Protein AF-0000000080314465 (afdb_homodimer)

Structure (mmCIF, N/CA/C/O backbone):
data_AF-0000000080314465-model_v1
#
loop_
_entity.id
_entity.type
_entity.pdbx_description
1 polymer 'Uncharacterized protein'
#
loop_
_atom_site.group_PDB
_atom_site.id
_atom_site.type_symbol
_atom_site.label_atom_id
_atom_site.label_alt_id
_atom_site.label_comp_id
_atom_site.label_asym_id
_atom_site.label_entity_id
_atom_site.label_seq_id
_atom_site.pdbx_PDB_ins_code
_atom_site.Cartn_x
_atom_site.Cartn_y
_atom_site.Cartn_z
_atom_site.occupancy
_atom_site.B_iso_or_equiv
_atom_site.auth_seq_id
_atom_site.auth_comp_id
_atom_site.auth_asym_id
_atom_site.auth_atom_id
_atom_site.pdbx_PDB_model_num
ATOM 1 N N . MET A 1 1 ? -5.477 -8.023 -40.562 1 43.78 1 MET A N 1
ATOM 2 C CA . MET A 1 1 ? -4.406 -7.695 -39.625 1 43.78 1 MET A CA 1
ATOM 3 C C . MET A 1 1 ? -4.941 -7.598 -38.219 1 43.78 1 MET A C 1
ATOM 5 O O . MET A 1 1 ? -4.219 -7.875 -37.25 1 43.78 1 MET A O 1
ATOM 9 N N . THR A 1 2 ? -6.168 -7.25 -38 1 54.72 2 THR A N 1
ATOM 10 C CA . THR A 1 2 ? -6.82 -7.105 -36.688 1 54.72 2 THR A CA 1
ATOM 11 C C . THR A 1 2 ? -7.238 -8.461 -36.156 1 54.72 2 THR A C 1
ATOM 13 O O . THR A 1 2 ? -7.172 -8.695 -34.938 1 54.72 2 THR A O 1
ATOM 16 N N . THR A 1 3 ? -7.504 -9.344 -36.969 1 57.25 3 THR A N 1
ATOM 17 C CA . THR A 1 3 ? -8 -10.656 -36.594 1 57.25 3 THR A CA 1
ATOM 18 C C . THR A 1 3 ? -6.895 -11.477 -35.938 1 57.25 3 THR A C 1
ATOM 20 O O . THR A 1 3 ? -7.148 -12.219 -34.969 1 57.25 3 THR A O 1
ATOM 23 N N . SER A 1 4 ? -5.652 -11.062 -36.281 1 55.12 4 SER A N 1
ATOM 24 C CA . SER A 1 4 ? -4.547 -11.906 -35.844 1 55.12 4 SER A CA 1
ATOM 25 C C . SER A 1 4 ? -4.156 -11.578 -34.406 1 55.12 4 SER A C 1
ATOM 27 O O . SER A 1 4 ? -3.705 -12.453 -33.656 1 55.12 4 SER A O 1
ATOM 29 N N . ARG A 1 5 ? -4.367 -10.422 -34.031 1 49.47 5 ARG A N 1
ATOM 30 C CA . ARG A 1 5 ? -3.979 -10.016 -32.688 1 49.47 5 ARG A CA 1
ATOM 31 C C . ARG A 1 5 ? -4.973 -10.539 -31.656 1 49.47 5 ARG A C 1
ATOM 33 O O . ARG A 1 5 ? -4.574 -10.984 -30.578 1 49.47 5 ARG A O 1
ATOM 40 N N . VAL A 1 6 ? -6.176 -10.562 -32.031 1 49.28 6 VAL A N 1
ATOM 41 C CA . VAL A 1 6 ? -7.219 -11.102 -31.156 1 49.28 6 VAL A CA 1
ATOM 42 C C . VAL A 1 6 ? -7.039 -12.617 -31.016 1 49.28 6 VAL A C 1
ATOM 44 O O . VAL A 1 6 ? -7.184 -13.164 -29.922 1 49.28 6 VAL A O 1
ATOM 47 N N . GLU A 1 7 ? -6.68 -13.203 -32.125 1 50.31 7 GLU A N 1
ATOM 48 C CA . GLU A 1 7 ? -6.512 -14.656 -32.125 1 50.31 7 GLU A CA 1
ATOM 49 C C . GLU A 1 7 ? -5.297 -15.07 -31.312 1 50.31 7 GLU A C 1
ATOM 51 O O . GLU A 1 7 ? -5.352 -16.062 -30.562 1 50.31 7 GLU A O 1
ATOM 56 N N . MET A 1 8 ? -4.32 -14.227 -31.281 1 48.59 8 MET A N 1
ATOM 57 C CA . MET A 1 8 ? -3.127 -14.539 -30.5 1 48.59 8 MET A CA 1
ATOM 58 C C . MET A 1 8 ? -3.375 -14.32 -29.016 1 48.59 8 MET A C 1
ATOM 60 O O . MET A 1 8 ? -2.947 -15.125 -28.188 1 48.59 8 MET A O 1
ATOM 64 N N . GLN A 1 9 ? -4.141 -13.32 -28.719 1 45 9 GLN A N 1
ATOM 65 C CA . GLN A 1 9 ? -4.531 -13.117 -27.328 1 45 9 GLN A CA 1
ATOM 66 C C . GLN A 1 9 ? -5.492 -14.211 -26.875 1 45 9 GLN A C 1
ATOM 68 O O . GLN A 1 9 ? -5.387 -14.703 -25.75 1 45 9 GLN A O 1
ATOM 73 N N . GLN A 1 10 ? -6.355 -14.523 -27.781 1 47.06 10 GLN A N 1
ATOM 74 C CA . GLN A 1 10 ? -7.246 -15.633 -27.469 1 47.06 10 GLN A CA 1
ATOM 75 C C . GLN A 1 10 ? -6.473 -16.938 -27.344 1 47.06 10 GLN A C 1
ATOM 77 O O . GLN A 1 10 ? -6.734 -17.734 -26.438 1 47.06 10 GLN A O 1
ATOM 82 N N . HIS A 1 11 ? -5.586 -17.172 -28.25 1 46.81 11 HIS A N 1
ATOM 83 C CA . HIS A 1 11 ? -4.785 -18.391 -28.172 1 46.81 11 HIS A CA 1
ATOM 84 C C . HIS A 1 11 ? -3.902 -18.391 -26.922 1 46.81 11 HIS A C 1
ATOM 86 O O . HIS A 1 11 ? -3.709 -19.422 -26.297 1 46.81 11 HIS A O 1
ATOM 92 N N . ASP A 1 12 ? -3.396 -17.219 -26.547 1 45.44 12 ASP A N 1
ATOM 93 C CA . ASP A 1 12 ? -2.604 -17.141 -25.328 1 45.44 12 ASP A CA 1
ATOM 94 C C . ASP A 1 12 ? -3.48 -17.312 -24.078 1 45.44 12 ASP A C 1
ATOM 96 O O . ASP A 1 12 ? -3.072 -17.969 -23.125 1 45.44 12 ASP A O 1
ATOM 100 N N . VAL A 1 13 ? -4.652 -16.766 -24.109 1 46.22 13 VAL A N 1
ATOM 101 C CA . VAL A 1 13 ? -5.637 -17.031 -23.078 1 46.22 13 VAL A CA 1
ATOM 102 C C . VAL A 1 13 ? -6.062 -18.5 -23.141 1 46.22 13 VAL A C 1
ATOM 104 O O . VAL A 1 13 ? -6.215 -19.156 -22.109 1 46.22 13 VAL A O 1
ATOM 107 N N . GLU A 1 14 ? -6.398 -19 -24.312 1 47.03 14 GLU A N 1
ATOM 108 C CA . GLU A 1 14 ? -6.77 -20.391 -24.484 1 47.03 14 GLU A CA 1
ATOM 109 C C . GLU A 1 14 ? -5.645 -21.328 -24.031 1 47.03 14 GLU A C 1
ATOM 111 O O . GLU A 1 14 ? -5.895 -22.328 -23.375 1 47.03 14 GLU A O 1
ATOM 116 N N . ARG A 1 15 ? -4.441 -21.031 -24.469 1 47.62 15 ARG A N 1
ATOM 117 C CA . ARG A 1 15 ? -3.324 -21.828 -23.984 1 47.62 15 ARG A CA 1
ATOM 118 C C . ARG A 1 15 ? -3.135 -21.656 -22.484 1 47.62 15 ARG A C 1
ATOM 120 O O . ARG A 1 15 ? -2.736 -22.609 -21.797 1 47.62 15 ARG A O 1
ATOM 127 N N . ALA A 1 16 ? -3.371 -20.5 -21.938 1 48 16 ALA A N 1
ATOM 128 C CA . ALA A 1 16 ? -3.395 -20.297 -20.484 1 48 16 ALA A CA 1
ATOM 129 C C . ALA A 1 16 ? -4.508 -21.109 -19.828 1 48 16 ALA A C 1
ATOM 131 O O . ALA A 1 16 ? -4.367 -21.562 -18.703 1 48 16 ALA A O 1
ATOM 132 N N . ARG A 1 17 ? -5.66 -21.188 -20.547 1 48.84 17 ARG A N 1
ATOM 133 C CA . ARG A 1 17 ? -6.773 -22.031 -20.125 1 48.84 17 ARG A CA 1
ATOM 134 C C . ARG A 1 17 ? -6.348 -23.484 -20.031 1 48.84 17 ARG A C 1
ATOM 136 O O . ARG A 1 17 ? -6.902 -24.25 -19.234 1 48.84 17 ARG A O 1
ATOM 143 N N . GLU A 1 18 ? -5.551 -23.828 -21.031 1 51.91 18 GLU A N 1
ATOM 144 C CA . GLU A 1 18 ? -5.035 -25.203 -20.906 1 51.91 18 GLU A CA 1
ATOM 145 C C . GLU A 1 18 ? -4.062 -25.312 -19.734 1 51.91 18 GLU A C 1
ATOM 147 O O . GLU A 1 18 ? -3.789 -26.406 -19.25 1 51.91 18 GLU A O 1
ATOM 152 N N . LEU A 1 19 ? -3.607 -24.172 -19.25 1 60.47 19 LEU A N 1
ATOM 153 C CA . LEU A 1 19 ? -2.648 -24.266 -18.156 1 60.47 19 LEU A CA 1
ATOM 154 C C . LEU A 1 19 ? -3.361 -24.5 -16.828 1 60.47 19 LEU A C 1
ATOM 156 O O . LEU A 1 19 ? -4.449 -23.969 -16.594 1 60.47 19 LEU A O 1
ATOM 160 N N . ASN A 1 20 ? -2.975 -25.422 -16.109 1 86.5 20 ASN A N 1
ATOM 161 C CA . ASN A 1 20 ? -3.242 -25.609 -14.688 1 86.5 20 ASN A CA 1
ATOM 162 C C . ASN A 1 20 ? -3.322 -24.266 -13.961 1 86.5 20 ASN A C 1
ATOM 164 O O . ASN A 1 20 ? -2.449 -23.406 -14.133 1 86.5 20 ASN A O 1
ATOM 168 N N . PRO A 1 21 ? -4.496 -23.922 -13.547 1 89.94 21 PRO A N 1
ATOM 169 C CA . PRO A 1 21 ? -4.691 -22.641 -12.883 1 89.94 21 PRO A CA 1
ATOM 170 C C . PRO A 1 21 ? -3.529 -22.266 -11.961 1 89.94 21 PRO A C 1
ATOM 172 O O . PRO A 1 21 ? -3.186 -21.078 -11.844 1 89.94 21 PRO A O 1
ATOM 175 N N . HIS A 1 22 ? -2.977 -23.188 -11.414 1 92 22 HIS A N 1
ATOM 176 C CA . HIS A 1 22 ? -1.838 -22.938 -10.531 1 92 22 HIS A CA 1
ATOM 177 C C . HIS A 1 22 ? -0.646 -22.406 -11.32 1 92 22 HIS A C 1
ATOM 179 O O . HIS A 1 22 ? -0.006 -21.438 -10.891 1 92 22 HIS A O 1
ATOM 185 N N . ARG A 1 23 ? -0.428 -22.969 -12.367 1 89.69 23 ARG A N 1
ATOM 186 C CA . ARG A 1 23 ? 0.688 -22.531 -13.203 1 89.69 23 ARG A CA 1
ATOM 187 C C . ARG A 1 23 ? 0.439 -21.141 -13.766 1 89.69 23 ARG A C 1
ATOM 189 O O . ARG A 1 23 ? 1.354 -20.312 -13.82 1 89.69 23 ARG A O 1
ATOM 196 N N . ALA A 1 24 ? -0.76 -20.953 -14.211 1 90.19 24 ALA A N 1
ATOM 197 C CA . ALA A 1 24 ? -1.127 -19.625 -14.719 1 90.19 24 ALA A CA 1
ATOM 198 C C . ALA A 1 24 ? -0.929 -18.562 -13.648 1 90.19 24 ALA A C 1
ATOM 200 O O . ALA A 1 24 ? -0.372 -17.5 -13.922 1 90.19 24 ALA A O 1
ATOM 201 N N . LEU A 1 25 ? -1.372 -18.875 -12.438 1 93.19 25 LEU A N 1
ATOM 202 C CA . LEU A 1 25 ? -1.22 -17.953 -11.32 1 93.19 25 LEU A CA 1
ATOM 203 C C . LEU A 1 25 ? 0.253 -17.672 -11.047 1 93.19 25 LEU A C 1
ATOM 205 O O . LEU A 1 25 ? 0.673 -16.516 -11 1 93.19 25 LEU A O 1
ATOM 209 N N . LEU A 1 26 ? 1.035 -18.672 -10.961 1 93.75 26 LEU A N 1
ATOM 210 C CA . LEU A 1 26 ? 2.449 -18.516 -10.641 1 93.75 26 LEU A CA 1
ATOM 211 C C . LEU A 1 26 ? 3.17 -17.75 -11.742 1 93.75 26 LEU A C 1
ATOM 213 O O . LEU A 1 26 ? 4.039 -16.922 -11.469 1 93.75 26 LEU A O 1
ATOM 217 N N . THR A 1 27 ? 2.822 -18.031 -12.977 1 90.19 27 THR A N 1
ATOM 218 C CA . THR A 1 27 ? 3.43 -17.328 -14.102 1 90.19 27 THR A CA 1
ATOM 219 C C . THR A 1 27 ? 3.18 -15.828 -13.984 1 90.19 27 THR A C 1
ATOM 221 O O . THR A 1 27 ? 4.109 -15.023 -14.109 1 90.19 27 THR A O 1
ATOM 224 N N . SER A 1 28 ? 1.952 -15.523 -13.703 1 88.06 28 SER A N 1
ATOM 225 C CA . SER A 1 28 ? 1.588 -14.117 -13.555 1 88.06 28 SER A CA 1
ATOM 226 C C . SER A 1 28 ? 2.309 -13.477 -12.367 1 88.06 28 SER A C 1
ATOM 228 O O . SER A 1 28 ? 2.824 -12.367 -12.477 1 88.06 28 SER A O 1
ATOM 230 N N . LEU A 1 29 ? 2.354 -14.148 -11.297 1 93.44 29 LEU A N 1
ATOM 231 C CA . LEU A 1 29 ? 2.965 -13.625 -10.086 1 93.44 29 LEU A CA 1
ATOM 232 C C . LEU A 1 29 ? 4.469 -13.445 -10.266 1 93.44 29 LEU A C 1
ATOM 234 O O . LEU A 1 29 ? 5.043 -12.453 -9.805 1 93.44 29 LEU A O 1
ATOM 238 N N . PHE A 1 30 ? 5.07 -14.336 -10.945 1 92.12 30 PHE A N 1
ATOM 239 C CA . PHE A 1 30 ? 6.512 -14.227 -11.148 1 92.12 30 PHE A CA 1
ATOM 240 C C . PHE A 1 30 ? 6.836 -13.07 -12.086 1 92.12 30 PHE A C 1
ATOM 242 O O . PHE A 1 30 ? 7.832 -12.367 -11.898 1 92.12 30 PHE A O 1
ATOM 249 N N . HIS A 1 31 ? 6.055 -12.938 -13.062 1 88.31 31 HIS A N 1
ATOM 250 C CA . HIS A 1 31 ? 6.227 -11.773 -13.922 1 88.31 31 HIS A CA 1
ATOM 251 C C . HIS A 1 31 ? 6.168 -10.477 -13.117 1 88.31 31 HIS A C 1
ATOM 253 O O . HIS A 1 31 ? 7.023 -9.609 -13.273 1 88.31 31 HIS A O 1
ATOM 259 N N . GLU A 1 32 ? 5.199 -10.422 -12.297 1 89.88 32 GLU A N 1
ATOM 260 C CA . GLU A 1 32 ? 5.047 -9.25 -11.453 1 89.88 32 GLU A CA 1
ATOM 261 C C . GLU A 1 32 ? 6.211 -9.109 -10.477 1 89.88 32 GLU A C 1
ATOM 263 O O . GLU A 1 32 ? 6.652 -8 -10.172 1 89.88 32 GLU A O 1
ATOM 268 N N . LEU A 1 33 ? 6.684 -10.18 -10 1 93.12 33 LEU A N 1
ATOM 269 C CA . LEU A 1 33 ? 7.805 -10.156 -9.062 1 93.12 33 LEU A CA 1
ATOM 270 C C . LEU A 1 33 ? 9.039 -9.547 -9.719 1 93.12 33 LEU A C 1
ATOM 272 O O . LEU A 1 33 ? 9.719 -8.719 -9.109 1 93.12 33 LEU A O 1
ATOM 276 N N . PHE A 1 34 ? 9.312 -9.93 -10.969 1 89.19 34 PHE A N 1
ATOM 277 C CA . PHE A 1 34 ? 10.438 -9.359 -11.695 1 89.19 34 PHE A CA 1
ATOM 278 C C . PHE A 1 34 ? 10.305 -7.84 -11.789 1 89.19 34 PHE A C 1
ATOM 280 O O . PHE A 1 34 ? 11.258 -7.113 -11.516 1 89.19 34 PHE A O 1
ATOM 287 N N . GLN A 1 35 ? 9.125 -7.438 -12.039 1 84.56 35 GLN A N 1
ATOM 288 C CA . GLN A 1 35 ? 8.875 -6.008 -12.203 1 84.56 35 GLN A CA 1
ATOM 289 C C . GLN A 1 35 ? 8.984 -5.277 -10.867 1 84.56 35 GLN A C 1
ATOM 291 O O . GLN A 1 35 ? 9.547 -4.184 -10.797 1 84.56 35 GLN A O 1
ATOM 296 N N . THR A 1 36 ? 8.438 -5.879 -9.867 1 89.62 36 THR A N 1
ATOM 297 C CA . THR A 1 36 ? 8.414 -5.258 -8.547 1 89.62 36 THR A CA 1
ATOM 298 C C . THR A 1 36 ? 9.82 -5.121 -7.984 1 89.62 36 THR A C 1
ATOM 300 O O . THR A 1 36 ? 10.172 -4.086 -7.406 1 89.62 36 THR A O 1
ATOM 303 N N . GLU A 1 37 ? 10.617 -6.102 -8.18 1 92.5 37 GLU A N 1
ATOM 304 C CA . GLU A 1 37 ? 11.977 -6.027 -7.668 1 92.5 37 GLU A CA 1
ATOM 305 C C . GLU A 1 37 ? 12.82 -5.035 -8.469 1 92.5 37 GLU A C 1
ATOM 307 O O . GLU A 1 37 ? 13.672 -4.34 -7.91 1 92.5 37 GLU A O 1
ATOM 312 N N . ARG A 1 38 ? 12.594 -4.957 -9.703 1 86.94 38 ARG A N 1
ATOM 313 C CA . ARG A 1 38 ? 13.258 -3.924 -10.5 1 86.94 38 ARG A CA 1
ATOM 314 C C . ARG A 1 38 ? 12.859 -2.531 -10.023 1 86.94 38 ARG A C 1
ATOM 316 O O . ARG A 1 38 ? 13.711 -1.655 -9.867 1 86.94 38 ARG A O 1
ATOM 323 N N . SER A 1 39 ? 11.602 -2.381 -9.812 1 86.38 39 SER A N 1
ATOM 324 C CA . SER A 1 39 ? 11.094 -1.104 -9.32 1 86.38 39 SER A CA 1
ATOM 325 C C . SER A 1 39 ? 11.695 -0.757 -7.957 1 86.38 39 SER A C 1
ATOM 327 O O . SER A 1 39 ? 12.016 0.402 -7.695 1 86.38 39 SER A O 1
ATOM 329 N N . ALA A 1 40 ? 11.805 -1.758 -7.105 1 92.19 40 ALA A N 1
ATOM 330 C CA . ALA A 1 40 ? 12.352 -1.548 -5.766 1 92.19 40 ALA A CA 1
ATOM 331 C C . ALA A 1 40 ? 13.828 -1.179 -5.828 1 92.19 40 ALA A C 1
ATOM 333 O O . ALA A 1 40 ? 14.367 -0.573 -4.898 1 92.19 40 ALA A O 1
ATOM 334 N N . GLU A 1 41 ? 14.461 -1.555 -6.844 1 90.69 41 GLU A N 1
ATOM 335 C CA . GLU A 1 41 ? 15.859 -1.188 -7.051 1 90.69 41 GLU A CA 1
ATOM 336 C C . GLU A 1 41 ? 15.984 0.256 -7.531 1 90.69 41 GLU A C 1
ATOM 338 O O . GLU A 1 41 ? 16.953 0.944 -7.199 1 90.69 41 GLU A O 1
ATOM 343 N N . ILE A 1 42 ? 15.016 0.71 -8.242 1 84.69 42 ILE A N 1
ATOM 344 C CA . ILE A 1 42 ? 15.188 1.947 -8.992 1 84.69 42 ILE A CA 1
ATOM 345 C C . ILE A 1 42 ? 14.523 3.104 -8.242 1 84.69 42 ILE A C 1
ATOM 347 O O . ILE A 1 42 ? 15.133 4.16 -8.062 1 84.69 42 ILE A O 1
ATOM 351 N N . HIS A 1 43 ? 13.367 2.963 -7.734 1 86.06 43 HIS A N 1
ATOM 352 C CA . HIS A 1 43 ? 12.547 4.094 -7.301 1 86.06 43 HIS A CA 1
ATOM 353 C C . HIS A 1 43 ? 12.961 4.566 -5.91 1 86.06 43 HIS A C 1
ATOM 355 O O . HIS A 1 43 ? 13.078 5.773 -5.672 1 86.06 43 HIS A O 1
ATOM 361 N N . PRO A 1 44 ? 13.195 3.639 -5.008 1 91.94 44 PRO A N 1
ATOM 362 C CA . PRO A 1 44 ? 13.531 4.105 -3.662 1 91.94 44 PRO A CA 1
ATOM 363 C C . PRO A 1 44 ? 14.781 4.98 -3.641 1 91.94 44 PRO A C 1
ATOM 365 O O . PRO A 1 44 ? 14.797 6.027 -2.986 1 91.94 44 PRO A O 1
ATOM 368 N N . PRO A 1 45 ? 15.82 4.699 -4.434 1 90.69 45 PRO A N 1
ATOM 369 C CA . PRO A 1 45 ? 16.984 5.59 -4.465 1 90.69 45 PRO A CA 1
ATOM 370 C C . PRO A 1 45 ? 16.656 6.965 -5.035 1 90.69 45 PRO A C 1
ATOM 372 O O . PRO A 1 45 ? 17.234 7.969 -4.605 1 90.69 45 PRO A O 1
ATOM 375 N N . LEU A 1 46 ? 15.82 7.02 -5.988 1 86.38 46 LEU A N 1
ATOM 376 C CA . LEU A 1 46 ? 15.406 8.305 -6.543 1 86.38 46 LEU A CA 1
ATOM 377 C C . LEU A 1 46 ? 14.695 9.148 -5.492 1 86.38 46 LEU A C 1
ATOM 379 O O . LEU A 1 46 ? 14.977 10.344 -5.355 1 86.38 46 LEU A O 1
ATOM 383 N N . GLU A 1 47 ? 13.812 8.508 -4.828 1 90.06 47 GLU A N 1
ATOM 384 C CA . GLU A 1 47 ? 13.125 9.195 -3.738 1 90.06 47 GLU A CA 1
ATOM 385 C C . GLU A 1 47 ? 14.102 9.586 -2.633 1 90.06 47 GLU A C 1
ATOM 387 O O . GLU A 1 47 ? 14.023 10.688 -2.092 1 90.06 47 GLU A O 1
ATOM 392 N N . ALA A 1 48 ? 15.016 8.742 -2.314 1 93.62 48 ALA A N 1
ATOM 393 C CA . ALA A 1 48 ? 16.016 9.008 -1.283 1 93.62 48 ALA A CA 1
ATOM 394 C C . ALA A 1 48 ? 16.875 10.211 -1.652 1 93.62 48 ALA A C 1
ATOM 396 O O . ALA A 1 48 ? 17.234 11.008 -0.787 1 93.62 48 ALA A O 1
ATOM 397 N N . ALA A 1 49 ? 17.203 10.32 -2.895 1 90.25 49 ALA A N 1
ATOM 398 C CA . ALA A 1 49 ? 18.031 11.43 -3.348 1 90.25 49 ALA A CA 1
ATOM 399 C C . ALA A 1 49 ? 17.359 12.766 -3.082 1 90.25 49 ALA A C 1
ATOM 401 O O . ALA A 1 49 ? 18.016 13.734 -2.695 1 90.25 49 ALA A O 1
ATOM 402 N N . ARG A 1 50 ? 16.109 12.812 -3.197 1 86.06 50 ARG A N 1
ATOM 403 C CA . ARG A 1 50 ? 15.344 14.023 -2.957 1 86.06 50 ARG A CA 1
ATOM 404 C C . ARG A 1 50 ? 15.328 14.383 -1.475 1 86.06 50 ARG A C 1
ATOM 406 O O . ARG A 1 50 ? 15.234 15.562 -1.115 1 86.06 50 ARG A O 1
ATOM 413 N N . LEU A 1 51 ? 15.484 13.367 -0.712 1 93.12 51 LEU A N 1
ATOM 414 C CA . LEU A 1 51 ? 15.375 13.547 0.731 1 93.12 51 LEU A CA 1
ATOM 415 C C . LEU A 1 51 ? 16.75 13.75 1.355 1 93.12 51 LEU A C 1
ATOM 417 O O . LEU A 1 51 ? 16.859 13.953 2.566 1 93.12 51 LEU A O 1
ATOM 421 N N . GLY A 1 52 ? 17.781 13.695 0.526 1 91.38 52 GLY A N 1
ATOM 422 C CA . GLY A 1 52 ? 19.141 13.945 0.978 1 91.38 52 GLY A CA 1
ATOM 423 C C . GLY A 1 52 ? 19.641 12.906 1.955 1 91.38 52 GLY A C 1
ATOM 424 O O . GLY A 1 52 ? 19.578 11.703 1.684 1 91.38 52 GLY A O 1
ATOM 425 N N . ASN A 1 53 ? 20.125 13.328 3.096 1 92.69 53 ASN A N 1
ATOM 426 C CA . ASN A 1 53 ? 20.719 12.422 4.074 1 92.69 53 ASN A CA 1
ATOM 427 C C . ASN A 1 53 ? 19.797 12.195 5.266 1 92.69 53 ASN A C 1
ATOM 429 O O . ASN A 1 53 ? 20.266 11.914 6.371 1 92.69 53 ASN A O 1
ATOM 433 N N . SER A 1 54 ? 18.562 12.273 5.055 1 96.25 54 SER A N 1
ATOM 434 C CA . SER A 1 54 ? 17.594 12.117 6.129 1 96.25 54 SER A CA 1
ATOM 435 C C . SER A 1 54 ? 17.391 10.648 6.48 1 96.25 54 SER A C 1
ATOM 437 O O . SER A 1 54 ? 17.828 9.758 5.738 1 96.25 54 SER A O 1
ATOM 439 N N . ALA A 1 55 ? 16.781 10.359 7.605 1 97.44 55 ALA A N 1
ATOM 440 C CA . ALA A 1 55 ? 16.5 9.008 8.062 1 97.44 55 ALA A CA 1
ATOM 441 C C . ALA A 1 55 ? 15.594 8.273 7.082 1 97.44 55 ALA A C 1
ATOM 443 O O . ALA A 1 55 ? 15.836 7.109 6.75 1 97.44 55 ALA A O 1
ATOM 444 N N . PRO A 1 56 ? 14.523 8.938 6.543 1 98.31 56 PRO A N 1
ATOM 445 C CA . PRO A 1 56 ? 13.719 8.242 5.539 1 98.31 56 PRO A CA 1
ATOM 446 C C . PRO A 1 56 ? 14.516 7.863 4.297 1 98.31 56 PRO A C 1
ATOM 448 O O . PRO A 1 56 ? 14.273 6.812 3.695 1 98.31 56 PRO A O 1
ATOM 451 N N . ALA A 1 57 ? 15.414 8.664 3.893 1 97.5 57 ALA A N 1
ATOM 452 C CA . ALA A 1 57 ? 16.266 8.352 2.748 1 97.5 57 ALA A CA 1
ATOM 453 C C . ALA A 1 57 ? 17.062 7.07 2.988 1 97.5 57 ALA A C 1
ATOM 455 O O . ALA A 1 57 ? 17.125 6.203 2.113 1 97.5 57 ALA A O 1
ATOM 456 N N . ARG A 1 58 ? 17.625 6.93 4.152 1 98.44 58 ARG A N 1
ATOM 457 C CA . ARG A 1 58 ? 18.422 5.762 4.496 1 98.44 58 ARG A CA 1
ATOM 458 C C . ARG A 1 58 ? 17.578 4.492 4.484 1 98.44 58 ARG A C 1
ATOM 460 O O . ARG A 1 58 ? 18.031 3.449 4.004 1 98.44 58 ARG A O 1
ATOM 467 N N . ALA A 1 59 ? 16.422 4.598 5.039 1 98.75 59 ALA A N 1
ATOM 468 C CA . ALA A 1 59 ? 15.531 3.449 5.066 1 98.75 59 ALA A CA 1
ATOM 469 C C . ALA A 1 59 ? 15.195 2.98 3.654 1 98.75 59 ALA A C 1
ATOM 471 O O . ALA A 1 59 ? 15.172 1.777 3.379 1 98.75 59 ALA A O 1
ATOM 472 N N . LEU A 1 60 ? 14.953 3.914 2.762 1 98.06 60 LEU A N 1
ATOM 473 C CA . LEU A 1 60 ? 14.625 3.582 1.378 1 98.06 60 LEU A CA 1
ATOM 474 C C . LEU A 1 60 ? 15.812 2.908 0.691 1 98.06 60 LEU A C 1
ATOM 476 O O . LEU A 1 60 ? 15.633 1.94 -0.051 1 98.06 60 LEU A O 1
ATOM 480 N N . ARG A 1 61 ? 16.984 3.379 0.958 1 98.12 61 ARG A N 1
ATOM 481 C CA . ARG A 1 61 ? 18.188 2.803 0.341 1 98.12 61 ARG A CA 1
ATOM 482 C C . ARG A 1 61 ? 18.391 1.362 0.794 1 98.12 61 ARG A C 1
ATOM 484 O O . ARG A 1 61 ? 18.859 0.525 0.021 1 98.12 61 ARG A O 1
ATOM 491 N N . ALA A 1 62 ? 18.062 1.086 2.021 1 98.69 62 ALA A N 1
ATOM 492 C CA . ALA A 1 62 ? 18.203 -0.275 2.533 1 98.69 62 ALA A CA 1
ATOM 493 C C . ALA A 1 62 ? 17.297 -1.242 1.77 1 98.69 62 ALA A C 1
ATOM 495 O O . ALA A 1 62 ? 17.703 -2.365 1.461 1 98.69 62 ALA A O 1
ATOM 496 N N . VAL A 1 63 ? 16.094 -0.828 1.464 1 98.56 63 VAL A N 1
ATOM 497 C CA . VAL A 1 63 ? 15.164 -1.651 0.693 1 98.56 63 VAL A CA 1
ATOM 498 C C . VAL A 1 63 ? 15.75 -1.921 -0.693 1 98.56 63 VAL A C 1
ATOM 500 O O . VAL A 1 63 ? 15.719 -3.057 -1.175 1 98.56 63 VAL A O 1
ATOM 503 N N . SER A 1 64 ? 16.219 -0.84 -1.302 1 97.38 64 SER A N 1
ATOM 504 C CA . SER A 1 64 ? 16.797 -0.975 -2.635 1 97.38 64 SER A CA 1
ATOM 505 C C . SER A 1 64 ? 17.984 -1.938 -2.629 1 97.38 64 SER A C 1
ATOM 507 O O . SER A 1 64 ? 18.156 -2.717 -3.568 1 97.38 64 SER A O 1
ATOM 509 N N . SER A 1 65 ? 18.797 -1.859 -1.628 1 98.19 65 SER A N 1
ATOM 510 C CA . SER A 1 65 ? 19.938 -2.766 -1.507 1 98.19 65 SER A CA 1
ATOM 511 C C . SER A 1 65 ? 19.484 -4.219 -1.453 1 98.19 65 SER A C 1
ATOM 513 O O . SER A 1 65 ? 20.078 -5.09 -2.084 1 98.19 65 SER A O 1
ATOM 515 N N . HIS A 1 66 ? 18.484 -4.504 -0.699 1 98.62 66 HIS A N 1
ATOM 516 C CA . HIS A 1 66 ? 17.953 -5.863 -0.646 1 98.62 66 HIS A CA 1
ATOM 517 C C . HIS A 1 66 ? 17.422 -6.301 -2.008 1 98.62 66 HIS A C 1
ATOM 519 O O . HIS A 1 66 ? 17.672 -7.43 -2.439 1 98.62 66 HIS A O 1
ATOM 525 N N . ALA A 1 67 ? 16.656 -5.418 -2.674 1 97.5 67 ALA A N 1
ATOM 526 C CA . ALA A 1 67 ? 16.141 -5.742 -4 1 97.5 67 ALA A CA 1
ATOM 527 C C . ALA A 1 67 ? 17.281 -6.086 -4.961 1 97.5 67 ALA A C 1
ATOM 529 O O . ALA A 1 67 ? 17.172 -7.043 -5.73 1 97.5 67 ALA A O 1
ATOM 530 N N . ALA A 1 68 ? 18.328 -5.34 -4.906 1 96.25 68 ALA A N 1
ATOM 531 C CA . ALA A 1 68 ? 19.5 -5.562 -5.758 1 96.25 68 ALA A CA 1
ATOM 532 C C . ALA A 1 68 ? 20.125 -6.926 -5.484 1 96.25 68 ALA A C 1
ATOM 534 O O . ALA A 1 68 ? 20.656 -7.57 -6.391 1 96.25 68 ALA A O 1
ATOM 535 N N . SER A 1 69 ? 20.109 -7.328 -4.27 1 97.25 69 SER A N 1
ATOM 536 C CA . SER A 1 69 ? 20.703 -8.609 -3.893 1 97.25 69 SER A CA 1
ATOM 537 C C . SER A 1 69 ? 19.844 -9.773 -4.34 1 97.25 69 SER A C 1
ATOM 539 O O . SER A 1 69 ?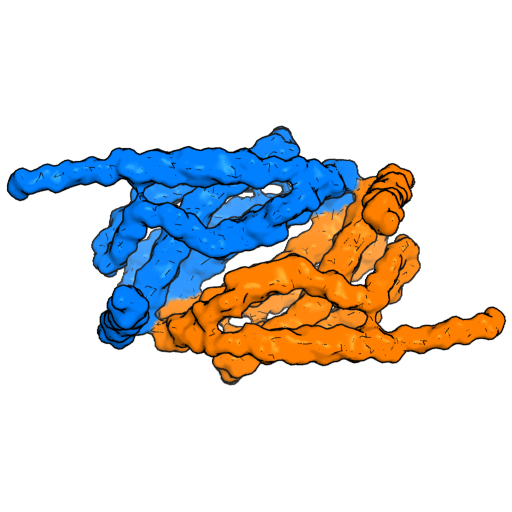 20.344 -10.867 -4.602 1 97.25 69 SER A O 1
ATOM 541 N N . VAL A 1 70 ? 18.562 -9.586 -4.434 1 96.5 70 VAL A N 1
ATOM 542 C CA . VAL A 1 70 ? 17.609 -10.664 -4.688 1 96.5 70 VAL A CA 1
ATOM 543 C C . VAL A 1 70 ? 17.391 -10.812 -6.191 1 96.5 70 VAL A C 1
ATOM 545 O O . VAL A 1 70 ? 17.172 -11.922 -6.688 1 96.5 70 VAL A O 1
ATOM 548 N N . ARG A 1 71 ? 17.422 -9.75 -6.957 1 93.31 71 ARG A N 1
ATOM 549 C CA . ARG A 1 71 ? 17.016 -9.695 -8.359 1 93.31 71 ARG A CA 1
ATOM 550 C C . ARG A 1 71 ? 17.797 -10.703 -9.195 1 93.31 71 ARG A C 1
ATOM 552 O O . ARG A 1 71 ? 17.219 -11.391 -10.039 1 93.31 71 ARG A O 1
ATOM 559 N N . PRO A 1 72 ? 19.078 -10.875 -8.977 1 92.12 72 PRO A N 1
ATOM 560 C CA . PRO A 1 72 ? 19.844 -11.82 -9.797 1 92.12 72 PRO A CA 1
ATOM 561 C C . PRO A 1 72 ? 19.406 -13.266 -9.594 1 92.12 72 PRO A C 1
ATOM 563 O O . PRO A 1 72 ? 19.703 -14.133 -10.422 1 92.12 72 PRO A O 1
ATOM 566 N N . GLU A 1 73 ? 18.672 -13.578 -8.531 1 93.81 73 GLU A N 1
ATOM 567 C CA . GLU A 1 73 ? 18.25 -14.938 -8.219 1 93.81 73 GLU A CA 1
ATOM 568 C C . GLU A 1 73 ? 16.984 -15.305 -8.984 1 93.81 73 GLU A C 1
ATOM 570 O O . GLU A 1 73 ? 16.656 -16.484 -9.141 1 93.81 73 GLU A O 1
ATOM 575 N N . LEU A 1 74 ? 16.234 -14.328 -9.469 1 94.56 74 LEU A N 1
ATOM 576 C CA . LEU A 1 74 ? 14.859 -14.523 -9.906 1 94.56 74 LEU A CA 1
ATOM 577 C C . LEU A 1 74 ? 14.805 -15.328 -11.195 1 94.56 74 LEU A C 1
ATOM 579 O O . LEU A 1 74 ? 13.969 -16.234 -11.328 1 94.56 74 LEU A O 1
ATOM 583 N N . PRO A 1 75 ? 15.719 -15.062 -12.156 1 91.38 75 PRO A N 1
ATOM 584 C CA . PRO A 1 75 ? 15.656 -15.859 -13.391 1 91.38 75 PRO A CA 1
ATOM 585 C C . PRO A 1 75 ? 15.836 -17.344 -13.133 1 91.38 75 PRO A C 1
ATOM 587 O O . PRO A 1 75 ? 15.109 -18.172 -13.695 1 91.38 75 PRO A O 1
ATOM 590 N N . GLU A 1 76 ? 16.781 -17.688 -12.273 1 92.5 76 GLU A N 1
ATOM 591 C CA . GLU A 1 76 ? 17 -19.094 -11.961 1 92.5 76 GLU A CA 1
ATOM 592 C C . GLU A 1 76 ? 15.812 -19.688 -11.219 1 92.5 76 GLU A C 1
ATOM 594 O O . GLU A 1 76 ? 15.43 -20.844 -11.461 1 92.5 76 GLU A O 1
ATOM 599 N N . LEU A 1 77 ? 15.266 -18.953 -10.312 1 93.81 77 LEU A N 1
ATOM 600 C CA . LEU A 1 77 ? 14.078 -19.391 -9.586 1 93.81 77 LEU A CA 1
ATOM 601 C C . LEU A 1 77 ? 12.945 -19.719 -10.547 1 93.81 77 LEU A C 1
ATOM 603 O O . LEU A 1 77 ? 12.242 -20.719 -10.367 1 93.81 77 LEU A O 1
ATOM 607 N N . ALA A 1 78 ? 12.742 -18.891 -11.555 1 92.31 78 ALA A N 1
ATOM 608 C CA . ALA A 1 78 ? 11.703 -19.094 -12.555 1 92.31 78 ALA A CA 1
ATOM 609 C C . ALA A 1 78 ? 12.016 -20.297 -13.43 1 92.31 78 ALA A C 1
ATOM 611 O O . ALA A 1 78 ? 11.156 -21.156 -13.664 1 92.31 78 ALA A O 1
ATOM 612 N N . ARG A 1 79 ? 13.273 -20.438 -13.875 1 91.31 79 ARG A N 1
ATOM 613 C CA . ARG A 1 79 ? 13.695 -21.516 -14.75 1 91.31 79 ARG A CA 1
ATOM 614 C C . ARG A 1 79 ? 13.469 -22.875 -14.094 1 91.31 79 ARG A C 1
ATOM 616 O O . ARG A 1 79 ? 12.984 -23.812 -14.742 1 91.31 79 ARG A O 1
ATOM 623 N N . ARG A 1 80 ? 13.734 -22.984 -12.859 1 92.38 80 ARG A N 1
ATOM 624 C CA . ARG A 1 80 ? 13.57 -24.234 -12.125 1 92.38 80 ARG A CA 1
ATOM 625 C C . ARG A 1 80 ? 12.117 -24.688 -12.117 1 92.38 80 ARG A C 1
ATOM 627 O O . ARG A 1 80 ? 11.828 -25.875 -11.93 1 92.38 80 ARG A O 1
ATOM 634 N N . ARG A 1 81 ? 11.266 -23.781 -12.43 1 91.06 81 ARG A N 1
ATOM 635 C CA . ARG A 1 81 ? 9.844 -24.094 -12.359 1 91.06 81 ARG A CA 1
ATOM 636 C C . ARG A 1 81 ? 9.203 -24.031 -13.742 1 91.06 81 ARG A C 1
ATOM 638 O O . ARG A 1 81 ? 7.977 -24.062 -13.867 1 91.06 81 ARG A O 1
ATOM 645 N N . GLY A 1 82 ? 10.055 -23.828 -14.711 1 88.19 82 GLY A N 1
ATOM 646 C CA . GLY A 1 82 ? 9.57 -23.797 -16.078 1 88.19 82 GLY A CA 1
ATOM 647 C C . GLY A 1 82 ? 8.734 -22.562 -16.391 1 88.19 82 GLY A C 1
ATOM 648 O O . GLY A 1 82 ? 7.844 -22.609 -17.234 1 88.19 82 GLY A O 1
ATOM 649 N N . LEU A 1 83 ? 8.898 -21.609 -15.578 1 88 83 LEU A N 1
ATOM 650 C CA . LEU A 1 83 ? 8.18 -20.359 -15.82 1 88 83 LEU A CA 1
ATOM 651 C C . LEU A 1 83 ? 8.961 -19.453 -16.781 1 88 83 LEU A C 1
ATOM 653 O O . LEU A 1 83 ? 10.188 -19.516 -16.828 1 88 83 LEU A O 1
ATOM 657 N N . PRO A 1 84 ? 8.234 -18.75 -17.641 1 79.38 84 PRO A N 1
ATOM 658 C CA . PRO A 1 84 ? 8.945 -17.828 -18.531 1 79.38 84 PRO A CA 1
ATOM 659 C C . PRO A 1 84 ? 9.781 -16.797 -17.781 1 79.38 84 PRO A C 1
ATOM 661 O O . PRO A 1 84 ? 9.383 -16.328 -16.719 1 79.38 84 PRO A O 1
ATOM 664 N N . VAL A 1 85 ? 10.961 -16.703 -18.25 1 73.31 85 VAL A N 1
ATOM 665 C CA . VAL A 1 85 ? 11.844 -15.703 -17.656 1 73.31 85 VAL A CA 1
ATOM 666 C C . VAL A 1 85 ? 11.672 -14.367 -18.391 1 73.31 85 VAL A C 1
ATOM 668 O O . VAL A 1 85 ? 11.516 -14.344 -19.609 1 73.31 85 VAL A O 1
ATOM 671 N N . SER A 1 86 ? 10.742 -13.664 -18.078 1 58.22 86 SER A N 1
ATOM 672 C CA . SER A 1 86 ? 10.531 -12.383 -18.75 1 58.22 86 SER A CA 1
ATOM 673 C C . SER A 1 86 ? 11.859 -11.711 -19.078 1 58.22 86 SER A C 1
ATOM 675 O O . SER A 1 86 ? 12.703 -11.539 -18.188 1 58.22 86 SER A O 1
ATOM 677 N N . ARG A 1 87 ? 12.461 -12.039 -20.188 1 48.44 87 ARG A N 1
ATOM 678 C CA . ARG A 1 87 ? 13.656 -11.289 -20.547 1 48.44 87 ARG A CA 1
ATOM 679 C C . ARG A 1 87 ? 13.438 -9.789 -20.359 1 48.44 87 ARG A C 1
ATOM 681 O O . ARG A 1 87 ? 14.336 -9.078 -19.906 1 48.44 87 ARG A O 1
ATOM 688 N N . THR A 1 88 ? 12.859 -9.234 -21.453 1 42.03 88 THR A N 1
ATOM 689 C CA . THR A 1 88 ? 12.703 -7.789 -21.5 1 42.03 88 THR A CA 1
ATOM 690 C C . THR A 1 88 ? 11.75 -7.309 -20.406 1 42.03 88 THR A C 1
ATOM 692 O O . THR A 1 88 ? 10.562 -7.625 -20.422 1 42.03 88 THR A O 1
ATOM 695 N N . GLY A 1 89 ? 12.18 -7.441 -19.266 1 42.28 89 GLY A N 1
ATOM 696 C CA . GLY A 1 89 ? 11.672 -6.578 -18.219 1 42.28 89 GLY A CA 1
ATOM 697 C C . GLY A 1 89 ? 10.938 -5.359 -18.75 1 42.28 89 GLY A C 1
ATOM 698 O O . GLY A 1 89 ? 10.766 -4.371 -18.031 1 42.28 89 GLY A O 1
ATOM 699 N N . LYS A 1 90 ? 11.039 -5.238 -20 1 38.44 90 LYS A N 1
ATOM 700 C CA . LYS A 1 90 ? 10.609 -3.998 -20.641 1 38.44 90 LYS A CA 1
ATOM 701 C C . LYS A 1 90 ? 9.227 -3.58 -20.141 1 38.44 90 LYS A C 1
ATOM 703 O O . LYS A 1 90 ? 8.875 -2.398 -20.188 1 38.44 90 LYS A O 1
ATOM 708 N N . ARG A 1 91 ? 8.375 -4.535 -20.219 1 36.78 91 ARG A N 1
ATOM 709 C CA . ARG A 1 91 ? 7.113 -3.93 -19.812 1 36.78 91 ARG A CA 1
ATOM 710 C C . ARG A 1 91 ? 7.07 -3.746 -18.297 1 36.78 91 ARG A C 1
ATOM 712 O O . ARG A 1 91 ? 6.777 -4.691 -17.562 1 36.78 91 ARG A O 1
ATOM 719 N N . ILE A 1 92 ? 8.156 -3.211 -17.75 1 38.25 92 ILE A N 1
ATOM 720 C CA . ILE A 1 92 ? 8.078 -2.719 -16.391 1 38.25 92 ILE A CA 1
ATOM 721 C C . ILE A 1 92 ? 6.621 -2.527 -15.984 1 38.25 92 ILE A C 1
ATOM 723 O O . ILE A 1 92 ? 5.906 -1.715 -16.578 1 38.25 92 ILE A O 1
ATOM 727 N N . GLY A 1 93 ? 6.102 -3.463 -15.547 1 38.41 93 GLY A N 1
ATOM 728 C CA . GLY A 1 93 ? 4.707 -3.668 -15.18 1 38.41 93 GLY A CA 1
ATOM 729 C C . GLY A 1 93 ? 4.059 -2.436 -14.578 1 38.41 93 GLY A C 1
ATOM 730 O O . GLY A 1 93 ? 4.742 -1.585 -14.008 1 38.41 93 GLY A O 1
ATOM 731 N N . ASP A 1 94 ? 2.938 -2.146 -15.055 1 43.94 94 ASP A N 1
ATOM 732 C CA . ASP A 1 94 ? 1.911 -1.133 -14.828 1 43.94 94 ASP A CA 1
ATOM 733 C C . ASP A 1 94 ? 1.729 -0.857 -13.336 1 43.94 94 ASP A C 1
ATOM 735 O O . ASP A 1 94 ? 1.325 0.241 -12.945 1 43.94 94 ASP A O 1
ATOM 739 N N . SER A 1 95 ? 2.125 -1.806 -12.617 1 42.69 95 SER A N 1
ATOM 740 C CA . SER A 1 95 ? 1.689 -1.596 -11.242 1 42.69 95 SER A CA 1
ATOM 741 C C . SER A 1 95 ? 2.52 -0.513 -10.562 1 42.69 95 SER A C 1
ATOM 743 O O . SER A 1 95 ? 1.97 0.373 -9.898 1 42.69 95 SER A O 1
ATOM 745 N N . PHE A 1 96 ? 3.988 -0.691 -10.531 1 42.16 96 PHE A N 1
ATOM 746 C CA . PHE A 1 96 ? 4.801 0.379 -9.969 1 42.16 96 PHE A CA 1
ATOM 747 C C . PHE A 1 96 ? 4.66 1.656 -10.789 1 42.16 96 PHE A C 1
ATOM 749 O O . PHE A 1 96 ? 4.613 2.756 -10.227 1 42.16 96 PHE A O 1
ATOM 756 N N . SER A 1 97 ? 4.77 1.425 -12.07 1 46.03 97 SER A N 1
ATOM 757 C CA . SER A 1 97 ? 4.539 2.566 -12.945 1 46.03 97 SER A CA 1
ATOM 758 C C . SER A 1 97 ? 3.221 3.258 -12.617 1 46.03 97 SER A C 1
ATOM 760 O O . SER A 1 97 ? 3.121 4.484 -12.695 1 46.03 97 SER A O 1
ATOM 762 N N . TRP A 1 98 ? 2.461 2.469 -12.094 1 46.59 98 TRP A N 1
ATOM 763 C CA . TRP A 1 98 ? 1.125 2.934 -11.734 1 46.59 98 TRP A CA 1
ATOM 764 C C . TRP A 1 98 ? 1.166 3.787 -10.477 1 46.59 98 TRP A C 1
ATOM 766 O O . TRP A 1 98 ? 0.633 4.898 -10.453 1 46.59 98 TRP A O 1
ATOM 776 N N . VAL A 1 99 ? 1.793 3.15 -9.5 1 47.56 99 VAL A N 1
ATOM 777 C CA . VAL A 1 99 ? 1.916 3.9 -8.25 1 47.56 99 VAL A CA 1
ATOM 778 C C . VAL A 1 99 ? 2.668 5.203 -8.508 1 47.56 99 VAL A C 1
ATOM 780 O O . VAL A 1 99 ? 2.238 6.273 -8.062 1 47.56 99 VAL A O 1
ATOM 783 N N . ARG A 1 100 ? 3.707 5.117 -9.273 1 46.34 100 ARG A N 1
ATOM 784 C CA . ARG A 1 100 ? 4.535 6.277 -9.586 1 46.34 100 ARG A CA 1
ATOM 785 C C . ARG A 1 100 ? 3.797 7.246 -10.5 1 46.34 100 ARG A C 1
ATOM 787 O O . ARG A 1 100 ? 3.832 8.461 -10.289 1 46.34 100 ARG A O 1
ATOM 794 N N . ARG A 1 101 ? 3.352 6.738 -11.578 1 49.12 101 ARG A N 1
ATOM 795 C CA . ARG A 1 101 ? 2.66 7.641 -12.492 1 49.12 101 ARG A CA 1
ATOM 796 C C . ARG A 1 101 ? 1.578 8.43 -11.773 1 49.12 101 ARG A C 1
ATOM 798 O O . ARG A 1 101 ? 1.378 9.617 -12.047 1 49.12 101 ARG A O 1
ATOM 805 N N . HIS A 1 102 ? 1.021 7.758 -11.008 1 44.19 102 HIS A N 1
ATOM 806 C CA . HIS A 1 102 ? -0.075 8.375 -10.273 1 44.19 102 HIS A CA 1
ATOM 807 C C . HIS A 1 102 ? 0.44 9.422 -9.289 1 44.19 102 HIS A C 1
ATOM 809 O O . HIS A 1 102 ? -0.182 10.469 -9.109 1 44.19 102 HIS A O 1
ATOM 815 N N . PHE A 1 103 ? 1.51 9.008 -8.727 1 43.59 103 PHE A N 1
ATOM 816 C CA . PHE A 1 103 ? 2.113 9.938 -7.777 1 43.59 103 PHE A CA 1
ATOM 817 C C . PHE A 1 103 ? 2.982 10.961 -8.5 1 43.59 103 PHE A C 1
ATOM 819 O O . PHE A 1 103 ? 3.291 12.016 -7.949 1 43.59 103 PHE A O 1
ATOM 826 N N . THR A 1 104 ? 3.389 10.586 -9.711 1 43.91 104 THR A N 1
ATOM 827 C CA . THR A 1 104 ? 4.375 11.445 -10.359 1 43.91 104 THR A CA 1
ATOM 828 C C . THR A 1 104 ? 3.711 12.359 -11.383 1 43.91 104 THR A C 1
ATOM 830 O O . THR A 1 104 ? 4.348 13.273 -11.914 1 43.91 104 THR A O 1
ATOM 833 N N . ASP A 1 105 ? 2.521 12.023 -11.844 1 45.06 105 ASP A N 1
ATOM 834 C CA . ASP A 1 105 ? 2.146 12.891 -12.953 1 45.06 105 ASP A CA 1
ATOM 835 C C . ASP A 1 105 ? 2.119 14.359 -12.523 1 45.06 105 ASP A C 1
ATOM 837 O O . ASP A 1 105 ? 1.952 15.25 -13.352 1 45.06 105 ASP A O 1
ATOM 841 N N . GLY A 1 106 ? 2.395 14.617 -11.281 1 49.5 106 GLY A N 1
ATOM 842 C CA . GLY A 1 106 ? 2.518 16.016 -10.93 1 49.5 106 GLY A CA 1
ATOM 843 C C . GLY A 1 106 ? 3.5 16.266 -9.797 1 49.5 106 GLY A C 1
ATOM 844 O O . GLY A 1 106 ? 4.16 15.344 -9.328 1 49.5 106 GLY A O 1
ATOM 845 N N . VAL A 1 107 ? 3.807 17.422 -9.641 1 57.88 107 VAL A N 1
ATOM 846 C CA . VAL A 1 107 ? 4.531 17.922 -8.477 1 57.88 107 VAL A CA 1
ATOM 847 C C . VAL A 1 107 ? 3.807 17.5 -7.199 1 57.88 107 VAL A C 1
ATOM 849 O O . VAL A 1 107 ? 2.623 17.797 -7.023 1 57.88 107 VAL A O 1
ATOM 852 N N . MET A 1 108 ? 4.43 16.453 -6.609 1 74.44 108 MET A N 1
ATOM 853 C CA . MET A 1 108 ? 3.885 15.961 -5.352 1 74.44 108 MET A CA 1
ATOM 854 C C . MET A 1 108 ? 4.652 16.531 -4.16 1 74.44 108 MET A C 1
ATOM 856 O O . MET A 1 108 ? 5.832 16.875 -4.285 1 74.44 108 MET A O 1
ATOM 860 N N . GLU A 1 109 ? 3.879 16.672 -3.217 1 85.12 109 GLU A N 1
ATOM 861 C CA . GLU A 1 109 ? 4.562 16.938 -1.956 1 85.12 109 GLU A CA 1
ATOM 862 C C . GLU A 1 109 ? 5.48 15.789 -1.562 1 85.12 109 GLU A C 1
ATOM 864 O O . GLU A 1 109 ? 5.199 14.633 -1.876 1 85.12 109 GLU A O 1
ATOM 869 N N . SER A 1 110 ? 6.504 16.094 -0.9 1 89.06 110 SER A N 1
ATOM 870 C CA . SER A 1 110 ? 7.531 15.117 -0.541 1 89.06 110 SER A CA 1
ATOM 871 C C . SER A 1 110 ? 6.949 13.961 0.269 1 89.06 110 SER A C 1
ATOM 873 O O . SER A 1 110 ? 7.258 12.797 0.014 1 89.06 110 SER A O 1
ATOM 875 N N . GLU A 1 111 ? 6.133 14.297 1.232 1 93 111 GLU A N 1
ATOM 876 C CA . GLU A 1 111 ? 5.566 13.242 2.064 1 93 111 GLU A CA 1
ATOM 877 C C . GLU A 1 111 ? 4.645 12.336 1.253 1 93 111 GLU A C 1
ATOM 879 O O . GLU A 1 111 ? 4.617 11.125 1.461 1 93 111 GLU A O 1
ATOM 884 N N . ARG A 1 112 ? 3.934 12.859 0.324 1 88.88 112 ARG A N 1
ATOM 885 C CA . ARG A 1 112 ? 3.074 12.062 -0.542 1 88.88 112 ARG A CA 1
ATOM 886 C C . ARG A 1 112 ? 3.904 11.141 -1.433 1 88.88 112 ARG A C 1
ATOM 888 O O . ARG A 1 112 ? 3.547 9.977 -1.636 1 88.88 112 ARG A O 1
ATOM 895 N N . SER A 1 113 ? 4.914 11.734 -1.963 1 86.5 113 SER A N 1
ATOM 896 C CA . SER A 1 113 ? 5.82 10.938 -2.781 1 86.5 113 SER A CA 1
ATOM 897 C C . SER A 1 113 ? 6.41 9.781 -1.981 1 86.5 113 SER A C 1
ATOM 899 O O . SER A 1 113 ? 6.508 8.656 -2.482 1 86.5 113 SER A O 1
ATOM 901 N N . TYR A 1 114 ? 6.785 10.062 -0.771 1 92.19 114 TYR A N 1
ATOM 902 C CA . TYR A 1 114 ? 7.336 9.039 0.11 1 92.19 114 TYR A CA 1
ATOM 903 C C . TYR A 1 114 ? 6.316 7.934 0.372 1 92.19 114 TYR A C 1
ATOM 905 O O . TYR A 1 114 ? 6.633 6.746 0.26 1 92.19 114 TYR A O 1
ATOM 913 N N . ARG A 1 115 ? 5.145 8.266 0.678 1 92.31 115 ARG A N 1
ATOM 914 C CA . ARG A 1 115 ? 4.094 7.289 0.948 1 92.31 115 ARG A CA 1
ATOM 915 C C . ARG A 1 115 ? 3.789 6.457 -0.292 1 92.31 115 ARG A C 1
ATOM 917 O O . ARG A 1 115 ? 3.529 5.254 -0.191 1 92.31 115 ARG A O 1
ATOM 924 N N . ALA A 1 116 ? 3.811 7.086 -1.432 1 86.62 116 ALA A N 1
ATOM 925 C CA . ALA A 1 116 ? 3.604 6.344 -2.672 1 86.62 116 ALA A CA 1
ATOM 926 C C . ALA A 1 116 ? 4.691 5.289 -2.869 1 86.62 116 ALA A C 1
ATOM 928 O O . ALA A 1 116 ? 4.402 4.156 -3.262 1 86.62 116 ALA A O 1
ATOM 929 N N . THR A 1 117 ? 5.887 5.695 -2.648 1 89.81 117 THR A N 1
ATOM 930 C CA . THR A 1 117 ? 7 4.754 -2.75 1 89.81 117 THR A CA 1
ATOM 931 C C . THR A 1 117 ? 6.832 3.609 -1.755 1 89.81 117 THR A C 1
ATOM 933 O O . THR A 1 117 ? 7.043 2.445 -2.1 1 89.81 117 THR A O 1
ATOM 936 N N . LEU A 1 118 ? 6.457 3.932 -0.56 1 94.19 118 LEU A N 1
ATOM 937 C CA . LEU A 1 118 ? 6.207 2.93 0.471 1 94.19 118 LEU A CA 1
ATOM 938 C C . LEU A 1 118 ? 5.141 1.939 0.02 1 94.19 118 LEU A C 1
ATOM 940 O O . LEU A 1 118 ? 5.293 0.729 0.201 1 94.19 118 LEU A O 1
ATOM 944 N N . LEU A 1 119 ? 4.098 2.426 -0.581 1 91 119 LEU A N 1
ATOM 945 C CA . LEU A 1 119 ? 3.049 1.545 -1.081 1 91 119 LEU A CA 1
ATOM 946 C C . LEU A 1 119 ? 3.6 0.588 -2.133 1 91 119 LEU A C 1
ATOM 948 O O . LEU A 1 119 ? 3.258 -0.597 -2.139 1 91 119 LEU A O 1
ATOM 952 N N . GLY A 1 120 ? 4.398 1.096 -2.977 1 88.62 120 GLY A N 1
ATOM 953 C CA . GLY A 1 120 ? 5.035 0.239 -3.965 1 88.62 120 GLY A CA 1
ATOM 954 C C . GLY A 1 120 ? 5.863 -0.872 -3.346 1 88.62 120 GLY A C 1
ATOM 955 O O . GLY A 1 120 ? 5.82 -2.016 -3.803 1 88.62 120 GLY A O 1
ATOM 956 N N . ILE A 1 121 ? 6.574 -0.53 -2.342 1 93.62 121 ILE A N 1
ATOM 957 C CA . ILE A 1 121 ? 7.414 -1.501 -1.646 1 93.62 121 ILE A CA 1
ATOM 958 C C . ILE A 1 121 ? 6.531 -2.547 -0.965 1 93.62 121 ILE A C 1
ATOM 960 O O . ILE A 1 121 ? 6.836 -3.742 -1.003 1 93.62 121 ILE A O 1
ATOM 964 N N . ARG A 1 122 ? 5.434 -2.143 -0.384 1 94.38 122 ARG A N 1
ATOM 965 C CA . ARG A 1 122 ? 4.5 -3.055 0.267 1 94.38 122 ARG A CA 1
ATOM 966 C C . ARG A 1 122 ? 3.863 -4 -0.745 1 94.38 122 ARG A C 1
ATOM 968 O O . ARG A 1 122 ? 3.594 -5.164 -0.432 1 94.38 122 ARG A O 1
ATOM 975 N N . HIS A 1 123 ? 3.594 -3.469 -1.865 1 92.19 123 HIS A N 1
ATOM 976 C CA . HIS A 1 123 ? 3.076 -4.305 -2.941 1 92.19 123 HIS A CA 1
ATOM 977 C C . HIS A 1 123 ? 3.953 -5.535 -3.152 1 92.19 123 HIS A C 1
ATOM 979 O O . HIS A 1 123 ? 3.441 -6.645 -3.32 1 92.19 123 HIS A O 1
ATOM 985 N N . GLY A 1 124 ? 5.273 -5.316 -3.158 1 94.5 124 GLY A N 1
ATOM 986 C CA . GLY A 1 124 ? 6.191 -6.434 -3.305 1 94.5 124 GLY A CA 1
ATOM 987 C C . GLY A 1 124 ? 6.047 -7.473 -2.207 1 94.5 124 GLY A C 1
ATOM 988 O O . GLY A 1 124 ? 6.082 -8.672 -2.477 1 94.5 124 GLY A O 1
ATOM 989 N N . VAL A 1 125 ? 5.859 -7.008 -1.018 1 97.62 125 VAL A N 1
ATOM 990 C CA . VAL A 1 125 ? 5.695 -7.902 0.122 1 97.62 125 VAL A CA 1
ATOM 991 C C . VAL A 1 125 ? 4.414 -8.719 -0.044 1 97.62 125 VAL A C 1
ATOM 993 O O . VAL A 1 125 ? 4.422 -9.938 0.138 1 97.62 125 VAL A O 1
ATOM 996 N N . ASP A 1 126 ? 3.309 -8.039 -0.403 1 96.75 126 ASP A N 1
ATOM 997 C CA . ASP A 1 126 ? 2.039 -8.727 -0.615 1 96.75 126 ASP A CA 1
ATOM 998 C C . ASP A 1 126 ? 2.164 -9.781 -1.711 1 96.75 126 ASP A C 1
ATOM 1000 O O . ASP A 1 126 ? 1.611 -10.875 -1.592 1 96.75 126 ASP A O 1
ATOM 1004 N N . LEU A 1 127 ? 2.828 -9.406 -2.729 1 96.31 127 LEU A N 1
ATOM 1005 C CA . LEU A 1 127 ? 3.049 -10.312 -3.85 1 96.31 127 LEU A CA 1
ATOM 1006 C C . LEU A 1 127 ? 3.775 -11.578 -3.391 1 96.31 127 LEU A C 1
ATOM 1008 O O . LEU A 1 127 ? 3.342 -12.688 -3.693 1 96.31 127 LEU A O 1
ATOM 1012 N N . VAL A 1 128 ? 4.848 -11.445 -2.641 1 98.5 128 VAL A N 1
ATOM 1013 C CA . VAL A 1 128 ? 5.66 -12.586 -2.221 1 98.5 128 VAL A CA 1
ATOM 1014 C C . VAL A 1 128 ? 4.879 -13.438 -1.22 1 98.5 128 VAL A C 1
ATOM 1016 O O . VAL A 1 128 ? 4.988 -14.664 -1.217 1 98.5 128 VAL A O 1
ATOM 1019 N N . LYS A 1 129 ? 4.078 -12.773 -0.397 1 98.69 129 LYS A N 1
ATOM 1020 C CA . LYS A 1 129 ? 3.207 -13.547 0.484 1 98.69 129 LYS A CA 1
ATOM 1021 C C . LYS A 1 129 ? 2.246 -14.422 -0.32 1 98.69 129 LYS A C 1
ATOM 1023 O O . LYS A 1 129 ? 2.012 -15.578 0.028 1 98.69 129 LYS A O 1
ATOM 1028 N N . LEU A 1 130 ? 1.698 -13.852 -1.37 1 98.38 130 LEU A N 1
ATOM 1029 C CA . LEU A 1 130 ? 0.794 -14.609 -2.225 1 98.38 130 LEU A CA 1
ATOM 1030 C C . LEU A 1 130 ? 1.538 -15.734 -2.938 1 98.38 130 LEU A C 1
ATOM 1032 O O . LEU A 1 130 ? 1.038 -16.859 -3.021 1 98.38 130 LEU A O 1
ATOM 1036 N N . ILE A 1 131 ? 2.727 -15.5 -3.436 1 98.31 131 ILE A N 1
ATOM 1037 C CA . ILE A 1 131 ? 3.537 -16.531 -4.082 1 98.31 131 ILE A CA 1
ATOM 1038 C C . ILE A 1 131 ? 3.805 -17.656 -3.1 1 98.31 131 ILE A C 1
ATOM 1040 O O . ILE A 1 131 ? 3.713 -18.844 -3.465 1 98.31 131 ILE A O 1
ATOM 1044 N N . ARG A 1 132 ? 4.141 -17.312 -1.891 1 98.69 132 ARG A N 1
ATOM 1045 C CA . ARG A 1 132 ? 4.406 -18.328 -0.881 1 98.69 132 ARG A CA 1
ATOM 1046 C C . ARG A 1 132 ? 3.195 -19.234 -0.69 1 98.69 132 ARG A C 1
ATOM 1048 O O . ARG A 1 132 ? 3.332 -20.469 -0.642 1 98.69 132 ARG A O 1
ATOM 1055 N N . SER A 1 133 ? 2.041 -18.672 -0.595 1 98.25 133 SER A N 1
ATOM 1056 C CA . SER A 1 133 ? 0.817 -19.438 -0.398 1 98.25 133 SER A CA 1
ATOM 1057 C C . SER A 1 133 ? 0.537 -20.344 -1.59 1 98.25 133 SER A C 1
ATOM 1059 O O . SER A 1 133 ? 0.117 -21.484 -1.419 1 98.25 133 SER A O 1
ATOM 1061 N N . ALA A 1 134 ? 0.687 -19.812 -2.787 1 97.38 134 ALA A N 1
ATOM 1062 C CA . ALA A 1 134 ? 0.519 -20.625 -3.986 1 97.38 134 ALA A CA 1
ATOM 1063 C C . ALA A 1 134 ? 1.508 -21.781 -4 1 97.38 134 ALA A C 1
ATOM 1065 O O . ALA A 1 134 ? 1.162 -22.891 -4.41 1 97.38 134 ALA A O 1
ATOM 1066 N N . ALA A 1 135 ? 2.717 -21.484 -3.602 1 97.62 135 ALA A N 1
ATOM 1067 C CA . ALA A 1 135 ? 3.744 -22.531 -3.527 1 97.62 135 ALA A CA 1
ATOM 1068 C C . ALA A 1 135 ? 3.371 -23.594 -2.506 1 97.62 135 ALA A C 1
ATOM 1070 O O . ALA A 1 135 ? 3.586 -24.797 -2.74 1 97.62 135 ALA A O 1
ATOM 1071 N N . GLU A 1 136 ? 2.859 -23.156 -1.366 1 97.31 136 GLU A N 1
ATOM 1072 C CA . GLU A 1 136 ? 2.398 -24.109 -0.349 1 97.31 136 GLU A CA 1
ATOM 1073 C C . GLU A 1 136 ? 1.312 -25.016 -0.9 1 97.31 136 GLU A C 1
ATOM 1075 O O . GLU A 1 136 ? 1.362 -26.234 -0.705 1 97.31 136 GLU A O 1
ATOM 1080 N N . ALA A 1 137 ? 0.389 -24.438 -1.605 1 94.75 137 ALA A N 1
ATOM 1081 C CA . ALA A 1 137 ? -0.714 -25.203 -2.188 1 94.75 137 ALA A CA 1
ATOM 1082 C C . ALA A 1 137 ? -0.203 -26.219 -3.211 1 94.75 137 ALA A C 1
ATOM 1084 O O . ALA A 1 137 ? -0.797 -27.281 -3.389 1 94.75 137 ALA A O 1
ATOM 1085 N N . ALA A 1 138 ? 0.879 -25.891 -3.85 1 93.19 138 ALA A N 1
ATOM 1086 C CA . ALA A 1 138 ? 1.447 -26.734 -4.891 1 93.19 138 ALA A CA 1
ATOM 1087 C C . ALA A 1 138 ? 2.551 -27.625 -4.328 1 93.19 138 ALA A C 1
ATOM 1089 O O . ALA A 1 138 ? 3.242 -28.312 -5.082 1 93.19 138 ALA A O 1
ATOM 1090 N N . ASP A 1 139 ? 2.838 -27.531 -3.037 1 94.56 139 ASP A N 1
ATOM 1091 C CA . ASP A 1 139 ? 3.852 -28.328 -2.344 1 94.56 139 ASP A CA 1
ATOM 1092 C C . ASP A 1 139 ? 5.238 -28.078 -2.93 1 94.56 139 ASP A C 1
ATOM 1094 O O . ASP A 1 139 ? 6.02 -29.016 -3.107 1 94.56 139 ASP A O 1
ATOM 1098 N N . ASP A 1 140 ? 5.48 -26.922 -3.402 1 95.81 140 ASP A N 1
ATOM 1099 C CA . ASP A 1 140 ? 6.809 -26.484 -3.824 1 95.81 140 ASP A CA 1
ATOM 1100 C C . ASP A 1 140 ? 7.621 -25.969 -2.637 1 95.81 140 ASP A C 1
ATOM 1102 O O . ASP A 1 140 ? 7.711 -24.766 -2.412 1 95.81 140 ASP A O 1
ATOM 1106 N N . ARG A 1 141 ? 8.273 -26.812 -1.973 1 97 141 ARG A N 1
ATOM 1107 C CA . ARG A 1 141 ? 8.961 -26.516 -0.723 1 97 141 ARG A CA 1
ATOM 1108 C C . ARG A 1 141 ? 10.125 -25.547 -0.957 1 97 141 ARG A C 1
ATOM 1110 O O . ARG A 1 141 ? 10.414 -24.703 -0.11 1 97 141 ARG A O 1
ATOM 1117 N N . ASP A 1 142 ? 10.742 -25.734 -2.082 1 96.94 142 ASP A N 1
ATOM 1118 C CA . ASP A 1 142 ? 11.867 -24.859 -2.41 1 96.94 142 ASP A CA 1
ATOM 1119 C C . ASP A 1 142 ? 11.406 -23.406 -2.539 1 96.94 142 ASP A C 1
ATOM 1121 O O . ASP A 1 142 ? 12.039 -22.5 -1.989 1 96.94 142 ASP A O 1
ATOM 1125 N N . LEU A 1 143 ? 10.32 -23.203 -3.236 1 97.56 143 LEU A N 1
ATOM 1126 C CA . LEU A 1 143 ? 9.805 -21.844 -3.428 1 97.56 143 LEU A CA 1
ATOM 1127 C C . LEU A 1 143 ? 9.266 -21.281 -2.119 1 97.56 143 LEU A C 1
ATOM 1129 O O . LEU A 1 143 ? 9.422 -20.094 -1.846 1 97.56 143 LEU A O 1
ATOM 1133 N N . VAL A 1 144 ? 8.633 -22.062 -1.273 1 98.38 144 VAL A N 1
ATOM 1134 C CA . VAL A 1 144 ? 8.172 -21.625 0.041 1 98.38 144 VAL A CA 1
ATOM 1135 C C . VAL A 1 144 ? 9.352 -21.125 0.866 1 98.38 144 VAL A C 1
ATOM 1137 O O . VAL A 1 144 ? 9.281 -20.062 1.479 1 98.38 144 VAL A O 1
ATOM 1140 N N . SER A 1 145 ? 10.414 -21.891 0.822 1 98.44 145 SER A N 1
ATOM 1141 C CA . SER A 1 145 ? 11.609 -21.516 1.578 1 98.44 145 SER A CA 1
ATOM 1142 C C . SER A 1 145 ? 12.195 -20.203 1.08 1 98.44 145 SER A C 1
ATOM 1144 O O . SER A 1 145 ? 12.555 -19.344 1.88 1 98.44 145 SER A O 1
ATOM 1146 N N . TRP A 1 146 ? 12.32 -20.062 -0.193 1 98.25 146 TRP A N 1
ATOM 1147 C CA . TRP A 1 146 ? 12.836 -18.828 -0.757 1 98.25 146 TRP A CA 1
ATOM 1148 C C . TRP A 1 146 ? 11.984 -17.641 -0.33 1 98.25 146 TRP A C 1
ATOM 1150 O O . TRP A 1 146 ? 12.516 -16.609 0.094 1 98.25 146 TRP A O 1
ATOM 1160 N N . CYS A 1 147 ? 10.664 -17.781 -0.462 1 98.69 147 CYS A N 1
ATOM 1161 C CA . CYS A 1 147 ? 9.75 -16.703 -0.085 1 98.69 147 CYS A CA 1
ATOM 1162 C C . CYS A 1 147 ? 9.898 -16.344 1.388 1 98.69 147 CYS A C 1
ATOM 1164 O O . CYS A 1 147 ? 9.891 -15.164 1.75 1 98.69 147 CYS A O 1
ATOM 1166 N N . THR A 1 148 ? 9.977 -17.312 2.217 1 98.75 148 THR A N 1
ATOM 1167 C CA . THR A 1 148 ? 10.117 -17.094 3.652 1 98.75 148 THR A CA 1
ATOM 1168 C C . THR A 1 148 ? 11.391 -16.312 3.963 1 98.75 148 THR A C 1
ATOM 1170 O O . THR A 1 148 ? 11.375 -15.375 4.762 1 98.75 148 THR A O 1
ATOM 1173 N N . GLU A 1 149 ? 12.477 -16.656 3.338 1 98.56 149 GLU A N 1
ATOM 1174 C CA . GLU A 1 149 ? 13.742 -15.953 3.529 1 98.56 149 GLU A CA 1
ATOM 1175 C C . GLU A 1 149 ? 13.656 -14.516 3.02 1 98.56 149 GLU A C 1
ATOM 1177 O O . GLU A 1 149 ? 14.094 -13.586 3.695 1 98.56 149 GLU A O 1
ATOM 1182 N N . TRP A 1 150 ? 13.125 -14.383 1.823 1 98.62 150 TRP A N 1
ATOM 1183 C CA . TRP A 1 150 ? 12.938 -13.062 1.248 1 98.62 150 TRP A CA 1
ATOM 1184 C C . TRP A 1 150 ? 12.133 -12.164 2.189 1 98.62 150 TRP A C 1
ATOM 1186 O O . TRP A 1 150 ? 12.531 -11.031 2.465 1 98.62 150 TRP A O 1
ATOM 1196 N N . LEU A 1 151 ? 11.039 -12.68 2.75 1 98.81 151 LEU A N 1
ATOM 1197 C CA . LEU A 1 151 ? 10.141 -11.93 3.629 1 98.81 151 LEU A CA 1
ATOM 1198 C C . LEU A 1 151 ? 10.836 -11.586 4.945 1 98.81 151 LEU A C 1
ATOM 1200 O O . LEU A 1 151 ? 10.641 -10.5 5.492 1 98.81 151 LEU A O 1
ATOM 1204 N N . SER A 1 152 ? 11.617 -12.508 5.457 1 98.75 152 SER A N 1
ATOM 1205 C CA . SER A 1 152 ? 12.281 -12.305 6.738 1 98.75 152 SER A CA 1
ATOM 1206 C C . SER A 1 152 ? 13.227 -11.109 6.691 1 98.75 152 SER A C 1
ATOM 1208 O O . SER A 1 152 ? 13.461 -10.461 7.715 1 98.75 152 SER A O 1
ATOM 1210 N N . VAL A 1 153 ? 13.719 -10.781 5.539 1 98.75 153 VAL A N 1
ATOM 1211 C CA . VAL A 1 153 ? 14.617 -9.641 5.379 1 98.75 153 VAL A CA 1
ATOM 1212 C C . VAL A 1 153 ? 13.82 -8.398 5.004 1 98.75 153 VAL A C 1
ATOM 1214 O O . VAL A 1 153 ? 14.008 -7.332 5.598 1 98.75 153 VAL A O 1
ATOM 1217 N N . ARG A 1 154 ? 12.883 -8.539 4.051 1 98.69 154 ARG A N 1
ATOM 1218 C CA . ARG A 1 154 ? 12.211 -7.383 3.459 1 98.69 154 ARG A CA 1
ATOM 1219 C C . ARG A 1 154 ? 11.219 -6.766 4.438 1 98.69 154 ARG A C 1
ATOM 1221 O O . ARG A 1 154 ? 11.086 -5.543 4.508 1 98.69 154 ARG A O 1
ATOM 1228 N N . GLU A 1 155 ? 10.492 -7.535 5.203 1 98.62 155 GLU A N 1
ATOM 1229 C CA . GLU A 1 155 ? 9.414 -7.027 6.051 1 98.62 155 GLU A CA 1
ATOM 1230 C C . GLU A 1 155 ? 9.953 -6.059 7.102 1 98.62 155 GLU A C 1
ATOM 1232 O O . GLU A 1 155 ? 9.414 -4.965 7.277 1 98.62 155 GLU A O 1
ATOM 1237 N N . PRO A 1 156 ? 11.094 -6.387 7.824 1 98.69 156 PRO A N 1
ATOM 1238 C CA . PRO A 1 156 ? 11.648 -5.402 8.758 1 98.69 156 PRO A CA 1
ATOM 1239 C C . PRO A 1 156 ? 12.086 -4.109 8.062 1 98.69 156 PRO A C 1
ATOM 1241 O O . PRO A 1 156 ? 11.977 -3.027 8.641 1 98.69 156 PRO A O 1
ATOM 1244 N N . LEU A 1 157 ? 12.617 -4.203 6.895 1 98.75 157 LEU A N 1
ATOM 1245 C CA . LEU A 1 157 ? 13.016 -3.016 6.148 1 98.75 157 LEU A CA 1
ATOM 1246 C C . LEU A 1 157 ? 11.805 -2.145 5.824 1 98.75 157 LEU A C 1
ATOM 1248 O O . LEU A 1 157 ? 11.867 -0.918 5.934 1 98.75 157 LEU A O 1
ATOM 1252 N N . VAL A 1 158 ? 10.719 -2.775 5.395 1 98.44 158 VAL A N 1
ATOM 1253 C CA . VAL A 1 158 ? 9.492 -2.049 5.074 1 98.44 158 VAL A CA 1
ATOM 1254 C C . VAL A 1 158 ? 8.93 -1.397 6.34 1 98.44 158 VAL A C 1
ATOM 1256 O O . VAL A 1 158 ? 8.445 -0.263 6.297 1 98.44 158 VAL A O 1
ATOM 1259 N N . GLU A 1 159 ? 8.969 -2.082 7.484 1 98.19 159 GLU A N 1
ATOM 1260 C CA . GLU A 1 159 ? 8.539 -1.513 8.758 1 98.19 159 GLU A CA 1
ATOM 1261 C C . GLU A 1 159 ? 9.359 -0.275 9.109 1 98.19 159 GLU A C 1
ATOM 1263 O O . GLU A 1 159 ? 8.82 0.706 9.625 1 98.19 159 GLU A O 1
ATOM 1268 N N . GLU A 1 160 ? 10.633 -0.383 8.828 1 98.62 160 GLU A N 1
ATOM 1269 C CA . GLU A 1 160 ? 11.484 0.771 9.078 1 98.62 160 GLU A CA 1
ATOM 1270 C C . GLU A 1 160 ? 11.094 1.951 8.195 1 98.62 160 GLU A C 1
ATOM 1272 O O . GLU A 1 160 ? 11.039 3.092 8.656 1 98.62 160 GLU A O 1
ATOM 1277 N N . VAL A 1 161 ? 10.883 1.685 6.918 1 98.5 161 VAL A N 1
ATOM 1278 C CA . VAL A 1 161 ? 10.445 2.74 6.016 1 98.5 161 VAL A CA 1
ATOM 1279 C C . VAL A 1 161 ? 9.148 3.361 6.543 1 98.5 161 VAL A C 1
ATOM 1281 O O . VAL A 1 161 ? 8.992 4.586 6.543 1 98.5 161 VAL A O 1
ATOM 1284 N N . CYS A 1 162 ? 8.203 2.559 6.941 1 98.25 162 CYS A N 1
ATOM 1285 C CA . CYS A 1 162 ? 6.934 3.025 7.496 1 98.25 162 CYS A CA 1
ATOM 1286 C C . CYS A 1 162 ? 7.168 3.895 8.727 1 98.25 162 CYS A C 1
ATOM 1288 O O . CYS A 1 162 ? 6.535 4.941 8.875 1 98.25 162 CYS A O 1
ATOM 1290 N N . ALA A 1 163 ? 8.07 3.486 9.594 1 98.25 163 ALA A N 1
ATOM 1291 C CA . ALA A 1 163 ? 8.359 4.223 10.82 1 98.25 163 ALA A CA 1
ATOM 1292 C C . ALA A 1 163 ? 8.875 5.625 10.508 1 98.25 163 ALA A C 1
ATOM 1294 O O . ALA A 1 163 ? 8.641 6.562 11.273 1 98.25 163 ALA A O 1
ATOM 1295 N N . GLN A 1 164 ? 9.484 5.777 9.352 1 98.38 164 GLN A N 1
ATOM 1296 C CA . GLN A 1 164 ? 10.094 7.055 9 1 98.38 164 GLN A CA 1
ATOM 1297 C C . GLN A 1 164 ? 9.047 8.039 8.484 1 98.38 164 GLN A C 1
ATOM 1299 O O . GLN A 1 164 ? 9.359 9.203 8.227 1 98.38 164 GLN A O 1
ATOM 1304 N N . LEU A 1 165 ? 7.805 7.625 8.352 1 97.38 165 LEU A N 1
ATOM 1305 C CA . LEU A 1 165 ? 6.734 8.578 8.086 1 97.38 165 LEU A CA 1
ATOM 1306 C C . LEU A 1 165 ? 6.715 9.68 9.141 1 97.38 165 LEU A C 1
ATOM 1308 O O . LEU A 1 165 ? 6.387 10.828 8.828 1 97.38 165 LEU A O 1
ATOM 1312 N N . ALA A 1 166 ? 7.09 9.312 10.305 1 97.75 166 ALA A N 1
ATOM 1313 C CA . ALA A 1 166 ? 7.094 10.242 11.422 1 97.75 166 ALA A CA 1
ATOM 1314 C C . ALA A 1 166 ? 8 11.438 11.141 1 97.75 166 ALA A C 1
ATOM 1316 O O . ALA A 1 166 ? 7.734 12.547 11.602 1 97.75 166 ALA A O 1
ATOM 1317 N N . TRP A 1 167 ? 9.094 11.242 10.406 1 98.25 167 TRP A N 1
ATOM 1318 C CA . TRP A 1 167 ? 10.039 12.305 10.078 1 98.25 167 TRP A CA 1
ATOM 1319 C C . TRP A 1 167 ? 9.328 13.477 9.414 1 98.25 167 TRP A C 1
ATOM 1321 O O . TRP A 1 167 ? 9.609 14.633 9.727 1 98.25 167 TRP A O 1
ATOM 1331 N N . PHE A 1 168 ? 8.367 13.242 8.57 1 97.06 168 PHE A N 1
ATOM 1332 C CA . PHE A 1 168 ? 7.656 14.289 7.84 1 97.06 168 PHE A CA 1
ATOM 1333 C C . PHE A 1 168 ? 6.742 15.07 8.773 1 97.06 168 PHE A C 1
ATOM 1335 O O . PHE A 1 168 ? 6.5 16.266 8.555 1 97.06 168 PHE A O 1
ATOM 1342 N N . GLY A 1 169 ? 6.164 14.344 9.781 1 96.5 169 GLY A N 1
ATOM 1343 C CA . GLY A 1 169 ? 5.371 15.047 10.773 1 96.5 169 GLY A CA 1
ATOM 1344 C C . GLY A 1 169 ? 6.168 16.078 11.562 1 96.5 169 GLY A C 1
ATOM 1345 O O . GLY A 1 169 ? 5.648 17.125 11.922 1 96.5 169 GLY A O 1
ATOM 1346 N N . TRP A 1 170 ? 7.469 15.766 11.75 1 96.88 170 TRP A N 1
ATOM 1347 C CA . TRP A 1 170 ? 8.344 16.609 12.547 1 96.88 170 TRP A CA 1
ATOM 1348 C C . TRP A 1 170 ? 9.078 17.625 11.664 1 96.88 170 TRP A C 1
ATOM 1350 O O . TRP A 1 170 ? 9.75 18.516 12.172 1 96.88 170 TRP A O 1
ATOM 1360 N N . HIS A 1 171 ? 8.984 17.5 10.383 1 96.06 171 HIS A N 1
ATOM 1361 C CA . HIS A 1 171 ? 9.594 18.406 9.414 1 96.06 171 HIS A CA 1
ATOM 1362 C C . HIS A 1 171 ? 8.594 18.844 8.359 1 96.06 171 HIS A C 1
ATOM 1364 O O . HIS A 1 171 ? 8.766 18.562 7.172 1 96.06 171 HIS A O 1
ATOM 1370 N N . PRO A 1 172 ? 7.645 19.625 8.828 1 94.75 172 PRO A N 1
ATOM 1371 C CA . PRO A 1 172 ? 6.543 19.969 7.934 1 94.75 172 PRO A CA 1
ATOM 1372 C C . PRO A 1 172 ? 7 20.766 6.711 1 94.75 172 PRO A C 1
ATOM 1374 O O . PRO A 1 172 ? 6.41 20.641 5.633 1 94.75 172 PRO A O 1
ATOM 1377 N N . GLU A 1 173 ? 8.039 21.594 6.781 1 92 173 GLU A N 1
ATOM 1378 C CA . GLU A 1 173 ? 8.57 22.328 5.625 1 92 173 GLU A CA 1
ATOM 1379 C C . GLU A 1 173 ? 9.055 21.359 4.547 1 92 173 GLU A C 1
ATOM 1381 O O . GLU A 1 173 ? 8.859 21.609 3.354 1 92 173 GLU A O 1
ATOM 1386 N N . SER A 1 174 ? 9.648 20.312 5.027 1 92.31 174 SER A N 1
ATOM 1387 C CA . SER A 1 174 ? 10.125 19.297 4.098 1 92.31 174 SER A CA 1
ATOM 1388 C C . SER A 1 174 ? 8.969 18.469 3.549 1 92.31 174 SER A C 1
ATOM 1390 O O . SER A 1 174 ? 8.977 18.062 2.383 1 92.31 174 SER A O 1
ATOM 1392 N N . ALA A 1 175 ? 8.062 18.25 4.355 1 94.25 175 ALA A N 1
ATOM 1393 C CA . ALA A 1 175 ? 6.918 17.406 4 1 94.25 175 ALA A CA 1
ATOM 1394 C C . ALA A 1 175 ? 6.141 18 2.834 1 94.25 175 ALA A C 1
ATOM 1396 O O . ALA A 1 175 ? 5.723 17.281 1.922 1 94.25 175 ALA A O 1
ATOM 1397 N N . ILE A 1 176 ? 6.016 19.312 2.848 1 90 176 ILE A N 1
ATOM 1398 C CA . ILE A 1 176 ? 5.117 19.953 1.887 1 90 176 ILE A CA 1
ATOM 1399 C C . ILE A 1 176 ? 5.914 20.438 0.682 1 90 176 ILE A C 1
ATOM 1401 O O . ILE A 1 176 ? 5.348 21.031 -0.246 1 90 176 ILE A O 1
ATOM 1405 N N . GLN A 1 177 ? 7.164 20.219 0.732 1 86.75 177 GLN A N 1
ATOM 1406 C CA . GLN A 1 177 ? 7.98 20.625 -0.406 1 86.75 177 GLN A CA 1
ATOM 1407 C C . GLN A 1 177 ? 7.598 19.844 -1.662 1 86.75 177 GLN A C 1
ATOM 1409 O O . GLN A 1 177 ? 7.379 18.641 -1.604 1 86.75 177 GLN A O 1
ATOM 1414 N N . HIS A 1 178 ? 7.422 20.531 -2.729 1 79.56 178 HIS A N 1
ATOM 1415 C CA . HIS A 1 178 ? 7.051 19.875 -3.98 1 79.56 178 HIS A CA 1
ATOM 1416 C C . HIS A 1 178 ? 8.273 19.281 -4.676 1 79.56 178 HIS A C 1
ATOM 1418 O O . HIS A 1 178 ? 9.344 19.891 -4.695 1 79.56 178 HIS A O 1
ATOM 1424 N N . THR A 1 179 ? 8.109 18.109 -4.895 1 67.25 179 THR A N 1
ATOM 1425 C CA . THR A 1 179 ? 9.188 17.391 -5.574 1 67.25 179 THR A CA 1
ATOM 1426 C C . THR A 1 179 ? 9.172 17.688 -7.07 1 67.25 179 THR A C 1
ATOM 1428 O O . THR A 1 179 ? 8.109 17.938 -7.652 1 67.25 179 THR A O 1
ATOM 1431 N N . GLY A 1 180 ? 9.836 18.688 -7.566 1 58.25 180 GLY A N 1
ATOM 1432 C CA . GLY A 1 180 ? 9.852 18.938 -9 1 58.25 180 GLY A CA 1
ATOM 1433 C C . GLY A 1 180 ? 9.602 17.688 -9.828 1 58.25 180 GLY A C 1
ATOM 1434 O O . GLY A 1 180 ? 9.57 16.578 -9.297 1 58.25 180 GLY A O 1
ATOM 1435 N N . LYS A 1 181 ? 9.352 17.891 -11.219 1 51.41 181 LYS A N 1
ATOM 1436 C CA . LYS A 1 181 ? 9.062 16.875 -12.234 1 51.41 181 LYS A CA 1
ATOM 1437 C C . LYS A 1 181 ? 10.078 15.742 -12.195 1 51.41 181 LYS A C 1
ATOM 1439 O O . LYS A 1 181 ? 11.234 15.93 -12.57 1 51.41 181 LYS A O 1
ATOM 1444 N N . VAL A 1 182 ? 10.047 14.945 -11.133 1 48.56 182 VAL A N 1
ATOM 1445 C CA . VAL A 1 182 ? 10.891 13.75 -11.062 1 48.56 182 VAL A CA 1
ATOM 1446 C C . VAL A 1 182 ? 10.688 12.898 -12.312 1 48.56 182 VAL A C 1
ATOM 1448 O O . VAL A 1 182 ? 11.266 11.82 -12.438 1 48.56 182 VAL A O 1
ATOM 1451 N N . ARG A 1 183 ? 9.781 13.359 -13.102 1 51.12 183 ARG A N 1
ATOM 1452 C CA . ARG A 1 183 ? 9.477 12.57 -14.289 1 51.12 183 ARG A CA 1
ATOM 1453 C C . ARG A 1 183 ? 10.727 12.367 -15.141 1 51.12 183 ARG A C 1
ATOM 1455 O O . ARG A 1 183 ? 11.016 11.25 -15.57 1 51.12 183 ARG A O 1
ATOM 1462 N N . GLY A 1 184 ? 11.289 13.531 -15.328 1 51 184 GLY A N 1
ATOM 1463 C CA . GLY A 1 184 ? 12.43 13.422 -16.219 1 51 184 GLY A CA 1
ATOM 1464 C C . GLY A 1 184 ? 13.5 12.484 -15.711 1 51 184 GLY A C 1
ATOM 1465 O O . GLY A 1 184 ? 14.062 11.695 -16.484 1 51 184 GLY A O 1
ATOM 1466 N N . LEU A 1 185 ? 13.703 12.43 -14.484 1 51.06 185 LEU A N 1
ATOM 1467 C CA . LEU A 1 185 ? 14.727 11.562 -13.906 1 51.06 185 LEU A CA 1
ATOM 1468 C C . LEU A 1 185 ? 14.273 10.102 -13.914 1 51.06 185 LEU A C 1
ATOM 1470 O O . LEU A 1 185 ? 15.047 9.211 -14.25 1 51.06 185 LEU A O 1
ATOM 1474 N N . LEU A 1 186 ? 13.094 9.922 -13.586 1 52.44 186 LEU A N 1
ATOM 1475 C CA . LEU A 1 186 ? 12.547 8.57 -13.586 1 52.44 186 LEU A CA 1
ATOM 1476 C C . LEU A 1 186 ? 12.562 7.98 -14.992 1 52.44 186 LEU A C 1
ATOM 1478 O O . LEU A 1 186 ? 12.938 6.824 -15.18 1 52.44 186 LEU A O 1
ATOM 1482 N N . ASP A 1 187 ? 12.203 8.812 -15.914 1 53.56 187 ASP A N 1
ATOM 1483 C CA . ASP A 1 187 ? 12.227 8.375 -17.312 1 53.56 187 ASP A CA 1
ATOM 1484 C C . ASP A 1 187 ? 13.648 8.008 -17.734 1 53.56 187 ASP A C 1
ATOM 1486 O O . ASP A 1 187 ? 13.852 7.012 -18.438 1 53.56 187 ASP A O 1
ATOM 1490 N N . ARG A 1 188 ? 14.562 8.711 -17.266 1 54.03 188 ARG A N 1
ATOM 1491 C CA . ARG A 1 188 ? 15.961 8.461 -17.594 1 54.03 188 ARG A CA 1
ATOM 1492 C C . ARG A 1 188 ? 16.469 7.172 -16.953 1 54.03 188 ARG A C 1
ATOM 1494 O O . ARG A 1 188 ? 17.156 6.375 -17.594 1 54.03 188 ARG A O 1
ATOM 1501 N N . LEU A 1 189 ? 16.078 7.004 -15.797 1 53 189 LEU A N 1
ATOM 1502 C CA . LEU A 1 189 ? 16.562 5.844 -15.047 1 53 189 LEU A CA 1
ATOM 1503 C C . LEU A 1 189 ? 15.891 4.566 -15.547 1 53 189 LEU A C 1
ATOM 1505 O O . LEU A 1 189 ? 16.547 3.535 -15.688 1 53 189 LEU A O 1
ATOM 1509 N N . LEU A 1 190 ? 14.672 4.773 -15.805 1 55.62 190 LEU A N 1
ATOM 1510 C CA . LEU A 1 190 ? 13.945 3.648 -16.391 1 55.62 190 LEU A CA 1
ATOM 1511 C C . LEU A 1 190 ? 14.461 3.336 -17.781 1 55.62 190 LEU A C 1
ATOM 1513 O O . LEU A 1 190 ? 14.578 2.168 -18.172 1 55.62 190 LEU A O 1
ATOM 1517 N N . GLY A 1 191 ? 14.734 4.348 -18.453 1 54.25 191 GLY A N 1
ATOM 1518 C CA . GLY A 1 191 ? 15.359 4.172 -19.766 1 54.25 191 GLY A CA 1
ATOM 1519 C C . GLY A 1 191 ? 16.719 3.494 -19.688 1 54.25 191 GLY A C 1
ATOM 1520 O O . GLY A 1 191 ? 17.047 2.662 -20.531 1 54.25 191 GLY A O 1
ATOM 1521 N N . ARG A 1 192 ? 17.469 3.732 -18.703 1 51.94 192 ARG A N 1
ATOM 1522 C CA . ARG A 1 192 ? 18.797 3.129 -18.531 1 51.94 192 ARG A CA 1
ATOM 1523 C C . ARG A 1 192 ? 18.672 1.665 -18.125 1 51.94 192 ARG A C 1
ATOM 1525 O O . ARG A 1 192 ? 19.422 0.818 -18.594 1 51.94 192 ARG A O 1
ATOM 1532 N N . ALA A 1 193 ? 17.828 1.464 -17.297 1 52.19 193 ALA A N 1
ATOM 1533 C CA . ALA A 1 193 ? 17.609 0.097 -16.844 1 52.19 193 ALA A CA 1
ATOM 1534 C C . ALA A 1 193 ? 17.156 -0.803 -17.984 1 52.19 193 ALA A C 1
ATOM 1536 O O . ALA A 1 193 ? 17.547 -1.969 -18.062 1 52.19 193 ALA A O 1
ATOM 1537 N N . ASP A 1 194 ? 16.359 -0.36 -18.812 1 52.34 194 ASP A N 1
ATOM 1538 C CA . ASP A 1 194 ? 15.961 -1.086 -20.016 1 52.34 194 ASP A CA 1
ATOM 1539 C C . ASP A 1 194 ? 17.156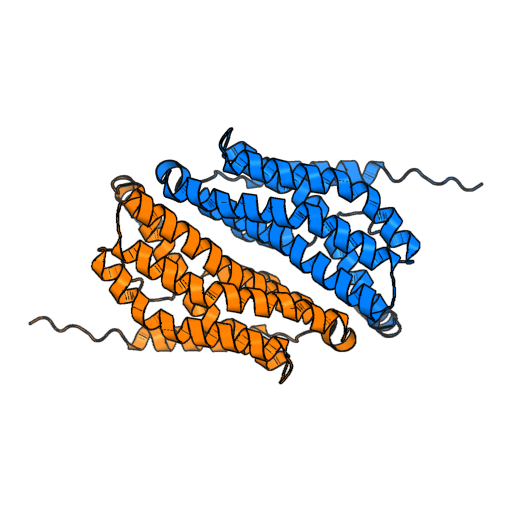 -1.37 -20.906 1 52.34 194 ASP A C 1
ATOM 1541 O O . ASP A 1 194 ? 17.25 -2.443 -21.516 1 52.34 194 ASP A O 1
ATOM 1545 N N . ARG A 1 195 ? 18.031 -0.581 -20.984 1 52.06 195 ARG A N 1
ATOM 1546 C CA . ARG A 1 195 ? 19.219 -0.727 -21.812 1 52.06 195 ARG A CA 1
ATOM 1547 C C . ARG A 1 195 ? 20.172 -1.759 -21.219 1 52.06 195 ARG A C 1
ATOM 1549 O O . ARG A 1 195 ? 20.75 -2.564 -21.953 1 52.06 195 ARG A O 1
ATOM 1556 N N . ASP A 1 196 ? 20.266 -1.811 -19.969 1 50.28 196 ASP A N 1
ATOM 1557 C CA . ASP A 1 196 ? 21.172 -2.74 -19.297 1 50.28 196 ASP A CA 1
ATOM 1558 C C . ASP A 1 196 ? 20.594 -4.156 -19.297 1 50.28 196 ASP A C 1
ATOM 1560 O O . ASP A 1 196 ? 21.344 -5.133 -19.344 1 50.28 196 ASP A O 1
ATOM 1564 N N . GLY A 1 197 ? 19.344 -4.273 -19.172 1 47.41 197 GLY A N 1
ATOM 1565 C CA . GLY A 1 197 ? 18.703 -5.57 -19.281 1 47.41 197 GLY A CA 1
ATOM 1566 C C . GLY A 1 197 ? 18.812 -6.18 -20.672 1 47.41 197 GLY A C 1
ATOM 1567 O O . GLY A 1 197 ? 18.703 -7.398 -20.828 1 47.41 197 GLY A O 1
ATOM 1568 N N . SER A 1 198 ? 18.797 -5.363 -21.688 1 46 198 SER A N 1
ATOM 1569 C CA . SER A 1 198 ? 18.984 -5.859 -23.047 1 46 198 SER A CA 1
ATOM 1570 C C . SER A 1 198 ? 20.406 -6.379 -23.25 1 46 198 SER A C 1
ATOM 1572 O O . SER A 1 198 ? 20.656 -7.156 -24.172 1 46 198 SER A O 1
ATOM 1574 N N . ARG A 1 199 ? 21.359 -6.066 -22.5 1 46.69 199 ARG A N 1
ATOM 1575 C CA . ARG A 1 199 ? 22.75 -6.434 -22.781 1 46.69 199 ARG A CA 1
ATOM 1576 C C . ARG A 1 199 ? 23.062 -7.832 -22.25 1 46.69 199 ARG A C 1
ATOM 1578 O O . ARG A 1 199 ? 24.078 -8.422 -22.625 1 46.69 199 ARG A O 1
ATOM 1585 N N . SER A 1 200 ? 22.266 -8.344 -21.344 1 39 200 SER A N 1
ATOM 1586 C CA . SER A 1 200 ? 22.734 -9.625 -20.828 1 39 200 SER A CA 1
ATOM 1587 C C . SER A 1 200 ? 22.203 -10.781 -21.656 1 39 200 SER A C 1
ATOM 1589 O O . SER A 1 200 ? 22.297 -11.945 -21.25 1 39 200 SER A O 1
ATOM 1591 N N . SER A 1 201 ? 21.531 -10.641 -22.688 1 33.38 201 SER A N 1
ATOM 1592 C CA . SER A 1 201 ? 21.281 -11.852 -23.469 1 33.38 201 SER A CA 1
ATOM 1593 C C . SER A 1 201 ? 22.562 -12.336 -24.156 1 33.38 201 SER A C 1
ATOM 1595 O O . SER A 1 201 ? 23.016 -11.75 -25.141 1 33.38 201 SER A O 1
ATOM 1597 N N . PRO A 1 202 ? 23.516 -12.945 -23.359 1 34.34 202 PRO A N 1
ATOM 1598 C CA . PRO A 1 202 ? 24.516 -13.578 -24.234 1 34.34 202 PRO A CA 1
ATOM 1599 C C . PRO A 1 202 ? 23.891 -14.609 -25.172 1 34.34 202 PRO A C 1
ATOM 1601 O O . PRO A 1 202 ? 22.891 -15.234 -24.828 1 34.34 202 PRO A O 1
ATOM 1604 N N . ALA A 1 203 ? 24.016 -14.523 -26.531 1 36.56 203 ALA A N 1
ATOM 1605 C CA . ALA A 1 203 ? 23.797 -15.469 -27.609 1 36.56 203 ALA A CA 1
ATOM 1606 C C . ALA A 1 203 ? 24.281 -16.859 -27.234 1 36.56 203 ALA A C 1
ATOM 1608 O O . ALA A 1 203 ? 25.484 -17.078 -27.031 1 36.56 203 ALA A O 1
ATOM 1609 N N . LEU A 1 204 ? 23.578 -17.672 -26.406 1 34.19 204 LEU A N 1
ATOM 1610 C CA . LEU A 1 204 ? 23.891 -19.094 -26.469 1 34.19 204 LEU A CA 1
ATOM 1611 C C . LEU A 1 204 ? 24.047 -19.547 -27.922 1 34.19 204 LEU A C 1
ATOM 1613 O O . LEU A 1 204 ? 23.078 -19.547 -28.672 1 34.19 204 LEU A O 1
ATOM 1617 N N . GLY A 1 205 ? 25.156 -19.391 -28.531 1 26.19 205 GLY A N 1
ATOM 1618 C CA . GLY A 1 205 ? 25.641 -19.984 -29.766 1 26.19 205 GLY A CA 1
ATOM 1619 C C . GLY A 1 205 ? 25.312 -21.453 -29.891 1 26.19 205 GLY A C 1
ATOM 1620 O O . GLY A 1 205 ? 25.172 -22.156 -28.891 1 26.19 205 GLY A O 1
ATOM 1621 N N . GLN A 1 206 ? 24.734 -21.906 -31.062 1 30.89 206 GLN A N 1
ATOM 1622 C CA . GLN A 1 206 ? 24.484 -23.172 -31.719 1 30.89 206 GLN A CA 1
ATOM 1623 C C . GLN A 1 206 ? 25.656 -24.141 -31.516 1 30.89 206 GLN A C 1
ATOM 1625 O O . GLN A 1 206 ? 26.75 -23.906 -32 1 30.89 206 GLN A O 1
ATOM 1630 N N . VAL A 1 207 ? 26.25 -24.578 -30.344 1 27.47 207 VAL A N 1
ATOM 1631 C CA . VAL A 1 207 ? 26.938 -25.859 -30.516 1 27.47 207 VAL A CA 1
ATOM 1632 C C . VAL A 1 207 ? 25.938 -27 -30.406 1 27.47 207 VAL A C 1
ATOM 1634 O O . VAL A 1 207 ? 24.984 -26.938 -29.609 1 27.47 207 VAL A O 1
ATOM 1637 N N . MET B 1 1 ? -9.461 35.094 -18.938 1 43.25 1 MET B N 1
ATOM 1638 C CA . MET B 1 1 ? -10.094 34 -18.203 1 43.25 1 MET B CA 1
ATOM 1639 C C . MET B 1 1 ? -9.047 33.031 -17.703 1 43.25 1 MET B C 1
ATOM 1641 O O . MET B 1 1 ? -9.242 32.375 -16.672 1 43.25 1 MET B O 1
ATOM 1645 N N . THR B 1 2 ? -7.961 32.875 -18.359 1 54.22 2 THR B N 1
ATOM 1646 C CA . THR B 1 2 ? -6.871 31.953 -18.031 1 54.22 2 THR B CA 1
ATOM 1647 C C . THR B 1 2 ? -6.008 32.531 -16.906 1 54.22 2 THR B C 1
ATOM 1649 O O . THR B 1 2 ? -5.527 31.812 -16.047 1 54.22 2 THR B O 1
ATOM 1652 N N . THR B 1 3 ? -5.922 33.781 -16.828 1 56.81 3 THR B N 1
ATOM 1653 C CA . THR B 1 3 ? -5.066 34.469 -15.867 1 56.81 3 THR B CA 1
ATOM 1654 C C . THR B 1 3 ? -5.625 34.312 -14.453 1 56.81 3 THR B C 1
ATOM 1656 O O . THR B 1 3 ? -4.863 34.156 -13.492 1 56.81 3 THR B O 1
ATOM 1659 N N . SER B 1 4 ? -6.949 34.094 -14.43 1 55.53 4 SER B N 1
ATOM 1660 C CA . SER B 1 4 ? -7.59 34.125 -13.117 1 55.53 4 SER B CA 1
ATOM 1661 C C . SER B 1 4 ? -7.418 32.781 -12.383 1 55.53 4 SER B C 1
ATOM 1663 O O . SER B 1 4 ? -7.328 32.75 -11.156 1 55.53 4 SER B O 1
ATOM 1665 N N . ARG B 1 5 ? -7.309 31.797 -13.141 1 50.16 5 ARG B N 1
ATOM 1666 C CA . ARG B 1 5 ? -7.195 30.484 -12.508 1 50.16 5 ARG B CA 1
ATOM 1667 C C . ARG B 1 5 ? -5.789 30.266 -11.961 1 50.16 5 ARG B C 1
ATOM 1669 O O . ARG B 1 5 ? -5.621 29.703 -10.875 1 50.16 5 ARG B O 1
ATOM 1676 N N . VAL B 1 6 ? -4.836 30.75 -12.633 1 48.78 6 VAL B N 1
ATOM 1677 C CA . VAL B 1 6 ? -3.449 30.672 -12.188 1 48.78 6 VAL B CA 1
ATOM 1678 C C . VAL B 1 6 ? -3.254 31.547 -10.953 1 48.78 6 VAL B C 1
ATOM 1680 O O . VAL B 1 6 ? -2.574 31.156 -10 1 48.78 6 VAL B O 1
ATOM 1683 N N . GLU B 1 7 ? -3.883 32.656 -10.984 1 50.34 7 GLU B N 1
ATOM 1684 C CA . GLU B 1 7 ? -3.75 33.594 -9.875 1 50.34 7 GLU B CA 1
ATOM 1685 C C . GLU B 1 7 ? -4.418 33.062 -8.609 1 50.34 7 GLU B C 1
ATOM 1687 O O . GLU B 1 7 ? -3.873 33.188 -7.516 1 50.34 7 GLU B O 1
ATOM 1692 N N . MET B 1 8 ? -5.445 32.281 -8.805 1 48.34 8 MET B N 1
ATOM 1693 C CA . MET B 1 8 ? -6.129 31.734 -7.641 1 48.34 8 MET B CA 1
ATOM 1694 C C . MET B 1 8 ? -5.344 30.547 -7.066 1 48.34 8 MET B C 1
ATOM 1696 O O . MET B 1 8 ? -5.223 30.422 -5.848 1 48.34 8 MET B O 1
ATOM 1700 N N . GLN B 1 9 ? -4.746 29.797 -7.934 1 45.06 9 GLN B N 1
ATOM 1701 C CA . GLN B 1 9 ? -3.871 28.734 -7.449 1 45.06 9 GLN B CA 1
ATOM 1702 C C . GLN B 1 9 ? -2.607 29.312 -6.816 1 45.06 9 GLN B C 1
ATOM 1704 O O . GLN B 1 9 ? -2.139 28.812 -5.789 1 45.06 9 GLN B O 1
ATOM 1709 N N . GLN B 1 10 ? -2.135 30.328 -7.461 1 47.31 10 GLN B N 1
ATOM 1710 C CA . GLN B 1 10 ? -0.984 31 -6.867 1 47.31 10 GLN B CA 1
ATOM 1711 C C . GLN B 1 10 ? -1.356 31.641 -5.535 1 47.31 10 GLN B C 1
ATOM 1713 O O . GLN B 1 10 ? -0.594 31.562 -4.566 1 47.31 10 GLN B O 1
ATOM 1718 N N . HIS B 1 11 ? -2.469 32.312 -5.504 1 46.84 11 HIS B N 1
ATOM 1719 C CA . HIS B 1 11 ? -2.9 32.906 -4.254 1 46.84 11 HIS B CA 1
ATOM 1720 C C . HIS B 1 11 ? -3.184 31.859 -3.191 1 46.84 11 HIS B C 1
ATOM 1722 O O . HIS B 1 11 ? -2.887 32.062 -2.012 1 46.84 11 HIS B O 1
ATOM 1728 N N . ASP B 1 12 ? -3.713 30.719 -3.611 1 46.31 12 ASP B N 1
ATOM 1729 C CA . ASP B 1 12 ? -3.936 29.641 -2.654 1 46.31 12 ASP B CA 1
ATOM 1730 C C . ASP B 1 12 ? -2.611 29.031 -2.193 1 46.31 12 ASP B C 1
ATOM 1732 O O . ASP B 1 12 ? -2.451 28.703 -1.016 1 46.31 12 ASP B O 1
ATOM 1736 N N . VAL B 1 13 ? -1.709 28.906 -3.107 1 47.06 13 VAL B N 1
ATOM 1737 C CA . VAL B 1 13 ? -0.353 28.516 -2.736 1 47.06 13 VAL B CA 1
ATOM 1738 C C . VAL B 1 13 ? 0.292 29.609 -1.898 1 47.06 13 VAL B C 1
ATOM 1740 O O . VAL B 1 13 ? 0.977 29.328 -0.913 1 47.06 13 VAL B O 1
ATOM 1743 N N . GLU B 1 14 ? 0.21 30.859 -2.342 1 47.47 14 GLU B N 1
ATOM 1744 C CA . GLU B 1 14 ? 0.749 31.984 -1.583 1 47.47 14 GLU B CA 1
ATOM 1745 C C . GLU B 1 14 ? 0.111 32.094 -0.2 1 47.47 14 GLU B C 1
ATOM 1747 O O . GLU B 1 14 ? 0.801 32.312 0.794 1 47.47 14 GLU B O 1
ATOM 1752 N N . ARG B 1 15 ? -1.197 31.984 -0.165 1 48.06 15 ARG B N 1
ATOM 1753 C CA . ARG B 1 15 ? -1.841 31.969 1.145 1 48.06 15 ARG B CA 1
ATOM 1754 C C . ARG B 1 15 ? -1.434 30.734 1.942 1 48.06 15 ARG B C 1
ATOM 1756 O O . ARG B 1 15 ? -1.301 30.797 3.166 1 48.06 15 ARG B O 1
ATOM 1763 N N . ALA B 1 16 ? -1.252 29.594 1.303 1 48.44 16 ALA B N 1
ATOM 1764 C CA . ALA B 1 16 ? -0.695 28.422 1.954 1 48.44 16 ALA B CA 1
ATOM 1765 C C . ALA B 1 16 ? 0.723 28.688 2.451 1 48.44 16 ALA B C 1
ATOM 1767 O O . ALA B 1 16 ? 1.135 28.141 3.484 1 48.44 16 ALA B O 1
ATOM 1768 N N . ARG B 1 17 ? 1.504 29.453 1.639 1 48.94 17 ARG B N 1
ATOM 1769 C CA . ARG B 1 17 ? 2.84 29.906 2.02 1 48.94 17 ARG B CA 1
ATOM 1770 C C . ARG B 1 17 ? 2.793 30.734 3.293 1 48.94 17 ARG B C 1
ATOM 1772 O O . ARG B 1 17 ? 3.752 30.75 4.066 1 48.94 17 ARG B O 1
ATOM 1779 N N . GLU B 1 18 ? 1.767 31.578 3.312 1 52.22 18 GLU B N 1
ATOM 1780 C CA . GLU B 1 18 ? 1.626 32.312 4.57 1 52.22 18 GLU B CA 1
ATOM 1781 C C . GLU B 1 18 ? 1.225 31.359 5.707 1 52.22 18 GLU B C 1
ATOM 1783 O O . GLU B 1 18 ? 1.377 31.703 6.883 1 52.22 18 GLU B O 1
ATOM 1788 N N . LEU B 1 19 ? 0.797 30.172 5.336 1 61.06 19 LEU B N 1
ATOM 1789 C CA . LEU B 1 19 ? 0.374 29.266 6.395 1 61.06 19 LEU B CA 1
ATOM 1790 C C . LEU B 1 19 ? 1.575 28.578 7.039 1 61.06 19 LEU B C 1
ATOM 1792 O O . LEU B 1 19 ? 2.551 28.25 6.355 1 61.06 19 LEU B O 1
ATOM 1796 N N . ASN B 1 20 ? 1.665 28.625 8.258 1 86.56 20 ASN B N 1
ATOM 1797 C CA . ASN B 1 20 ? 2.492 27.734 9.078 1 86.56 20 ASN B CA 1
ATOM 1798 C C . ASN B 1 20 ? 2.604 26.344 8.469 1 86.56 20 ASN B C 1
ATOM 1800 O O . ASN B 1 20 ? 1.597 25.75 8.078 1 86.56 20 ASN B O 1
ATOM 1804 N N . PRO B 1 21 ? 3.758 26.031 8.016 1 90 21 PRO B N 1
ATOM 1805 C CA . PRO B 1 21 ? 3.957 24.734 7.359 1 90 21 PRO B CA 1
ATOM 1806 C C . PRO B 1 21 ? 3.189 23.609 8.047 1 90 21 PRO B C 1
ATOM 1808 O O . PRO B 1 21 ? 2.705 22.688 7.371 1 90 21 PRO B O 1
ATOM 1811 N N . HIS B 1 22 ? 3.07 23.703 9.25 1 92.19 22 HIS B N 1
ATOM 1812 C CA . HIS B 1 22 ? 2.334 22.688 9.992 1 92.19 22 HIS B CA 1
ATOM 1813 C C . HIS B 1 22 ? 0.855 22.688 9.617 1 92.19 22 HIS B C 1
ATOM 1815 O O . HIS B 1 22 ? 0.262 21.641 9.391 1 92.19 22 HIS B O 1
ATOM 1821 N N . ARG B 1 23 ? 0.358 23.797 9.531 1 90 23 ARG B N 1
ATOM 1822 C CA . ARG B 1 23 ? -1.051 23.922 9.172 1 90 23 ARG B CA 1
ATOM 1823 C C . ARG B 1 23 ? -1.295 23.469 7.734 1 90 23 ARG B C 1
ATOM 1825 O O . ARG B 1 23 ? -2.297 22.812 7.449 1 90 23 ARG B O 1
ATOM 1832 N N . ALA B 1 24 ? -0.413 23.891 6.898 1 90.31 24 ALA B N 1
ATOM 1833 C CA . ALA B 1 24 ? -0.514 23.469 5.504 1 90.31 24 ALA B CA 1
ATOM 1834 C C . ALA B 1 24 ? -0.476 21.953 5.387 1 90.31 24 ALA B C 1
ATOM 1836 O O . ALA B 1 24 ? -1.277 21.359 4.664 1 90.31 24 ALA B O 1
ATOM 1837 N N . LEU B 1 25 ? 0.444 21.359 6.133 1 93.19 25 LEU B N 1
ATOM 1838 C CA . LEU B 1 25 ? 0.566 19.891 6.129 1 93.19 25 LEU B CA 1
ATOM 1839 C C . LEU B 1 25 ? -0.71 19.25 6.645 1 93.19 25 LEU B C 1
ATOM 1841 O O . LEU B 1 25 ? -1.285 18.375 5.98 1 93.19 25 LEU B O 1
ATOM 1845 N N . LEU B 1 26 ? -1.201 19.688 7.738 1 93.81 26 LEU B N 1
ATOM 1846 C CA . LEU B 1 26 ? -2.389 19.094 8.344 1 93.81 26 LEU B CA 1
ATOM 1847 C C . LEU B 1 26 ? -3.604 19.266 7.441 1 93.81 26 LEU B C 1
ATOM 1849 O O . LEU B 1 26 ? -4.434 18.359 7.32 1 93.81 26 LEU B O 1
ATOM 1853 N N . THR B 1 27 ? -3.709 20.422 6.824 1 90.12 27 THR B N 1
ATOM 1854 C CA . THR B 1 27 ? -4.82 20.672 5.91 1 90.12 27 THR B CA 1
ATOM 1855 C C . THR B 1 27 ? -4.82 19.656 4.773 1 90.12 27 THR B C 1
ATOM 1857 O O . THR B 1 27 ? -5.855 19.062 4.473 1 90.12 27 THR B O 1
ATOM 1860 N N . SER B 1 28 ? -3.654 19.484 4.246 1 88.19 28 SER B N 1
ATOM 1861 C CA . SER B 1 28 ? -3.523 18.516 3.152 1 88.19 28 SER B CA 1
ATOM 1862 C C . SER B 1 28 ? -3.836 17.109 3.621 1 88.19 28 SER B C 1
ATOM 1864 O O . SER B 1 28 ? -4.547 16.359 2.938 1 88.19 28 SER B O 1
ATOM 1866 N N . LEU B 1 29 ? -3.338 16.734 4.711 1 93.38 29 LEU B N 1
ATOM 1867 C CA . LEU B 1 29 ? -3.52 15.391 5.238 1 93.38 29 LEU B CA 1
ATOM 1868 C C . LEU B 1 29 ? -4.98 15.133 5.586 1 93.38 29 LEU B C 1
ATOM 1870 O O . LEU B 1 29 ? -5.504 14.047 5.332 1 93.38 29 LEU B O 1
ATOM 1874 N N . PHE B 1 30 ? -5.633 16.125 6.113 1 92.19 30 PHE B N 1
ATOM 1875 C CA . PHE B 1 30 ? -7.035 15.938 6.469 1 92.19 30 PHE B CA 1
ATOM 1876 C C . PHE B 1 30 ? -7.902 15.812 5.223 1 92.19 30 PHE B C 1
ATOM 1878 O O . PHE B 1 30 ? -8.852 15.031 5.195 1 92.19 30 PHE B O 1
ATOM 1885 N N . HIS B 1 31 ? -7.594 16.578 4.285 1 88.19 31 HIS B N 1
ATOM 1886 C CA . HIS B 1 31 ? -8.297 16.438 3.018 1 88.19 31 HIS B CA 1
ATOM 1887 C C . HIS B 1 31 ? -8.164 15.008 2.486 1 88.19 31 HIS B C 1
ATOM 1889 O O . HIS B 1 31 ? -9.164 14.398 2.084 1 88.19 31 HIS B O 1
ATOM 1895 N N . GLU B 1 32 ? -6.984 14.547 2.523 1 89.75 32 GLU B N 1
ATOM 1896 C CA . GLU B 1 32 ? -6.734 13.188 2.064 1 89.75 32 GLU B CA 1
ATOM 1897 C C . GLU B 1 32 ? -7.434 12.164 2.957 1 89.75 32 GLU B C 1
ATOM 1899 O O . GLU B 1 32 ? -7.922 11.141 2.475 1 89.75 32 GLU B O 1
ATOM 1904 N N . LEU B 1 33 ? -7.473 12.414 4.195 1 93.12 33 LEU B N 1
ATOM 1905 C CA . LEU B 1 33 ? -8.133 11.508 5.129 1 93.12 33 LEU B CA 1
ATOM 1906 C C . LEU B 1 33 ? -9.609 11.367 4.793 1 93.12 33 LEU B C 1
ATOM 1908 O O . LEU B 1 33 ? -10.148 10.25 4.781 1 93.12 33 LEU B O 1
ATOM 1912 N N . PHE B 1 34 ? -10.273 12.5 4.492 1 89.12 34 PHE B N 1
ATOM 1913 C CA . PHE B 1 34 ? -11.68 12.461 4.098 1 89.12 34 PHE B CA 1
ATOM 1914 C C . PHE B 1 34 ? -11.867 11.562 2.883 1 89.12 34 PHE B C 1
ATOM 1916 O O . PHE B 1 34 ? -12.766 10.711 2.867 1 89.12 34 PHE B O 1
ATOM 1923 N N . GLN B 1 35 ? -10.984 11.688 1.995 1 84.62 35 GLN B N 1
ATOM 1924 C CA . GLN 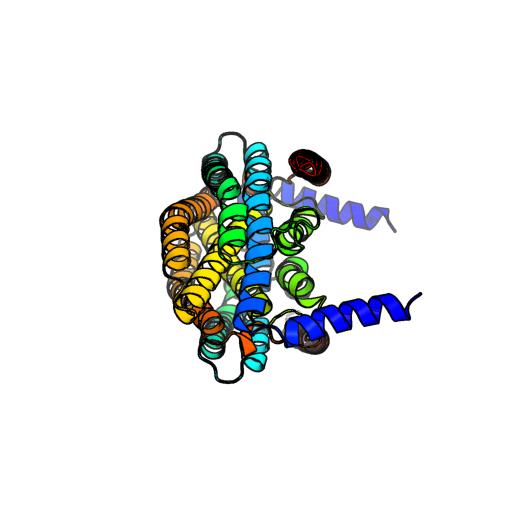B 1 35 ? -11.086 10.922 0.757 1 84.62 35 GLN B CA 1
ATOM 1925 C C . GLN B 1 35 ? -10.805 9.438 1.003 1 84.62 35 GLN B C 1
ATOM 1927 O O . GLN B 1 35 ? -11.492 8.57 0.458 1 84.62 35 GLN B O 1
ATOM 1932 N N . THR B 1 36 ? -9.812 9.195 1.778 1 89.75 36 THR B N 1
ATOM 1933 C CA . THR B 1 36 ? -9.398 7.824 2.047 1 89.75 36 THR B CA 1
ATOM 1934 C C . THR B 1 36 ? -10.484 7.066 2.805 1 89.75 36 THR B C 1
ATOM 1936 O O . THR B 1 36 ? -10.758 5.902 2.506 1 89.75 36 THR B O 1
ATOM 1939 N N . GLU B 1 37 ? -11.086 7.73 3.725 1 92.56 37 GLU B N 1
ATOM 1940 C CA . GLU B 1 37 ? -12.141 7.059 4.484 1 92.56 37 GLU B CA 1
ATOM 1941 C C . GLU B 1 37 ? -13.391 6.852 3.635 1 92.56 37 GLU B C 1
ATOM 1943 O O . GLU B 1 37 ? -14.078 5.84 3.768 1 92.56 37 GLU B O 1
ATOM 1948 N N . ARG B 1 38 ? -13.688 7.754 2.811 1 86.94 38 ARG B N 1
ATOM 1949 C CA . ARG B 1 38 ? -14.773 7.543 1.861 1 86.94 38 ARG B CA 1
ATOM 1950 C C . ARG B 1 38 ? -14.484 6.355 0.952 1 86.94 38 ARG B C 1
ATOM 1952 O O . ARG B 1 38 ? -15.359 5.516 0.726 1 86.94 38 ARG B O 1
ATOM 1959 N N . SER B 1 39 ? -13.305 6.324 0.454 1 86.31 39 SER B N 1
ATOM 1960 C CA . SER B 1 39 ? -12.891 5.219 -0.405 1 86.31 39 SER B CA 1
ATOM 1961 C C . SER B 1 39 ? -12.977 3.885 0.328 1 86.31 39 SER B C 1
ATOM 1963 O O . SER B 1 39 ? -13.391 2.879 -0.252 1 86.31 39 SER B O 1
ATOM 1965 N N . ALA B 1 40 ? -12.555 3.879 1.584 1 92.06 40 ALA B N 1
ATOM 1966 C CA . ALA B 1 40 ? -12.57 2.656 2.383 1 92.06 40 ALA B CA 1
ATOM 1967 C C . ALA B 1 40 ? -14 2.191 2.648 1 92.06 40 ALA B C 1
ATOM 1969 O O . ALA B 1 40 ? -14.234 1.014 2.926 1 92.06 40 ALA B O 1
ATOM 1970 N N . GLU B 1 41 ? -14.891 3.08 2.607 1 90.56 41 GLU B N 1
ATOM 1971 C CA . GLU B 1 41 ? -16.297 2.736 2.76 1 90.56 41 GLU B CA 1
ATOM 1972 C C . GLU B 1 41 ? -16.859 2.129 1.477 1 90.56 41 GLU B C 1
ATOM 1974 O O . GLU B 1 41 ? -17.75 1.272 1.524 1 90.56 41 GLU B O 1
ATOM 1979 N N . ILE B 1 42 ? -16.344 2.518 0.377 1 84.56 42 ILE B N 1
ATOM 1980 C CA . ILE B 1 42 ? -17 2.232 -0.89 1 84.56 42 ILE B CA 1
ATOM 1981 C C . ILE B 1 42 ? -16.328 1.055 -1.579 1 84.56 42 ILE B C 1
ATOM 1983 O O . ILE B 1 42 ? -16.984 0.113 -2.02 1 84.56 42 ILE B O 1
ATOM 1987 N N . HIS B 1 43 ? -15.055 0.989 -1.64 1 86.19 43 HIS B N 1
ATOM 1988 C CA . HIS B 1 43 ? -14.344 0.088 -2.543 1 86.19 43 HIS B CA 1
ATOM 1989 C C . HIS B 1 43 ? -14.266 -1.32 -1.965 1 86.19 43 HIS B C 1
ATOM 1991 O O . HIS B 1 43 ? -14.5 -2.301 -2.672 1 86.19 43 HIS B O 1
ATOM 1997 N N . PRO B 1 44 ? -13.945 -1.427 -0.688 1 91.88 44 PRO B N 1
ATOM 1998 C CA . PRO B 1 44 ? -13.82 -2.785 -0.153 1 91.88 44 PRO B CA 1
ATOM 1999 C C . PRO B 1 44 ? -15.109 -3.596 -0.305 1 91.88 44 PRO B C 1
ATOM 2001 O O . PRO B 1 44 ? -15.062 -4.762 -0.706 1 91.88 44 PRO B O 1
ATOM 2004 N N . PRO B 1 45 ? -16.297 -3.008 -0.137 1 90.81 45 PRO B N 1
ATOM 2005 C CA . PRO B 1 45 ? -17.531 -3.773 -0.36 1 90.81 45 PRO B CA 1
ATOM 2006 C C . PRO B 1 45 ? -17.703 -4.191 -1.818 1 90.81 45 PRO B C 1
ATOM 2008 O O . PRO B 1 45 ? -18.25 -5.266 -2.096 1 90.81 45 PRO B O 1
ATOM 2011 N N . LEU B 1 46 ? -17.328 -3.371 -2.711 1 86.31 46 LEU B N 1
ATOM 2012 C CA . LEU B 1 46 ? -17.406 -3.723 -4.125 1 86.31 46 LEU B CA 1
ATOM 2013 C C . LEU B 1 46 ? -16.516 -4.922 -4.438 1 86.31 46 LEU B C 1
ATOM 2015 O O . LEU B 1 46 ? -16.938 -5.852 -5.129 1 86.31 46 LEU B O 1
ATOM 2019 N N . GLU B 1 47 ? -15.328 -4.84 -3.939 1 90.12 47 GLU B N 1
ATOM 2020 C CA . GLU B 1 47 ? -14.414 -5.969 -4.105 1 90.12 47 GLU B CA 1
ATOM 2021 C C . GLU B 1 47 ? -14.945 -7.215 -3.404 1 90.12 47 GLU B C 1
ATOM 2023 O O . GLU B 1 47 ? -14.875 -8.32 -3.947 1 90.12 47 GLU B O 1
ATOM 2028 N N . ALA B 1 48 ? -15.5 -7.059 -2.248 1 93.56 48 ALA B N 1
ATOM 2029 C CA . ALA B 1 48 ? -16.062 -8.172 -1.485 1 93.56 48 ALA B CA 1
ATOM 2030 C C . ALA B 1 48 ? -17.203 -8.836 -2.246 1 93.56 48 ALA B C 1
ATOM 2032 O O . ALA B 1 48 ? -17.344 -10.062 -2.215 1 93.56 48 ALA B O 1
ATOM 2033 N N . ALA B 1 49 ? -18 -8.055 -2.883 1 90.19 49 ALA B N 1
ATOM 2034 C CA . ALA B 1 49 ? -19.141 -8.594 -3.633 1 90.19 49 ALA B CA 1
ATOM 2035 C C . ALA B 1 49 ? -18.656 -9.539 -4.738 1 90.19 49 ALA B C 1
ATOM 2037 O O . ALA B 1 49 ? -19.281 -10.578 -4.988 1 90.19 49 ALA B O 1
ATOM 2038 N N . ARG B 1 50 ? -17.578 -9.258 -5.324 1 86.12 50 ARG B N 1
ATOM 2039 C CA . ARG B 1 50 ? -17.016 -10.086 -6.387 1 86.12 50 ARG B CA 1
ATOM 2040 C C . ARG B 1 50 ? -16.5 -11.406 -5.836 1 86.12 50 ARG B C 1
ATOM 2042 O O . ARG B 1 50 ? -16.484 -12.414 -6.539 1 86.12 50 ARG B O 1
ATOM 2049 N N . LEU B 1 51 ? -16.141 -11.344 -4.598 1 93.06 51 LEU B N 1
ATOM 2050 C CA . LEU B 1 51 ? -15.523 -12.508 -3.971 1 93.06 51 LEU B CA 1
ATOM 2051 C C . LEU B 1 51 ? -16.562 -13.352 -3.248 1 93.06 51 LEU B C 1
ATOM 2053 O O . LEU B 1 51 ? -16.234 -14.414 -2.699 1 93.06 51 LEU B O 1
ATOM 2057 N N . GLY B 1 52 ? -17.812 -12.891 -3.26 1 91.25 52 GLY B N 1
ATOM 2058 C CA . GLY B 1 52 ? -18.906 -13.641 -2.674 1 91.25 52 GLY B CA 1
ATOM 2059 C C . GLY B 1 52 ? -18.797 -13.781 -1.168 1 91.25 52 GLY B C 1
ATOM 2060 O O . GLY B 1 52 ? -18.609 -12.789 -0.459 1 91.25 52 GLY B O 1
ATOM 2061 N N . ASN B 1 53 ? -18.891 -14.992 -0.671 1 92.5 53 ASN B N 1
ATOM 2062 C CA . ASN B 1 53 ? -18.891 -15.242 0.767 1 92.5 53 ASN B CA 1
ATOM 2063 C C . ASN B 1 53 ? -17.562 -15.805 1.235 1 92.5 53 ASN B C 1
ATOM 2065 O O . ASN B 1 53 ? -17.5 -16.547 2.223 1 92.5 53 ASN B O 1
ATOM 2069 N N . SER B 1 54 ? -16.547 -15.469 0.614 1 96.06 54 SER B N 1
ATOM 2070 C CA . SER B 1 54 ? -15.219 -15.977 0.95 1 96.06 54 SER B CA 1
ATOM 2071 C C . SER B 1 54 ? -14.641 -15.242 2.154 1 96.06 54 SER B C 1
ATOM 2073 O O . SER B 1 54 ? -15.148 -14.195 2.557 1 96.06 54 SER B O 1
ATOM 2075 N N . ALA B 1 55 ? -13.609 -15.781 2.748 1 97.5 55 ALA B N 1
ATOM 2076 C CA . ALA B 1 55 ? -12.922 -15.18 3.895 1 97.5 55 ALA B CA 1
ATOM 2077 C C . ALA B 1 55 ? -12.344 -13.82 3.539 1 97.5 55 ALA B C 1
ATOM 2079 O O . ALA B 1 55 ? -12.484 -12.859 4.305 1 97.5 55 ALA B O 1
ATOM 2080 N N . PRO B 1 56 ? -11.703 -13.648 2.34 1 98.31 56 PRO B N 1
ATOM 2081 C CA . PRO B 1 56 ? -11.227 -12.305 1.982 1 98.31 56 PRO B CA 1
ATOM 2082 C C . PRO B 1 56 ? -12.359 -11.289 1.88 1 98.31 56 PRO B C 1
ATOM 2084 O O . PRO B 1 56 ? -12.18 -10.117 2.227 1 98.31 56 PR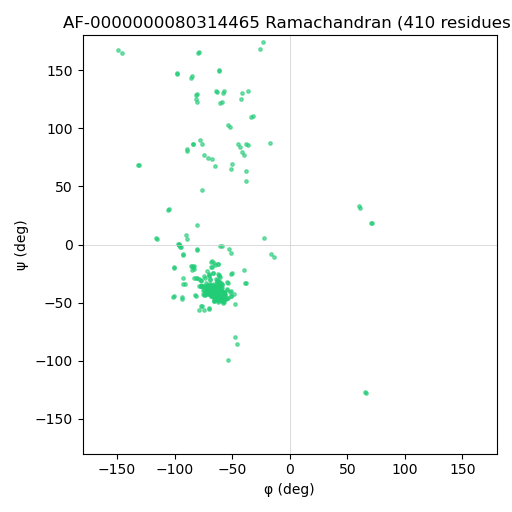O B O 1
ATOM 2087 N N . ALA B 1 57 ? -13.469 -11.68 1.421 1 97.5 57 ALA B N 1
ATOM 2088 C CA . ALA B 1 57 ? -14.625 -10.781 1.342 1 97.5 57 ALA B CA 1
ATOM 2089 C C . ALA B 1 57 ? -15.016 -10.273 2.725 1 97.5 57 ALA B C 1
ATOM 2091 O O . ALA B 1 57 ? -15.258 -9.078 2.904 1 97.5 57 ALA B O 1
ATOM 2092 N N . ARG B 1 58 ? -15.055 -11.133 3.684 1 98.44 58 ARG B N 1
ATOM 2093 C CA . ARG B 1 58 ? -15.438 -10.773 5.043 1 98.44 58 ARG B CA 1
ATOM 2094 C C . ARG B 1 58 ? -14.445 -9.781 5.652 1 98.44 58 ARG B C 1
ATOM 2096 O O . ARG B 1 58 ? -14.844 -8.828 6.324 1 98.44 58 ARG B O 1
ATOM 2103 N N . ALA B 1 59 ? -13.211 -10.055 5.43 1 98.75 59 ALA B N 1
ATOM 2104 C CA . ALA B 1 59 ? -12.18 -9.164 5.945 1 98.75 59 ALA B CA 1
ATOM 2105 C C . ALA B 1 59 ? -12.328 -7.754 5.379 1 98.75 59 ALA B C 1
ATOM 2107 O O . ALA B 1 59 ? -12.195 -6.766 6.102 1 98.75 59 ALA B O 1
ATOM 2108 N N . LEU B 1 60 ? -12.625 -7.664 4.105 1 98.12 60 LEU B N 1
ATOM 2109 C CA . LEU B 1 60 ? -12.805 -6.367 3.457 1 98.12 60 LEU B CA 1
ATOM 2110 C C . LEU B 1 60 ? -14.016 -5.637 4.027 1 98.12 60 LEU B C 1
ATOM 2112 O O . LEU B 1 60 ? -13.961 -4.426 4.262 1 98.12 60 LEU B O 1
ATOM 2116 N N . ARG B 1 61 ? -15.062 -6.344 4.285 1 98.19 61 ARG B N 1
ATOM 2117 C CA . ARG B 1 61 ? -16.266 -5.73 4.824 1 98.19 61 ARG B CA 1
ATOM 2118 C C . ARG B 1 61 ? -16.016 -5.164 6.219 1 98.19 61 ARG B C 1
ATOM 2120 O O . ARG B 1 61 ? -16.594 -4.133 6.586 1 98.19 61 ARG B O 1
ATOM 2127 N N . ALA B 1 62 ? -15.203 -5.828 6.98 1 98.69 62 ALA B N 1
ATOM 2128 C CA . ALA B 1 62 ? -14.875 -5.344 8.32 1 98.69 62 ALA B CA 1
ATOM 2129 C C . ALA B 1 62 ? -14.18 -3.986 8.258 1 98.69 62 ALA B C 1
ATOM 2131 O O . ALA B 1 62 ? -14.461 -3.104 9.07 1 98.69 62 ALA B O 1
ATOM 2132 N N . VAL B 1 63 ? -13.289 -3.812 7.305 1 98.56 63 VAL B N 1
ATOM 2133 C CA . VAL B 1 63 ? -12.602 -2.537 7.125 1 98.56 63 VAL B CA 1
ATOM 2134 C C . VAL B 1 63 ? -13.617 -1.448 6.781 1 98.56 63 VAL B C 1
ATOM 2136 O O . VAL B 1 63 ? -13.562 -0.348 7.336 1 98.56 63 VAL B O 1
ATOM 2139 N N . SER B 1 64 ? -14.477 -1.791 5.844 1 97.38 64 SER B N 1
ATOM 2140 C CA . SER B 1 64 ? -15.492 -0.831 5.426 1 97.38 64 SER B CA 1
ATOM 2141 C C . SER B 1 64 ? -16.375 -0.424 6.598 1 97.38 64 SER B C 1
ATOM 2143 O O . SER B 1 64 ? -16.766 0.743 6.723 1 97.38 64 SER B O 1
ATOM 2145 N N . SER B 1 65 ? -16.75 -1.357 7.414 1 98.25 65 SER B N 1
ATOM 2146 C CA . SER B 1 65 ? -17.562 -1.067 8.586 1 98.25 65 SER B CA 1
ATOM 2147 C C . SER B 1 65 ? -16.859 -0.08 9.516 1 98.25 65 SER B C 1
ATOM 2149 O O . SER B 1 65 ? -17.484 0.841 10.039 1 98.25 65 SER B O 1
ATOM 2151 N N . HIS B 1 66 ? -15.609 -0.27 9.742 1 98.62 66 HIS B N 1
ATOM 2152 C CA . HIS B 1 66 ? -14.859 0.67 10.57 1 98.62 66 HIS B CA 1
ATOM 2153 C C . HIS B 1 66 ? -14.828 2.057 9.938 1 98.62 66 HIS B C 1
ATOM 2155 O O . HIS B 1 66 ? -15.016 3.062 10.625 1 98.62 66 HIS B O 1
ATOM 2161 N N . ALA B 1 67 ? -14.562 2.113 8.625 1 97.5 67 ALA B N 1
ATOM 2162 C CA . ALA B 1 67 ? -14.547 3.398 7.93 1 97.5 67 ALA B CA 1
ATOM 2163 C C . ALA B 1 67 ? -15.883 4.125 8.094 1 97.5 67 ALA B C 1
ATOM 2165 O O . ALA B 1 67 ? -15.914 5.332 8.328 1 97.5 67 ALA B O 1
ATOM 2166 N N . ALA B 1 68 ? -16.953 3.404 7.977 1 96.25 68 ALA B N 1
ATOM 2167 C CA . ALA B 1 68 ? -18.297 3.969 8.125 1 96.25 68 ALA B CA 1
ATOM 2168 C C . ALA B 1 68 ? -18.5 4.543 9.523 1 96.25 68 ALA B C 1
ATOM 2170 O O . ALA B 1 68 ? -19.203 5.539 9.695 1 96.25 68 ALA B O 1
ATOM 2171 N N . SER B 1 69 ? -17.953 3.91 10.492 1 97.19 69 SER B N 1
ATOM 2172 C CA . SER B 1 69 ? -18.109 4.355 11.867 1 97.19 69 SER B CA 1
ATOM 2173 C C . SER B 1 69 ? -17.266 5.602 12.141 1 97.19 69 SER B C 1
ATOM 2175 O O . SER B 1 69 ? -17.609 6.418 13 1 97.19 69 SER B O 1
ATOM 2177 N N . VAL B 1 70 ? -16.188 5.793 11.438 1 96.56 70 VAL B N 1
ATOM 2178 C CA . VAL B 1 70 ? -15.219 6.852 11.719 1 96.56 70 VAL B CA 1
ATOM 2179 C C . VAL B 1 70 ? -15.57 8.094 10.906 1 96.56 70 VAL B C 1
ATOM 2181 O O . VAL B 1 70 ? -15.359 9.219 11.367 1 96.56 70 VAL B O 1
ATOM 2184 N N . ARG B 1 71 ? -16.094 7.965 9.727 1 93.56 71 ARG B N 1
ATOM 2185 C CA . ARG B 1 71 ? -16.281 9.039 8.758 1 93.56 71 ARG B CA 1
ATOM 2186 C C . ARG B 1 71 ? -17.125 10.172 9.344 1 93.56 71 ARG B C 1
ATOM 2188 O O . ARG B 1 71 ? -16.812 11.344 9.164 1 93.56 71 ARG B O 1
ATOM 2195 N N . PRO B 1 72 ? -18.172 9.891 10.086 1 92.31 72 PRO B N 1
ATOM 2196 C CA . PRO B 1 72 ? -19 10.969 10.625 1 92.31 72 PRO B CA 1
ATOM 2197 C C . PRO B 1 72 ? -18.25 11.844 11.633 1 92.31 72 PRO B C 1
ATOM 2199 O O . PRO B 1 72 ? -18.688 12.961 11.922 1 92.31 72 PRO B O 1
ATOM 2202 N N . GLU B 1 73 ? -17.141 11.383 12.164 1 93.81 73 GLU B N 1
ATOM 2203 C CA . GLU B 1 73 ? -16.375 12.117 13.172 1 93.81 73 GLU B CA 1
ATOM 2204 C C . GLU B 1 73 ? -15.453 13.148 12.523 1 93.81 73 GLU B C 1
ATOM 2206 O O . GLU B 1 73 ? -15.008 14.086 13.188 1 93.81 73 GLU B O 1
ATOM 2211 N N . LEU B 1 74 ? -15.164 13.016 11.258 1 94.5 74 LEU B N 1
ATOM 2212 C CA . LEU B 1 74 ? -14.047 13.703 10.617 1 94.5 74 LEU B CA 1
ATOM 2213 C C . LEU B 1 74 ? -14.336 15.195 10.477 1 94.5 74 LEU B C 1
ATOM 2215 O O . LEU B 1 74 ? -13.469 16.031 10.75 1 94.5 74 LEU B O 1
ATOM 2219 N N . PRO B 1 75 ? -15.578 15.562 10.094 1 91.19 75 PRO B N 1
ATOM 2220 C CA . PRO B 1 75 ? -15.844 17 9.977 1 91.19 75 PRO B CA 1
ATOM 2221 C C . PRO B 1 75 ? -15.633 17.75 11.289 1 91.19 75 PRO B C 1
ATOM 2223 O O . PRO B 1 75 ? -15.039 18.828 11.297 1 91.19 75 PRO B O 1
ATOM 2226 N N . GLU B 1 76 ? -16.094 17.156 12.375 1 92.44 76 GLU B N 1
ATOM 2227 C CA . GLU B 1 76 ? -15.914 17.797 13.664 1 92.44 76 GLU B CA 1
ATOM 2228 C C . GLU B 1 76 ? -14.438 17.859 14.062 1 92.44 76 GLU B C 1
ATOM 2230 O O . GLU B 1 76 ? -13.977 18.859 14.625 1 92.44 76 GLU B O 1
ATOM 2235 N N . LEU B 1 77 ? -13.734 16.828 13.812 1 93.75 77 LEU B N 1
ATOM 2236 C CA . LEU B 1 77 ? -12.297 16.781 14.07 1 93.75 77 LEU B CA 1
ATOM 2237 C C . LEU B 1 77 ? -11.578 17.922 13.344 1 93.75 77 LEU B C 1
ATOM 2239 O O . LEU B 1 77 ? -10.688 18.562 13.898 1 93.75 77 LEU B O 1
ATOM 2243 N N . ALA B 1 78 ? -11.953 18.141 12.102 1 92.19 78 ALA B N 1
ATOM 2244 C CA . ALA B 1 78 ? -11.367 19.203 11.289 1 92.19 78 ALA B CA 1
ATOM 2245 C C . ALA B 1 78 ? -11.766 20.578 11.82 1 92.19 78 ALA B C 1
ATOM 2247 O O . ALA B 1 78 ? -10.914 21.469 11.977 1 92.19 78 ALA B O 1
ATOM 2248 N N . ARG B 1 79 ? -13.039 20.766 12.156 1 91.06 79 ARG B N 1
ATOM 2249 C CA . ARG B 1 79 ? -13.562 22.047 12.625 1 91.06 79 ARG B CA 1
ATOM 2250 C C . ARG B 1 79 ? -12.852 22.484 13.898 1 91.06 79 ARG B C 1
ATOM 2252 O O . ARG B 1 79 ? -12.492 23.656 14.039 1 91.06 79 ARG B O 1
ATOM 2259 N N . ARG B 1 80 ? -12.602 21.609 14.766 1 92.38 80 ARG B N 1
ATOM 2260 C CA . ARG B 1 80 ? -11.945 21.922 16.031 1 92.38 80 ARG B CA 1
ATOM 2261 C C . ARG B 1 80 ? -10.547 22.469 15.805 1 92.38 80 ARG B C 1
ATOM 2263 O O . ARG B 1 80 ? -9.992 23.156 16.672 1 92.38 80 ARG B O 1
ATOM 2270 N N . ARG B 1 81 ? -10.055 22.266 14.648 1 91.25 81 ARG B N 1
ATOM 2271 C CA . ARG B 1 81 ? -8.688 22.688 14.359 1 91.25 81 ARG B CA 1
ATOM 2272 C C . ARG B 1 81 ? -8.656 23.781 13.305 1 91.25 81 ARG B C 1
ATOM 2274 O O . ARG B 1 81 ? -7.59 24.109 12.773 1 91.25 81 ARG B O 1
ATOM 2281 N N . GLY B 1 82 ? -9.836 24.203 12.93 1 88 82 GLY B N 1
ATOM 2282 C CA . GLY B 1 82 ? -9.938 25.281 11.961 1 88 82 GLY B CA 1
ATOM 2283 C C . GLY B 1 82 ? -9.531 24.859 10.562 1 88 82 GLY B C 1
ATOM 2284 O O . GLY B 1 82 ? -9.055 25.672 9.773 1 88 82 GLY B O 1
ATOM 2285 N N . LEU B 1 83 ? -9.539 23.594 10.375 1 88 83 LEU B N 1
ATOM 2286 C CA . LEU B 1 83 ? -9.219 23.094 9.047 1 88 83 LEU B CA 1
ATOM 2287 C C . LEU B 1 83 ? -10.453 23.078 8.156 1 88 83 LEU B C 1
ATOM 2289 O O . LEU B 1 83 ? -11.578 22.938 8.641 1 88 83 LEU B O 1
ATOM 2293 N N . PRO B 1 84 ? -10.266 23.359 6.855 1 79.12 84 PRO B N 1
ATOM 2294 C CA . PRO B 1 84 ? -11.414 23.297 5.949 1 79.12 84 PRO B CA 1
ATOM 2295 C C . PRO B 1 84 ? -12.078 21.922 5.934 1 79.12 84 PRO B C 1
ATOM 2297 O O . PRO B 1 84 ? -11.391 20.906 6.027 1 79.12 84 PRO B O 1
ATOM 2300 N N . VAL B 1 85 ? -13.328 21.969 6.082 1 73.44 85 VAL B N 1
ATOM 2301 C CA . VAL B 1 85 ? -14.094 20.719 6.02 1 73.44 85 VAL B CA 1
ATOM 2302 C C . VAL B 1 85 ? -14.508 20.438 4.574 1 73.44 85 VAL B C 1
ATOM 2304 O O . VAL B 1 85 ? -14.867 21.359 3.836 1 73.44 85 VAL B O 1
ATOM 2307 N N . SER B 1 86 ? -13.68 19.938 3.854 1 58.03 86 SER B N 1
ATOM 2308 C CA . SER B 1 86 ? -14.008 19.656 2.463 1 58.03 86 SER B CA 1
ATOM 2309 C C . SER B 1 86 ? -15.445 19.156 2.326 1 58.03 86 SER B C 1
ATOM 2311 O O . SER B 1 86 ? -15.859 18.234 3.021 1 58.03 86 SER B O 1
ATOM 2313 N N . ARG B 1 87 ? -16.391 20.047 2.213 1 48.69 87 ARG B N 1
ATOM 2314 C CA . ARG B 1 87 ? -17.734 19.547 1.949 1 48.69 87 ARG B CA 1
ATOM 2315 C C . ARG B 1 87 ? -17.734 18.516 0.829 1 48.69 87 ARG B C 1
ATOM 2317 O O . ARG B 1 87 ? -18.516 17.562 0.855 1 48.69 87 ARG B O 1
ATOM 2324 N N . THR B 1 88 ? -17.688 19.062 -0.351 1 42.12 88 THR B N 1
ATOM 2325 C CA . THR B 1 88 ? -17.828 18.234 -1.548 1 42.12 88 THR B CA 1
ATOM 2326 C C . THR B 1 88 ? -16.625 17.312 -1.704 1 42.12 88 THR B C 1
ATOM 2328 O O . THR B 1 88 ? -15.484 17.766 -1.835 1 42.12 88 THR B O 1
ATOM 2331 N N . GLY B 1 89 ? -16.609 16.359 -0.883 1 41.66 89 GLY B N 1
ATOM 2332 C CA . GLY B 1 89 ? -15.914 15.109 -1.163 1 41.66 89 GLY B CA 1
ATOM 2333 C C . GLY B 1 89 ? -15.531 14.961 -2.623 1 41.66 89 GLY B C 1
ATOM 2334 O O . GLY B 1 89 ? -15.219 13.852 -3.076 1 41.66 89 GLY B O 1
ATOM 2335 N N . LYS B 1 90 ? -16.062 15.797 -3.285 1 37.72 90 LYS B N 1
ATOM 2336 C CA . LYS B 1 90 ? -16.016 15.609 -4.73 1 37.72 90 LYS B CA 1
ATOM 2337 C C . LYS B 1 90 ? -14.602 15.281 -5.199 1 37.72 90 LYS B C 1
ATOM 2339 O O . LYS B 1 90 ? -14.422 14.609 -6.215 1 37.72 90 LYS B O 1
ATOM 2344 N N . ARG B 1 91 ? -13.727 16.047 -4.59 1 35.41 91 ARG B N 1
ATOM 2345 C CA . ARG B 1 91 ? -12.445 15.68 -5.18 1 35.41 91 ARG B CA 1
ATOM 2346 C C . ARG B 1 91 ? -11.891 14.406 -4.551 1 35.41 91 ARG B C 1
ATOM 2348 O O . ARG B 1 91 ? -11.062 14.461 -3.639 1 35.41 91 ARG B O 1
ATOM 2355 N N . ILE B 1 92 ? -12.68 13.711 -3.908 1 40.22 92 ILE B N 1
ATOM 2356 C CA . ILE B 1 92 ? -12.367 12.352 -3.484 1 40.22 92 ILE B CA 1
ATOM 2357 C C . ILE B 1 92 ? -11.273 11.773 -4.379 1 40.22 92 ILE B C 1
ATOM 2359 O O . ILE B 1 92 ? -11.508 10.828 -5.133 1 40.22 92 ILE B O 1
ATOM 2363 N N . GLY B 1 93 ? -10.82 12.523 -5.156 1 37.09 93 GLY B N 1
ATOM 2364 C CA . GLY B 1 93 ? -10.344 12.391 -6.523 1 37.09 93 GLY B CA 1
ATOM 2365 C C . GLY B 1 93 ? -9.305 11.305 -6.691 1 37.09 93 GLY B C 1
ATOM 2366 O O . GLY B 1 93 ? -9.523 10.328 -7.418 1 37.09 93 GLY B O 1
ATOM 2367 N N . ASP B 1 94 ? -8.008 11.617 -6.727 1 40.59 94 ASP B N 1
ATOM 2368 C CA . ASP B 1 94 ? -6.957 11.102 -7.598 1 40.59 94 ASP B CA 1
ATOM 2369 C C . ASP B 1 94 ? -6.238 9.914 -6.953 1 40.59 94 ASP B C 1
ATOM 2371 O O . ASP B 1 94 ? -5.828 8.977 -7.641 1 40.59 94 ASP B O 1
ATOM 2375 N N . SER B 1 95 ? -6.23 9.945 -5.664 1 40.94 95 SER B N 1
ATOM 2376 C CA . SER B 1 95 ? -5.305 8.938 -5.156 1 40.94 95 SER B CA 1
ATOM 2377 C C . SER B 1 95 ? -5.922 7.547 -5.195 1 40.94 95 SER B C 1
ATOM 2379 O O . SER B 1 95 ? -5.285 6.586 -5.629 1 40.94 95 SER B O 1
ATOM 2381 N N . PHE B 1 96 ? -7.195 7.371 -4.488 1 40.81 96 PHE B N 1
ATOM 2382 C CA . PHE B 1 96 ? -7.867 6.082 -4.59 1 40.81 96 PHE B CA 1
ATOM 2383 C C . PHE B 1 96 ? -8.273 5.793 -6.027 1 40.81 96 PHE B C 1
ATOM 2385 O O . PHE B 1 96 ? -8.211 4.648 -6.48 1 40.81 96 PHE B O 1
ATOM 2392 N N . SER B 1 97 ? -8.852 6.844 -6.566 1 45 97 SER B N 1
ATOM 2393 C CA . SER B 1 97 ? -9.172 6.727 -7.984 1 45 97 SER B CA 1
ATOM 2394 C C . SER B 1 97 ? -7.957 6.258 -8.789 1 45 97 SER B C 1
ATOM 2396 O O . SER B 1 97 ? -8.102 5.512 -9.758 1 45 97 SER B O 1
ATOM 2398 N N . TRP B 1 98 ? -6.957 6.559 -8.172 1 45.72 98 TRP B N 1
ATOM 2399 C CA . TRP B 1 98 ? -5.68 6.219 -8.789 1 45.72 98 TRP B CA 1
ATOM 2400 C C . TRP B 1 98 ? -5.375 4.734 -8.633 1 45.72 98 TRP B C 1
ATOM 2402 O O . TRP B 1 98 ? -5.066 4.051 -9.609 1 45.72 98 TRP B O 1
ATOM 2412 N N . VAL B 1 99 ? -5.457 4.355 -7.363 1 46.69 99 VAL B N 1
ATOM 2413 C CA . VAL B 1 99 ? -5.234 2.93 -7.137 1 46.69 99 VAL B CA 1
ATOM 2414 C C . VAL B 1 99 ? -6.242 2.115 -7.941 1 46.69 99 VAL B C 1
ATOM 2416 O O . VAL B 1 99 ? -5.871 1.153 -8.617 1 46.69 99 VAL B O 1
ATOM 2419 N N . ARG B 1 100 ? -7.465 2.562 -7.922 1 45.41 100 ARG B N 1
ATOM 2420 C CA . ARG B 1 100 ? -8.547 1.882 -8.625 1 45.41 100 ARG B CA 1
ATOM 2421 C C . ARG B 1 100 ? -8.391 2.031 -10.133 1 45.41 100 ARG B C 1
ATOM 2423 O O . ARG B 1 100 ? -8.562 1.064 -10.883 1 45.41 100 ARG B O 1
ATOM 2430 N N . ARG B 1 101 ? -8.305 3.23 -10.594 1 48.41 101 ARG B N 1
ATOM 2431 C CA . ARG B 1 101 ? -8.188 3.42 -12.039 1 48.41 101 ARG B CA 1
ATOM 2432 C C . ARG B 1 101 ? -7.062 2.57 -12.617 1 48.41 101 ARG B C 1
ATOM 2434 O O . ARG B 1 101 ? -7.199 2.014 -13.703 1 48.41 101 ARG B O 1
ATOM 2441 N N . HIS B 1 102 ? -6.16 2.586 -11.914 1 43.5 102 HIS B N 1
ATOM 2442 C CA . HIS B 1 102 ? -4.98 1.879 -12.398 1 43.5 102 HIS B CA 1
ATOM 2443 C C . HIS B 1 102 ? -5.18 0.368 -12.336 1 43.5 102 HIS B C 1
ATOM 2445 O O . HIS B 1 102 ? -4.711 -0.361 -13.211 1 43.5 102 HIS B O 1
ATOM 2451 N N . PHE B 1 103 ? -5.871 0.044 -11.281 1 43.22 103 PHE B N 1
ATOM 2452 C CA . PHE B 1 103 ? -6.168 -1.378 -11.148 1 43.22 103 PHE B CA 1
ATOM 2453 C C . PHE B 1 103 ? -7.418 -1.744 -11.945 1 43.22 103 PHE B C 1
ATOM 2455 O O . PHE B 1 103 ? -7.637 -2.916 -12.258 1 43.22 103 PHE B O 1
ATOM 2462 N N . THR B 1 104 ? -8.219 -0.679 -12.18 1 43.41 104 THR B N 1
ATOM 2463 C CA . THR B 1 104 ? -9.508 -1.005 -12.773 1 43.41 104 THR B CA 1
ATOM 2464 C C . THR B 1 104 ? -9.5 -0.732 -14.273 1 43.41 104 THR B C 1
ATOM 2466 O O . THR B 1 104 ? -10.445 -1.087 -14.984 1 43.41 104 THR B O 1
ATOM 2469 N N . ASP B 1 105 ? -8.586 0.072 -14.766 1 44.84 105 ASP B N 1
ATOM 2470 C CA . ASP B 1 105 ? -8.859 0.39 -16.156 1 44.84 105 ASP B CA 1
ATOM 2471 C C . ASP B 1 105 ? -8.859 -0.872 -17.016 1 44.84 105 ASP B C 1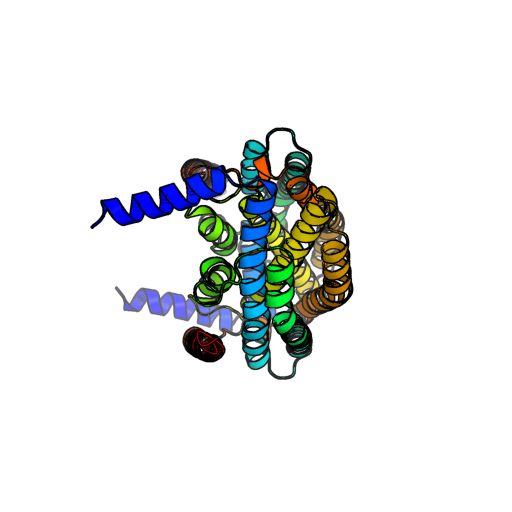
ATOM 2473 O O . ASP B 1 105 ? -9.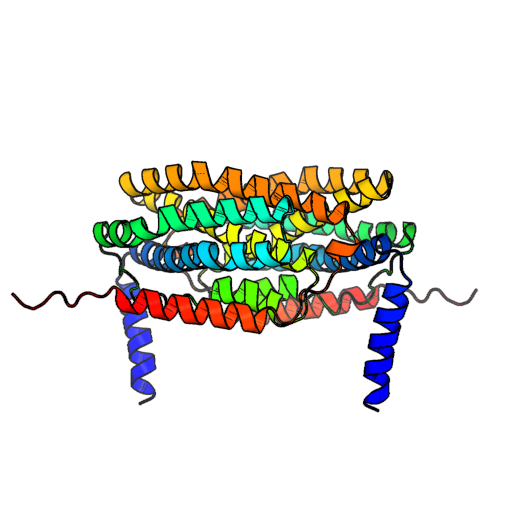203 -0.821 -18.203 1 44.84 105 ASP B O 1
ATOM 2477 N N . GLY B 1 106 ? -8.602 -2.01 -16.406 1 48.75 106 GLY B N 1
ATOM 2478 C CA . GLY B 1 106 ? -8.789 -3.209 -17.203 1 48.75 106 GLY B CA 1
ATOM 2479 C C . GLY B 1 106 ? -9.297 -4.391 -16.391 1 48.75 106 GLY B C 1
ATOM 2480 O O . GLY B 1 106 ? -9.562 -4.262 -15.203 1 48.75 106 GLY B O 1
ATOM 2481 N N . VAL B 1 107 ? -9.727 -5.297 -17.062 1 57.31 107 VAL B N 1
ATOM 2482 C CA . VAL B 1 107 ? -10.016 -6.617 -16.516 1 57.31 107 VAL B CA 1
ATOM 2483 C C . VAL B 1 107 ? -8.797 -7.145 -15.758 1 57.31 107 VAL B C 1
ATOM 2485 O O . VAL B 1 107 ? -7.703 -7.242 -16.328 1 57.31 107 VAL B O 1
ATOM 2488 N N . MET B 1 108 ? -8.961 -6.996 -14.414 1 74.19 108 MET B N 1
ATOM 2489 C CA . MET B 1 108 ? -7.895 -7.496 -13.555 1 74.19 108 MET B CA 1
ATOM 2490 C C . MET B 1 108 ? -8.234 -8.883 -13.016 1 74.19 108 MET B C 1
ATOM 2492 O O . MET B 1 108 ? -9.414 -9.234 -12.891 1 74.19 108 MET B O 1
ATOM 2496 N N . GLU B 1 109 ? -7.211 -9.523 -12.891 1 85.31 109 GLU B N 1
ATOM 2497 C CA . GLU B 1 109 ? -7.395 -10.758 -12.133 1 85.31 109 GLU B CA 1
ATOM 2498 C C . GLU B 1 109 ? -7.863 -10.469 -10.711 1 85.31 109 GLU B C 1
ATOM 2500 O O . GLU B 1 109 ? -7.523 -9.43 -10.141 1 85.31 109 GLU B O 1
ATOM 2505 N N . SER B 1 110 ? -8.586 -11.344 -10.164 1 89.44 110 SER B N 1
ATOM 2506 C CA . SER B 1 110 ? -9.203 -11.164 -8.852 1 89.44 110 SER B CA 1
ATOM 2507 C C . SER B 1 110 ? -8.156 -10.906 -7.777 1 89.44 110 SER B C 1
ATOM 2509 O O . SER B 1 110 ? -8.32 -10.016 -6.938 1 89.44 110 SER B O 1
ATOM 2511 N N . GLU B 1 111 ? -7.109 -11.688 -7.809 1 93 111 GLU B N 1
ATOM 2512 C CA . GLU B 1 111 ? -6.082 -11.508 -6.785 1 93 111 GLU B CA 1
ATOM 2513 C C . GLU B 1 111 ? -5.395 -10.148 -6.926 1 93 111 GLU B C 1
ATOM 2515 O O . GLU B 1 111 ? -5.07 -9.508 -5.922 1 93 111 GLU B O 1
ATOM 2520 N N . ARG B 1 112 ? -5.203 -9.68 -8.109 1 88.69 112 ARG B N 1
ATOM 2521 C CA . ARG B 1 112 ? -4.617 -8.367 -8.336 1 88.69 112 ARG B CA 1
ATOM 2522 C C . ARG B 1 112 ? -5.539 -7.262 -7.828 1 88.69 112 ARG B C 1
ATOM 2524 O O . ARG B 1 112 ? -5.082 -6.289 -7.223 1 88.69 112 ARG B O 1
ATOM 2531 N N . SER B 1 113 ? -6.77 -7.441 -8.156 1 86.56 113 SER B N 1
ATOM 2532 C CA . SER B 1 113 ? -7.758 -6.484 -7.676 1 86.56 113 SER B CA 1
ATOM 2533 C C . SER B 1 113 ? -7.773 -6.426 -6.152 1 86.56 113 SER B C 1
ATOM 2535 O O . SER B 1 113 ? -7.852 -5.344 -5.57 1 86.56 113 SER B O 1
ATOM 2537 N N . TYR B 1 114 ? -7.699 -7.574 -5.543 1 92.25 114 TYR B N 1
ATOM 2538 C CA . TYR B 1 114 ? -7.672 -7.656 -4.086 1 92.25 114 TYR B CA 1
ATOM 2539 C C . TYR B 1 114 ? -6.449 -6.945 -3.521 1 92.25 114 TYR B C 1
ATOM 2541 O O . TYR B 1 114 ? -6.562 -6.148 -2.586 1 92.25 114 TYR B O 1
ATOM 2549 N N . ARG B 1 115 ? -5.324 -7.168 -4.047 1 92.25 115 ARG B N 1
ATOM 2550 C CA . ARG B 1 115 ? -4.094 -6.539 -3.582 1 92.25 115 ARG B CA 1
ATOM 2551 C C . ARG B 1 115 ? -4.141 -5.027 -3.779 1 92.25 115 ARG B C 1
ATOM 2553 O O . ARG B 1 115 ? -3.646 -4.273 -2.941 1 92.25 115 ARG B O 1
ATOM 2560 N N . ALA B 1 116 ? -4.723 -4.594 -4.855 1 86.69 116 ALA B N 1
ATOM 2561 C CA . ALA B 1 116 ? -4.879 -3.16 -5.082 1 86.69 116 ALA B CA 1
ATOM 2562 C C . ALA B 1 116 ? -5.75 -2.529 -3.996 1 86.69 116 ALA B C 1
ATOM 2564 O O . ALA B 1 116 ? -5.434 -1.45 -3.488 1 86.69 116 ALA B O 1
ATOM 2565 N N . THR B 1 117 ? -6.82 -3.174 -3.707 1 89.94 117 THR B N 1
ATOM 2566 C CA . THR B 1 117 ? -7.695 -2.695 -2.645 1 89.94 117 THR B CA 1
ATOM 2567 C C . THR B 1 117 ? -6.953 -2.652 -1.311 1 89.94 117 THR B C 1
ATOM 2569 O O . THR B 1 117 ? -7.07 -1.679 -0.563 1 89.94 117 THR B O 1
ATOM 2572 N N . LEU B 1 118 ? -6.211 -3.672 -1.039 1 94.25 118 LEU B N 1
ATOM 2573 C CA . LEU B 1 118 ? -5.406 -3.732 0.178 1 94.25 118 LEU B CA 1
ATOM 2574 C C . LEU B 1 118 ? -4.434 -2.559 0.247 1 94.25 118 LEU B C 1
ATOM 2576 O O . LEU B 1 118 ? -4.285 -1.934 1.3 1 94.25 118 LEU B O 1
ATOM 2580 N N . LEU B 1 119 ? -3.812 -2.234 -0.844 1 90.88 119 LEU B N 1
ATOM 2581 C CA . LEU B 1 119 ? -2.898 -1.099 -0.879 1 90.88 119 LEU B CA 1
ATOM 2582 C C . LEU B 1 119 ? -3.631 0.198 -0.548 1 90.88 119 LEU B C 1
ATOM 2584 O O . LEU B 1 119 ? -3.109 1.039 0.188 1 90.88 119 LEU B O 1
ATOM 2588 N N . GLY B 1 120 ? -4.773 0.338 -1.073 1 88.69 120 GLY B N 1
ATOM 2589 C CA . GLY B 1 120 ? -5.578 1.505 -0.749 1 88.69 120 GLY B CA 1
ATOM 2590 C C . GLY B 1 120 ? -5.891 1.622 0.731 1 88.69 120 GLY B C 1
ATOM 2591 O O . GLY B 1 120 ? -5.824 2.713 1.301 1 88.69 120 GLY B O 1
ATOM 2592 N N . ILE B 1 121 ? -6.199 0.526 1.312 1 93.75 121 ILE B N 1
ATOM 2593 C CA . ILE B 1 121 ? -6.508 0.494 2.736 1 93.75 121 ILE B CA 1
ATOM 2594 C C . ILE B 1 121 ? -5.262 0.839 3.545 1 93.75 121 ILE B C 1
ATOM 2596 O O . ILE B 1 121 ? -5.336 1.594 4.52 1 93.75 121 ILE B O 1
ATOM 2600 N N . ARG B 1 122 ? -4.121 0.348 3.148 1 94.38 122 ARG B N 1
ATOM 2601 C CA . ARG B 1 122 ? -2.859 0.633 3.822 1 94.38 122 ARG B CA 1
ATOM 2602 C C . ARG B 1 122 ? -2.5 2.111 3.711 1 94.38 122 ARG B C 1
ATOM 2604 O O . ARG B 1 122 ? -1.919 2.686 4.637 1 94.38 122 ARG B O 1
ATOM 2611 N N . HIS B 1 123 ? -2.789 2.635 2.59 1 92.38 123 HIS B N 1
ATOM 2612 C CA . HIS B 1 123 ? -2.582 4.066 2.406 1 92.38 123 HIS B CA 1
ATOM 2613 C C . HIS B 1 123 ? -3.229 4.867 3.533 1 92.38 123 HIS B C 1
ATOM 2615 O O . HIS B 1 123 ? -2.627 5.805 4.059 1 92.38 123 HIS B O 1
ATOM 2621 N N . GLY B 1 124 ? -4.469 4.488 3.885 1 94.56 124 GLY B N 1
ATOM 2622 C CA . GLY B 1 124 ? -5.148 5.16 4.98 1 94.56 124 GLY B CA 1
ATOM 2623 C C . GLY B 1 124 ? -4.406 5.051 6.301 1 94.56 124 GLY B C 1
ATOM 2624 O O . GLY B 1 124 ? -4.316 6.023 7.051 1 94.56 124 GLY B O 1
ATOM 2625 N N . VAL B 1 125 ? -3.861 3.904 6.543 1 97.62 125 VAL B N 1
ATOM 2626 C CA . VAL B 1 125 ? -3.107 3.678 7.773 1 97.62 125 VAL B CA 1
ATOM 2627 C C . VAL B 1 125 ? -1.864 4.566 7.789 1 97.62 125 VAL B C 1
ATOM 2629 O O . VAL B 1 125 ? -1.575 5.223 8.789 1 97.62 125 VAL B O 1
ATOM 2632 N N . ASP B 1 126 ? -1.133 4.598 6.648 1 96.75 126 ASP B N 1
ATOM 2633 C CA . ASP B 1 126 ? 0.058 5.438 6.547 1 96.75 126 ASP B CA 1
ATOM 2634 C C . ASP B 1 126 ? -0.285 6.906 6.773 1 96.75 126 ASP B C 1
ATOM 2636 O O . ASP B 1 126 ? 0.462 7.629 7.438 1 96.75 126 ASP B O 1
ATOM 2640 N N . LEU B 1 127 ? -1.35 7.281 6.188 1 96.44 127 LEU B N 1
ATOM 2641 C CA . LEU B 1 127 ? -1.818 8.656 6.32 1 96.44 127 LEU B CA 1
ATOM 2642 C C . LEU B 1 127 ? -2.066 9.008 7.785 1 96.44 127 LEU B C 1
ATOM 2644 O O . LEU B 1 127 ? -1.592 10.031 8.273 1 96.44 127 LEU B O 1
ATOM 2648 N N . VAL B 1 128 ? -2.762 8.18 8.531 1 98.56 128 VAL B N 1
ATOM 2649 C CA . VAL B 1 128 ? -3.121 8.461 9.914 1 98.56 128 VAL B CA 1
ATOM 2650 C C . VAL B 1 128 ? -1.872 8.414 10.789 1 98.56 128 VAL B C 1
ATOM 2652 O O . VAL B 1 128 ? -1.746 9.188 11.742 1 98.56 128 VAL B O 1
ATOM 2655 N N . LYS B 1 129 ? -0.949 7.535 10.445 1 98.69 129 LYS B N 1
ATOM 2656 C CA . LYS B 1 129 ? 0.323 7.543 11.164 1 98.69 129 LYS B CA 1
ATOM 2657 C C . LYS B 1 129 ? 1.044 8.875 10.992 1 98.69 129 LYS B C 1
ATOM 2659 O O . LYS B 1 129 ? 1.598 9.414 11.953 1 98.69 129 LYS B O 1
ATOM 2664 N N . LEU B 1 130 ? 1.027 9.383 9.781 1 98.44 130 LEU B N 1
ATOM 2665 C CA . LEU B 1 130 ? 1.655 10.672 9.523 1 98.44 130 LEU B CA 1
ATOM 2666 C C . LEU B 1 130 ? 0.917 11.789 10.242 1 98.44 130 LEU B C 1
ATOM 2668 O O . LEU B 1 130 ? 1.544 12.672 10.836 1 98.44 130 LEU B O 1
ATOM 2672 N N . ILE B 1 131 ? -0.393 11.781 10.25 1 98.38 131 ILE B N 1
ATOM 2673 C CA . ILE B 1 131 ? -1.187 12.773 10.961 1 98.38 131 ILE B CA 1
ATOM 2674 C C . ILE B 1 131 ? -0.845 12.742 12.453 1 98.38 131 ILE B C 1
ATOM 2676 O O . ILE B 1 131 ? -0.69 13.789 13.078 1 98.38 131 ILE B O 1
ATOM 2680 N N . ARG B 1 132 ? -0.742 11.562 12.977 1 98.69 132 ARG B N 1
ATOM 2681 C CA . ARG B 1 132 ? -0.403 11.438 14.391 1 98.69 132 ARG B CA 1
ATOM 2682 C C . ARG B 1 132 ? 0.934 12.109 14.695 1 98.69 132 ARG B C 1
ATOM 2684 O O . ARG B 1 132 ? 1.056 12.844 15.672 1 98.69 132 ARG B O 1
ATOM 2691 N N . SER B 1 133 ? 1.902 11.883 13.883 1 98.31 133 SER B N 1
ATOM 2692 C CA . SER B 1 133 ? 3.229 12.461 14.086 1 98.31 133 SER B CA 1
ATOM 2693 C C . SER B 1 133 ? 3.188 13.977 13.992 1 98.31 133 SER B C 1
ATOM 2695 O O . SER B 1 133 ? 3.842 14.672 14.773 1 98.31 133 SER B O 1
ATOM 2697 N N . ALA B 1 134 ? 2.484 14.477 12.984 1 97.5 134 ALA B N 1
ATOM 2698 C CA . ALA B 1 134 ? 2.324 15.93 12.859 1 97.5 134 ALA B CA 1
ATOM 2699 C C . ALA B 1 134 ? 1.639 16.516 14.086 1 97.5 134 ALA B C 1
ATOM 2701 O O . ALA B 1 134 ? 2 17.594 14.555 1 97.5 134 ALA B O 1
ATOM 2702 N N . ALA B 1 135 ? 0.648 15.812 14.57 1 97.75 135 ALA B N 1
ATOM 2703 C CA . ALA B 1 135 ? -0.064 16.25 15.766 1 97.75 135 ALA B CA 1
ATOM 2704 C C . ALA B 1 135 ? 0.861 16.25 16.984 1 97.75 135 ALA B C 1
ATOM 2706 O O . ALA B 1 135 ? 0.79 17.156 17.812 1 97.75 135 ALA B O 1
ATOM 2707 N N . GLU B 1 136 ? 1.684 15.234 17.094 1 97.5 136 GLU B N 1
ATOM 2708 C CA . GLU B 1 136 ? 2.664 15.18 18.172 1 97.5 136 GLU B CA 1
ATOM 2709 C C . GLU B 1 136 ? 3.604 16.375 18.125 1 97.5 136 GLU B C 1
ATOM 2711 O O . GLU B 1 136 ? 3.852 17.016 19.156 1 97.5 136 GLU B O 1
ATOM 2716 N N . ALA B 1 137 ? 4.055 16.688 16.953 1 94.94 137 ALA B N 1
ATOM 2717 C CA . ALA B 1 137 ? 4.969 17.812 16.766 1 94.94 137 ALA B CA 1
ATOM 2718 C C . ALA B 1 137 ? 4.297 19.141 17.141 1 94.94 137 ALA B C 1
ATOM 2720 O O . ALA B 1 137 ? 4.957 20.062 17.594 1 94.94 137 ALA B O 1
ATOM 2721 N N . ALA B 1 138 ? 3.01 19.188 16.969 1 93.56 138 ALA B N 1
ATOM 2722 C CA . ALA B 1 138 ? 2.25 20.406 17.234 1 93.56 138 ALA B CA 1
ATOM 2723 C C . ALA B 1 138 ? 1.625 20.375 18.625 1 93.56 138 ALA B C 1
ATOM 2725 O O . ALA B 1 138 ? 0.839 21.25 18.984 1 93.56 138 ALA B O 1
ATOM 2726 N N . ASP B 1 139 ? 1.854 19.297 19.375 1 94.88 139 ASP B N 1
ATOM 2727 C CA . ASP B 1 139 ? 1.34 19.109 20.734 1 94.88 139 ASP B CA 1
ATOM 2728 C C . ASP B 1 139 ? -0.187 19.141 20.75 1 94.88 139 ASP B C 1
ATOM 2730 O O . ASP B 1 139 ? -0.793 19.734 21.641 1 94.88 139 ASP B O 1
ATOM 2734 N N . ASP B 1 140 ? -0.798 18.688 19.734 1 96 140 ASP B N 1
ATOM 2735 C CA . ASP B 1 140 ? -2.24 18.469 19.688 1 96 140 ASP B CA 1
ATOM 2736 C C . ASP B 1 140 ? -2.619 17.125 20.281 1 96 140 ASP B C 1
ATOM 2738 O O . ASP B 1 140 ? -2.83 16.156 19.547 1 96 140 ASP B O 1
ATOM 2742 N N . ARG B 1 141 ? -2.795 17.062 21.516 1 97.12 141 ARG B N 1
ATOM 2743 C CA . ARG B 1 141 ? -2.996 15.82 22.266 1 97.12 141 ARG B CA 1
ATOM 2744 C C . ARG B 1 141 ? -4.309 15.156 21.875 1 97.12 141 ARG B C 1
ATOM 2746 O O . ARG B 1 141 ? -4.398 13.93 21.828 1 97.12 141 ARG B O 1
ATOM 2753 N N . ASP B 1 142 ? -5.262 15.992 21.625 1 97.06 142 ASP B N 1
ATOM 2754 C CA . ASP B 1 142 ? -6.562 15.461 21.234 1 97.06 142 ASP B CA 1
ATOM 2755 C C . ASP B 1 142 ? -6.465 14.695 19.906 1 97.06 142 ASP B C 1
ATOM 2757 O O . ASP B 1 142 ? -6.992 13.586 19.797 1 97.06 142 ASP B O 1
ATOM 2761 N N . LEU B 1 143 ? -5.809 15.273 18.953 1 97.69 143 LEU B N 1
ATOM 2762 C CA . LEU B 1 143 ? -5.66 14.625 17.641 1 97.69 143 LEU B CA 1
ATOM 2763 C C . LEU B 1 143 ? -4.77 13.391 17.75 1 97.69 143 LEU B C 1
ATOM 2765 O O . LEU B 1 143 ? -5.02 12.391 17.078 1 97.69 143 LEU B O 1
ATOM 2769 N N . VAL B 1 144 ? -3.723 13.391 18.547 1 98.44 144 VAL B N 1
ATOM 2770 C CA . VAL B 1 144 ? -2.877 12.227 18.781 1 98.44 144 VAL B CA 1
ATOM 2771 C C . VAL B 1 144 ? -3.723 11.07 19.328 1 98.44 144 VAL B C 1
ATOM 2773 O O . VAL B 1 144 ? -3.619 9.938 18.844 1 98.44 144 VAL B O 1
ATOM 2776 N N . SER B 1 145 ? -4.566 11.398 20.266 1 98.38 145 SER B N 1
ATOM 2777 C CA . SER B 1 145 ? -5.422 10.391 20.875 1 98.38 145 SER B CA 1
ATOM 2778 C C . SER B 1 145 ? -6.383 9.789 19.859 1 98.38 145 SER B C 1
ATOM 2780 O O . SER B 1 145 ? -6.559 8.57 19.797 1 98.38 145 SER B O 1
ATOM 2782 N N . TRP B 1 146 ? -7.004 10.617 19.094 1 98.25 146 TRP B N 1
ATOM 2783 C CA . TRP B 1 146 ? -7.914 10.125 18.062 1 98.25 146 TRP B CA 1
ATOM 2784 C C . TRP B 1 146 ? -7.191 9.195 17.109 1 98.25 146 TRP B C 1
ATOM 2786 O O . TRP B 1 146 ? -7.691 8.109 16.781 1 98.25 146 TRP B O 1
ATOM 2796 N N . CYS B 1 147 ? -6.02 9.625 16.625 1 98.69 147 CYS B N 1
ATOM 2797 C CA . CYS B 1 147 ? -5.242 8.82 15.695 1 98.69 147 CYS B CA 1
ATOM 2798 C C . CYS B 1 147 ? -4.879 7.477 16.312 1 98.69 147 CYS B C 1
ATOM 2800 O O . CYS B 1 147 ? -4.949 6.441 15.641 1 98.69 147 CYS B O 1
ATOM 2802 N N . THR B 1 148 ? -4.449 7.48 17.5 1 98.75 148 THR B N 1
ATOM 2803 C CA . THR B 1 148 ? -4.059 6.258 18.203 1 98.75 148 THR B CA 1
ATOM 2804 C C . THR B 1 148 ? -5.23 5.289 18.297 1 98.75 148 THR B C 1
ATOM 2806 O O . THR B 1 148 ? -5.078 4.094 18.031 1 98.75 148 THR B O 1
ATOM 2809 N N . GLU B 1 149 ? -6.391 5.773 18.625 1 98.56 149 GLU B N 1
ATOM 2810 C CA . GLU B 1 149 ? -7.586 4.945 18.703 1 98.56 149 GLU B CA 1
ATOM 2811 C C . GLU B 1 149 ? -7.969 4.398 17.328 1 98.56 149 GLU B C 1
ATOM 2813 O O . GLU B 1 149 ? -8.273 3.213 17.188 1 98.56 149 GLU B O 1
ATOM 2818 N N . TRP B 1 150 ? -7.984 5.285 16.359 1 98.62 150 TRP B N 1
ATOM 2819 C CA . TRP B 1 150 ? -8.281 4.879 14.984 1 98.62 150 TRP B CA 1
ATOM 2820 C C . TRP B 1 150 ? -7.359 3.75 14.539 1 98.62 150 TRP B C 1
ATOM 2822 O O . TRP B 1 150 ? -7.816 2.736 14.008 1 98.62 150 TRP B O 1
ATOM 2832 N N . LEU B 1 151 ? -6.051 3.875 14.797 1 98.81 151 LEU B N 1
ATOM 2833 C CA . LEU B 1 151 ? -5.039 2.904 14.391 1 98.81 151 LEU B CA 1
ATOM 2834 C C . LEU B 1 151 ? -5.219 1.586 15.133 1 98.81 151 LEU B C 1
ATOM 2836 O O . LEU B 1 151 ? -5.023 0.512 14.562 1 98.81 151 LEU B O 1
ATOM 2840 N N . SER B 1 152 ? -5.562 1.661 16.391 1 98.75 152 SER B N 1
ATOM 2841 C CA . SER B 1 152 ? -5.703 0.464 17.219 1 98.75 152 SER B CA 1
ATOM 2842 C C . SER B 1 152 ? -6.797 -0.452 16.688 1 98.75 152 SER B C 1
ATOM 2844 O O . SER B 1 152 ? -6.746 -1.668 16.875 1 98.75 152 SER B O 1
ATOM 2846 N N . VAL B 1 153 ? -7.734 0.097 15.992 1 98.75 153 VAL B N 1
ATOM 2847 C CA . VAL B 1 153 ? -8.82 -0.689 15.414 1 98.75 153 VAL B CA 1
ATOM 2848 C C . VAL B 1 153 ? -8.469 -1.08 13.977 1 98.75 153 VAL B C 1
ATOM 2850 O O . VAL B 1 153 ? -8.594 -2.246 13.602 1 98.75 153 VAL B O 1
ATOM 2853 N N . ARG B 1 154 ? -7.988 -0.111 13.188 1 98.69 154 ARG B N 1
ATOM 2854 C CA . ARG B 1 154 ? -7.82 -0.306 11.75 1 98.69 154 ARG B CA 1
ATOM 2855 C C . ARG B 1 154 ? -6.656 -1.246 11.461 1 98.69 154 ARG B C 1
ATOM 2857 O O . ARG B 1 154 ? -6.73 -2.072 10.547 1 98.69 154 ARG B O 1
ATOM 2864 N N . GLU B 1 155 ? -5.547 -1.182 12.164 1 98.62 155 GLU B N 1
ATOM 2865 C CA . GLU B 1 155 ? -4.34 -1.944 11.852 1 98.62 155 GLU B CA 1
ATOM 2866 C C . GLU B 1 155 ? -4.602 -3.445 11.938 1 98.62 155 GLU B C 1
ATOM 2868 O O . GLU B 1 155 ? -4.246 -4.195 11.023 1 98.62 155 GLU B O 1
ATOM 2873 N N . PRO B 1 156 ? -5.305 -3.959 13.023 1 98.69 156 PRO B N 1
ATOM 2874 C CA . PRO B 1 156 ? -5.629 -5.387 13.031 1 98.69 156 PRO B CA 1
ATOM 2875 C C . PRO B 1 156 ? -6.52 -5.797 11.859 1 98.69 156 PRO B C 1
ATOM 2877 O O . PRO B 1 156 ? -6.395 -6.914 11.344 1 98.69 156 PRO B O 1
ATOM 2880 N N . LEU B 1 157 ? -7.434 -4.977 11.484 1 98.81 157 LEU B N 1
ATOM 2881 C CA . LEU B 1 157 ? -8.297 -5.277 10.344 1 98.81 157 LEU B CA 1
ATOM 2882 C C . LEU B 1 157 ? -7.477 -5.391 9.062 1 98.81 157 LEU B C 1
ATOM 2884 O O . LEU B 1 157 ? -7.719 -6.281 8.242 1 98.81 157 LEU B O 1
ATOM 2888 N N . VAL B 1 158 ? -6.559 -4.465 8.852 1 98.44 158 VAL B N 1
ATOM 2889 C CA . VAL B 1 158 ? -5.699 -4.484 7.668 1 98.44 158 VAL B CA 1
ATOM 2890 C C . VAL B 1 158 ? -4.836 -5.742 7.676 1 98.44 158 VAL B C 1
ATOM 2892 O O . VAL B 1 158 ? -4.617 -6.363 6.633 1 98.44 158 VAL B O 1
ATOM 2895 N N . GLU B 1 159 ? -4.289 -6.137 8.836 1 98.19 159 GLU B N 1
ATOM 2896 C CA . GLU B 1 159 ? -3.52 -7.371 8.961 1 98.19 159 GLU B CA 1
ATOM 2897 C C . GLU B 1 159 ? -4.355 -8.586 8.57 1 98.19 159 GLU B C 1
ATOM 2899 O O . GLU B 1 159 ? -3.852 -9.508 7.926 1 98.19 159 GLU B O 1
ATOM 2904 N N . GLU B 1 160 ? -5.598 -8.531 8.984 1 98.62 160 GLU B N 1
ATOM 2905 C CA . GLU B 1 160 ? -6.488 -9.625 8.609 1 98.62 160 GLU B CA 1
ATOM 2906 C C . GLU B 1 160 ? -6.691 -9.672 7.098 1 98.62 160 GLU B C 1
ATOM 2908 O O . GLU B 1 160 ? -6.664 -10.742 6.496 1 98.62 160 GLU B O 1
ATOM 2913 N N . VAL B 1 161 ? -6.941 -8.523 6.5 1 98.56 161 VAL B N 1
ATOM 2914 C CA . VAL B 1 161 ? -7.078 -8.469 5.047 1 98.56 161 VAL B CA 1
ATOM 2915 C C . VAL B 1 161 ? -5.82 -9.023 4.387 1 98.56 161 VAL B C 1
ATOM 2917 O O . VAL B 1 161 ? -5.902 -9.797 3.428 1 98.56 161 VAL B O 1
ATOM 2920 N N . CYS B 1 162 ? -4.664 -8.617 4.836 1 98.31 162 CYS B N 1
ATOM 2921 C CA . CYS B 1 162 ? -3.391 -9.102 4.312 1 98.31 162 CYS B CA 1
ATOM 2922 C C . CYS B 1 162 ? -3.283 -10.617 4.445 1 98.31 162 CYS B C 1
ATOM 2924 O O . CYS B 1 162 ? -2.848 -11.297 3.518 1 98.31 162 CYS B O 1
ATOM 2926 N N . ALA B 1 163 ? -3.688 -11.148 5.586 1 98.19 163 ALA B N 1
ATOM 2927 C CA . ALA B 1 163 ? -3.617 -12.586 5.84 1 98.19 163 ALA B CA 1
ATOM 2928 C C . ALA B 1 163 ? -4.453 -13.359 4.824 1 98.19 163 ALA B C 1
ATOM 2930 O O . ALA B 1 163 ? -4.121 -14.492 4.477 1 98.19 163 ALA B O 1
ATOM 2931 N N . GLN B 1 164 ? -5.48 -12.727 4.305 1 98.38 164 GLN B N 1
ATOM 2932 C CA . GLN B 1 164 ? -6.398 -13.414 3.402 1 98.38 164 GLN B CA 1
ATOM 2933 C C . GLN B 1 164 ? -5.828 -13.492 1.99 1 98.38 164 GLN B C 1
ATOM 2935 O O . GLN B 1 164 ? -6.418 -14.117 1.109 1 98.38 164 GLN B O 1
ATOM 2940 N N . LEU B 1 165 ? -4.676 -12.883 1.731 1 97.38 165 LEU B N 1
ATOM 2941 C CA . LEU B 1 165 ? -3.98 -13.117 0.47 1 97.38 165 LEU B CA 1
ATOM 2942 C C . LEU B 1 165 ? -3.758 -14.602 0.238 1 97.38 165 LEU B C 1
ATOM 2944 O O . LEU B 1 165 ? -3.785 -15.07 -0.903 1 97.38 165 LEU B O 1
ATOM 2948 N N . ALA B 1 166 ? -3.57 -15.297 1.313 1 97.75 166 ALA B N 1
ATOM 2949 C CA . ALA B 1 166 ? -3.314 -16.734 1.256 1 97.75 166 ALA B CA 1
ATOM 2950 C C . ALA B 1 166 ? -4.461 -17.469 0.568 1 97.75 166 ALA B C 1
ATOM 2952 O O . ALA B 1 166 ? -4.246 -18.484 -0.095 1 97.75 166 ALA B O 1
ATOM 2953 N N . TRP B 1 167 ? -5.703 -17 0.73 1 98.19 167 TRP B N 1
ATOM 2954 C CA . TRP B 1 167 ? -6.879 -17.625 0.127 1 98.19 167 TRP B CA 1
ATOM 2955 C C . TRP B 1 167 ? -6.703 -17.766 -1.382 1 98.19 167 TRP B C 1
ATOM 2957 O O . TRP B 1 167 ? -7.043 -18.797 -1.956 1 98.19 167 TRP B O 1
ATOM 2967 N N . PHE B 1 168 ? -6.129 -16.812 -2.059 1 97.06 168 PHE B N 1
ATOM 2968 C CA . PHE B 1 168 ? -5.953 -16.828 -3.506 1 97.06 168 PHE B CA 1
ATOM 2969 C C . PHE B 1 168 ? -4.91 -17.859 -3.916 1 97.06 168 PHE B C 1
ATOM 2971 O O . PHE B 1 168 ? -4.992 -18.438 -5.004 1 97.06 168 PHE B O 1
ATOM 2978 N N . GLY B 1 169 ? -3.859 -18.016 -3.041 1 96.44 169 GLY B N 1
ATOM 2979 C CA . GLY B 1 169 ? -2.887 -19.062 -3.312 1 96.44 169 GLY B CA 1
ATOM 2980 C C . GLY B 1 169 ? -3.494 -20.453 -3.316 1 96.44 169 GLY B C 1
ATOM 2981 O O . GLY B 1 169 ? -3.082 -21.312 -4.098 1 96.44 169 GLY B O 1
ATOM 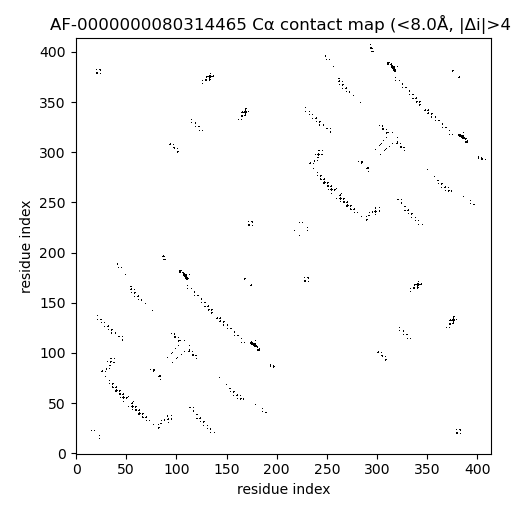2982 N N . TRP B 1 170 ? -4.539 -20.641 -2.473 1 96.69 170 TRP B N 1
ATOM 2983 C CA . TRP B 1 170 ? -5.18 -21.938 -2.316 1 96.69 170 TRP B CA 1
ATOM 2984 C C . TRP B 1 170 ? -6.367 -22.078 -3.266 1 96.69 170 TRP B C 1
ATOM 2986 O O . TRP B 1 170 ? -6.934 -23.172 -3.398 1 96.69 170 TRP B O 1
ATOM 2996 N N . HIS B 1 171 ? -6.75 -21.047 -3.939 1 95.88 171 HIS B N 1
ATOM 2997 C CA . HIS B 1 171 ? -7.84 -21.031 -4.91 1 95.88 171 HIS B CA 1
ATOM 2998 C C . HIS B 1 171 ? -7.414 -20.359 -6.211 1 95.88 171 HIS B C 1
ATOM 3000 O O . HIS B 1 171 ? -7.98 -19.344 -6.598 1 95.88 171 HIS B O 1
ATOM 3006 N N . PRO B 1 172 ? -6.523 -21.047 -6.891 1 94.69 172 PRO B N 1
ATOM 3007 C CA . PRO B 1 172 ? -5.93 -20.406 -8.07 1 94.69 172 PRO B CA 1
ATOM 3008 C C . PRO B 1 172 ? -6.961 -20.109 -9.156 1 94.69 172 PRO B C 1
ATOM 3010 O O . PRO B 1 172 ? -6.82 -19.125 -9.891 1 94.69 172 PRO B O 1
ATOM 3013 N N . GLU B 1 173 ? -8.023 -20.891 -9.344 1 91.94 173 GLU B N 1
ATOM 3014 C CA . GLU B 1 173 ? -9.07 -20.609 -10.32 1 91.94 173 GLU B CA 1
ATOM 3015 C C . GLU B 1 173 ? -9.75 -19.266 -10.023 1 91.94 173 GLU B C 1
ATOM 3017 O O . GLU B 1 173 ? -10.078 -18.516 -10.945 1 91.94 173 GLU B O 1
ATOM 3022 N N . SER B 1 174 ? -9.922 -19.062 -8.75 1 92.12 174 SER B N 1
ATOM 3023 C CA . SER B 1 174 ? -10.531 -17.797 -8.336 1 92.12 174 SER B CA 1
ATOM 3024 C C . SER B 1 174 ? -9.547 -16.641 -8.469 1 92.12 174 SER B C 1
ATOM 3026 O O . SER B 1 174 ? -9.93 -15.531 -8.82 1 92.12 174 SER B O 1
ATOM 3028 N N . ALA B 1 175 ? -8.367 -16.922 -8.211 1 94.19 175 ALA B N 1
ATOM 3029 C CA . ALA B 1 175 ? -7.324 -15.898 -8.227 1 94.19 175 ALA B CA 1
ATOM 3030 C C . ALA B 1 175 ? -7.176 -15.289 -9.617 1 94.19 175 ALA B C 1
ATOM 3032 O O . ALA B 1 175 ? -7.023 -14.078 -9.758 1 94.19 175 ALA B O 1
ATOM 3033 N N . ILE B 1 176 ? -7.285 -16.141 -10.617 1 90.06 176 ILE B N 1
ATOM 3034 C CA . ILE B 1 176 ? -6.957 -15.68 -11.961 1 90.06 176 ILE B CA 1
ATOM 3035 C C . ILE B 1 176 ? -8.227 -15.258 -12.688 1 90.06 176 ILE B C 1
ATOM 3037 O O . ILE B 1 176 ? -8.18 -14.852 -13.852 1 90.06 176 ILE B O 1
ATOM 3041 N N . GLN B 1 177 ? -9.305 -15.391 -12.023 1 86.62 177 GLN B N 1
ATOM 3042 C CA . GLN B 1 177 ? -10.562 -14.969 -12.641 1 86.62 177 GLN B CA 1
ATOM 3043 C C . GLN B 1 177 ? -10.562 -13.469 -12.922 1 86.62 177 GLN B C 1
ATOM 3045 O O . GLN B 1 177 ? -10.109 -12.68 -12.086 1 86.62 177 GLN B O 1
ATOM 3050 N N . HIS B 1 178 ? -10.93 -13.109 -14.094 1 79.19 178 HIS B N 1
ATOM 3051 C CA . HIS B 1 178 ? -10.961 -11.695 -14.461 1 79.19 178 HIS B CA 1
ATOM 3052 C C . HIS B 1 178 ? -12.227 -11.023 -13.945 1 79.19 178 HIS B C 1
ATOM 3054 O O . HIS B 1 178 ? -13.312 -11.602 -14.008 1 79.19 178 HIS B O 1
ATOM 3060 N N . THR B 1 179 ? -11.984 -10.086 -13.234 1 66.69 179 THR B N 1
ATOM 3061 C CA . THR B 1 179 ? -13.094 -9.312 -12.688 1 66.69 179 THR B CA 1
ATOM 3062 C C . THR B 1 179 ? -13.695 -8.398 -13.75 1 66.69 179 THR B C 1
ATOM 3064 O O . THR B 1 179 ? -12.977 -7.898 -14.617 1 66.69 179 THR B O 1
ATOM 3067 N N . GLY B 1 180 ? -14.625 -8.844 -14.547 1 57.34 180 GLY B N 1
ATOM 3068 C CA . GLY B 1 180 ? -15.227 -7.977 -15.547 1 57.34 180 GLY B CA 1
ATOM 3069 C C . GLY B 1 180 ? -15.117 -6.504 -15.211 1 57.34 180 GLY B C 1
ATOM 3070 O O . GLY B 1 180 ? -14.688 -6.145 -14.109 1 57.34 180 GLY B O 1
ATOM 3071 N N . LYS B 1 181 ? -15.555 -5.543 -16.172 1 51.06 181 LYS B N 1
ATOM 3072 C CA . LYS B 1 181 ? -15.531 -4.082 -16.141 1 51.06 181 LYS B CA 1
ATOM 3073 C C . LYS B 1 181 ? -16.156 -3.551 -14.859 1 51.06 181 LYS B C 1
ATOM 3075 O O . LYS B 1 181 ? -17.375 -3.559 -14.703 1 51.06 181 LYS B O 1
ATOM 3080 N N . VAL B 1 182 ? -15.523 -3.84 -13.719 1 48.5 182 VAL B N 1
ATOM 3081 C CA . VAL B 1 182 ? -15.984 -3.266 -12.461 1 48.5 182 VAL B CA 1
ATOM 3082 C C . VAL B 1 182 ? -16.125 -1.751 -12.609 1 48.5 182 VAL B C 1
ATOM 3084 O O . VAL B 1 182 ? -16.516 -1.065 -11.656 1 48.5 182 VAL B O 1
ATOM 3087 N N . ARG B 1 183 ? -15.688 -1.299 -13.719 1 50.97 183 ARG B N 1
ATOM 3088 C CA . ARG B 1 183 ? -15.727 0.146 -13.922 1 50.97 183 ARG B CA 1
ATOM 3089 C C . ARG B 1 183 ? -17.141 0.681 -13.766 1 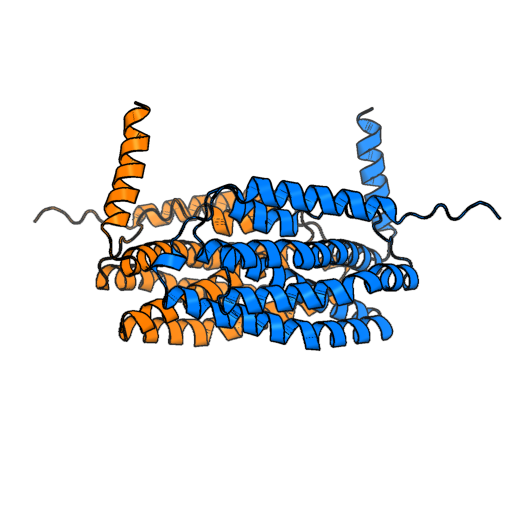50.97 183 ARG B C 1
ATOM 3091 O O . ARG B 1 183 ? -17.359 1.673 -13.062 1 50.97 183 ARG B O 1
ATOM 3098 N N . GLY B 1 184 ? -17.938 -0.057 -14.5 1 50.53 184 GLY B N 1
ATOM 3099 C CA . GLY B 1 184 ? -19.297 0.47 -14.492 1 50.53 184 GLY B CA 1
ATOM 3100 C C . GLY B 1 184 ? -19.906 0.517 -13.102 1 50.53 184 GLY B C 1
ATOM 3101 O O . GLY B 1 184 ? -20.562 1.492 -12.734 1 50.53 184 GLY B O 1
ATOM 3102 N N . LEU B 1 185 ? -19.625 -0.399 -12.289 1 49.94 185 LEU B N 1
ATOM 3103 C CA . LEU B 1 185 ? -20.172 -0.436 -10.945 1 49.94 185 LEU B CA 1
ATOM 3104 C C . LEU B 1 185 ? -19.5 0.599 -10.047 1 49.94 185 LEU B C 1
ATOM 3106 O O . LEU B 1 185 ? -20.172 1.297 -9.281 1 49.94 185 LEU B O 1
ATOM 3110 N N . LEU B 1 186 ? -18.266 0.676 -10.156 1 52.38 186 LEU B N 1
ATOM 3111 C CA . LEU B 1 186 ? -17.531 1.651 -9.367 1 52.38 186 LEU B CA 1
ATOM 3112 C C . LEU B 1 186 ? -17.969 3.072 -9.711 1 52.38 186 LEU B C 1
ATOM 3114 O O . LEU B 1 186 ? -18.172 3.898 -8.812 1 52.38 186 LEU B O 1
ATOM 3118 N N . ASP B 1 187 ? -18.141 3.271 -10.984 1 53.62 187 ASP B N 1
ATOM 3119 C CA . ASP B 1 187 ? -18.609 4.582 -11.43 1 53.62 187 ASP B CA 1
ATOM 3120 C C . ASP B 1 187 ? -20 4.891 -10.859 1 53.62 187 ASP B C 1
ATOM 3122 O O . ASP B 1 187 ? -20.266 6.016 -10.438 1 53.62 187 ASP B O 1
ATOM 3126 N N . ARG B 1 188 ? -20.766 3.92 -10.758 1 53.88 188 ARG B N 1
ATOM 3127 C CA . ARG B 1 188 ? -22.109 4.09 -10.234 1 53.88 188 ARG B CA 1
ATOM 3128 C C . ARG B 1 188 ? -22.094 4.359 -8.734 1 53.88 188 ARG B C 1
ATOM 3130 O O . ARG B 1 188 ? -22.797 5.23 -8.234 1 53.88 188 ARG B O 1
ATOM 3137 N N . LEU B 1 189 ? -21.297 3.695 -8.102 1 52.94 189 LEU B N 1
ATOM 3138 C CA . LEU B 1 189 ? -21.219 3.814 -6.652 1 52.94 189 LEU B CA 1
ATOM 3139 C C . LEU B 1 189 ? -20.562 5.129 -6.242 1 52.94 189 LEU B C 1
ATOM 3141 O O . LEU B 1 189 ? -21.031 5.793 -5.312 1 52.94 189 LEU B O 1
ATOM 3145 N N . LEU B 1 190 ? -19.578 5.414 -6.984 1 55.38 190 LEU B N 1
ATOM 3146 C CA . LEU B 1 190 ? -18.938 6.699 -6.75 1 55.38 190 LEU B CA 1
ATOM 3147 C C . LEU B 1 190 ? -19.859 7.852 -7.102 1 55.38 190 LEU B C 1
ATOM 3149 O O . LEU B 1 190 ? -19.891 8.867 -6.406 1 55.38 190 LEU B O 1
ATOM 3153 N N . GLY B 1 191 ? -20.547 7.66 -8.117 1 54.56 191 GLY B N 1
ATOM 3154 C CA . GLY B 1 191 ? -21.562 8.641 -8.469 1 54.56 191 GLY B CA 1
ATOM 3155 C C . GLY B 1 191 ? -22.641 8.789 -7.41 1 54.56 191 GLY B C 1
ATOM 3156 O O . GLY B 1 191 ? -23.109 9.906 -7.148 1 54.56 191 GLY B O 1
ATOM 3157 N N . ARG B 1 192 ? -23.016 7.82 -6.75 1 52.62 192 ARG B N 1
ATOM 3158 C CA . ARG B 1 192 ? -24.031 7.859 -5.699 1 52.62 192 ARG B CA 1
ATOM 3159 C C . ARG B 1 192 ? -23.484 8.523 -4.438 1 52.62 192 ARG B C 1
ATOM 3161 O O . ARG B 1 192 ? -24.188 9.312 -3.793 1 52.62 192 ARG B O 1
ATOM 3168 N N . ALA B 1 193 ? -22.391 8.195 -4.141 1 51.69 193 ALA B N 1
ATOM 3169 C CA . ALA B 1 193 ? -21.75 8.773 -2.965 1 51.69 193 ALA B CA 1
ATOM 3170 C C . ALA B 1 193 ? -21.609 10.289 -3.117 1 51.69 193 ALA B C 1
ATOM 3172 O O . ALA B 1 193 ? -21.781 11.039 -2.152 1 51.69 193 ALA B O 1
ATOM 3173 N N . ASP B 1 194 ? -21.297 10.758 -4.191 1 52.53 194 ASP B N 1
ATOM 3174 C CA . ASP B 1 194 ? -21.234 12.188 -4.48 1 52.53 194 ASP B CA 1
ATOM 3175 C C . ASP B 1 194 ? -22.609 12.844 -4.305 1 52.53 194 ASP B C 1
ATOM 3177 O O . ASP B 1 194 ? -22.703 13.977 -3.834 1 52.53 194 ASP B O 1
ATOM 3181 N N . ARG B 1 195 ? -23.516 12.188 -4.57 1 52.69 195 ARG B N 1
ATOM 3182 C CA . ARG B 1 195 ? -24.859 12.719 -4.445 1 52.69 195 ARG B CA 1
ATOM 3183 C C . ARG B 1 195 ? -25.297 12.789 -2.986 1 52.69 195 ARG B C 1
ATOM 3185 O O . ARG B 1 195 ? -25.922 13.766 -2.568 1 52.69 195 ARG B O 1
ATOM 3192 N N . ASP B 1 196 ? -24.969 11.859 -2.248 1 50.59 196 ASP B N 1
ATOM 3193 C CA . ASP B 1 196 ? -25.344 11.805 -0.841 1 50.59 196 ASP B CA 1
ATOM 3194 C C . ASP B 1 196 ? -24.547 12.805 -0.011 1 50.59 196 ASP B C 1
ATOM 3196 O O . ASP B 1 196 ? -25.047 13.344 0.98 1 50.59 196 ASP B O 1
ATOM 3200 N N . GLY B 1 197 ? -23.375 13.031 -0.365 1 47.59 197 GLY B N 1
ATOM 3201 C CA . GLY B 1 197 ? -22.562 14.055 0.267 1 47.59 197 GLY B CA 1
ATOM 3202 C C . GLY B 1 197 ? -23.062 15.461 -0.015 1 47.59 197 GLY B C 1
ATOM 3203 O O . GLY B 1 197 ? -22.797 16.391 0.763 1 47.59 197 GLY B O 1
ATOM 3204 N N . SER B 1 198 ? -23.562 15.672 -1.162 1 46.94 198 SER B N 1
ATOM 3205 C CA . SER B 1 198 ? -24.141 16.984 -1.487 1 46.94 198 SER B CA 1
ATOM 3206 C C . SER B 1 198 ? -25.406 17.234 -0.684 1 46.94 198 SER B C 1
ATOM 3208 O O . SER B 1 198 ? -25.828 18.391 -0.545 1 46.94 198 SER B O 1
ATOM 3210 N N . ARG B 1 199 ? -26.062 16.328 -0.138 1 47.25 199 ARG B N 1
ATOM 3211 C CA . ARG B 1 199 ? -27.359 16.562 0.496 1 47.25 199 ARG B CA 1
ATOM 3212 C C . ARG B 1 199 ? -27.188 17.047 1.93 1 47.25 199 ARG B C 1
ATOM 3214 O O . ARG B 1 199 ? -28.141 17.547 2.539 1 47.25 199 ARG B O 1
ATOM 3221 N N . SER B 1 200 ? -26.031 16.859 2.541 1 39.66 200 SER B N 1
ATOM 3222 C CA . SER B 1 200 ? -26.031 17.25 3.949 1 39.66 200 SER B CA 1
ATOM 3223 C C . SER B 1 200 ? -25.625 18.703 4.129 1 39.66 200 SER B C 1
ATOM 3225 O O . SER B 1 200 ? -25.312 19.141 5.238 1 39.66 200 SER B O 1
ATOM 3227 N N . SER B 1 201 ? -25.469 19.484 3.205 1 34.53 201 SER B N 1
ATOM 3228 C CA . SER B 1 201 ? -25.297 20.891 3.568 1 34.53 201 SER B CA 1
ATOM 3229 C C . SER B 1 201 ? -26.609 21.516 3.99 1 34.53 201 SER B C 1
ATOM 3231 O O . SER B 1 201 ? -27.469 21.797 3.148 1 34.53 201 SER B O 1
ATOM 3233 N N . PRO B 1 202 ? -27.062 21.219 5.258 1 34.5 202 PRO B N 1
ATOM 3234 C CA . PRO B 1 202 ? -28.141 22.156 5.578 1 34.5 202 PRO B CA 1
ATOM 3235 C C . PRO B 1 202 ? -27.688 23.609 5.559 1 34.5 202 PRO B C 1
ATOM 3237 O O . PRO B 1 202 ? -26.531 23.906 5.863 1 34.5 202 PRO B O 1
ATOM 3240 N N . ALA B 1 203 ? -28.281 24.531 4.742 1 37.69 203 ALA B N 1
ATOM 3241 C CA . ALA B 1 203 ? -28.234 25.984 4.73 1 37.69 203 ALA B CA 1
ATOM 3242 C C . ALA B 1 203 ? -28.312 26.547 6.148 1 37.69 203 ALA B C 1
ATOM 3244 O O . ALA B 1 203 ? -29.312 26.375 6.844 1 37.69 203 ALA B O 1
ATOM 3245 N N . LEU B 1 204 ? -27.25 26.594 6.969 1 34.78 204 LEU B N 1
ATOM 3246 C CA . LEU B 1 204 ? -27.312 27.516 8.094 1 34.78 204 LEU B CA 1
ATOM 3247 C C . LEU B 1 204 ? -27.844 28.875 7.648 1 34.78 204 LEU B C 1
ATOM 3249 O O . LEU B 1 204 ? -27.203 29.578 6.863 1 34.78 204 LEU B O 1
ATOM 3253 N N . GLY B 1 205 ? -29.109 29.094 7.605 1 27.39 205 GLY B N 1
ATOM 3254 C CA . GLY B 1 205 ? -29.844 30.344 7.516 1 27.39 205 GLY B CA 1
ATOM 3255 C C . GLY B 1 205 ? -29.281 31.422 8.414 1 27.39 205 GLY B C 1
ATOM 3256 O O . GLY B 1 205 ? -28.734 31.141 9.477 1 27.39 205 GLY B O 1
ATOM 3257 N N . GLN B 1 206 ? -28.938 32.625 7.859 1 31.8 206 GLN B N 1
ATOM 3258 C CA . GLN B 1 206 ? -28.641 33.969 8.352 1 31.8 206 GLN B CA 1
ATOM 3259 C C . GLN B 1 206 ? -29.547 34.344 9.523 1 31.8 206 GLN B C 1
ATOM 3261 O O . GLN B 1 206 ? -30.766 34.406 9.375 1 31.8 206 GLN B O 1
ATOM 3266 N N . VAL B 1 207 ? -29.641 33.75 10.805 1 28.12 207 VAL B N 1
ATOM 3267 C CA . VAL B 1 207 ? -30.094 34.656 11.836 1 28.12 207 VAL B CA 1
ATOM 3268 C C . VAL B 1 207 ? -28.922 35.531 12.305 1 28.12 207 VAL B C 1
ATOM 3270 O O . VAL B 1 207 ? -27.797 35.062 12.383 1 28.12 207 VAL B O 1
#

Solvent-accessible surface area (backbone atoms only — not comparable to full-atom values): 21488 Å² total; per-residue (Å²): 122,69,66,56,56,53,48,48,51,45,46,50,49,49,54,43,64,70,34,54,41,58,55,46,42,49,44,53,50,50,54,48,47,58,32,42,35,52,45,36,42,52,48,32,46,58,56,14,59,76,50,54,89,38,70,50,16,53,34,28,40,52,46,15,52,52,25,59,68,48,52,78,51,46,53,58,60,27,51,77,68,72,32,82,59,72,63,71,62,65,72,56,43,63,64,56,52,34,45,44,47,64,48,44,76,44,67,25,33,36,46,57,44,50,52,39,52,50,50,47,54,47,50,46,53,54,49,44,52,27,49,26,29,30,23,56,65,66,67,35,63,66,55,29,51,52,35,51,55,53,45,68,57,47,51,59,40,51,51,48,39,59,59,33,42,38,56,35,23,68,32,28,66,59,22,59,34,60,40,66,75,54,49,64,56,50,52,49,50,53,53,47,51,49,55,57,54,64,64,65,66,70,78,81,70,90,124,121,71,66,57,56,52,48,48,51,46,47,50,48,49,52,41,63,70,33,54,42,57,55,45,45,50,45,54,51,49,55,49,45,57,30,42,34,52,45,36,42,52,49,33,46,56,56,16,61,77,50,52,88,36,72,50,18,54,33,28,40,52,46,16,53,52,26,59,68,48,53,79,50,47,54,58,60,27,51,80,68,73,34,82,57,72,61,68,57,67,73,49,43,62,67,63,44,33,49,41,47,68,48,41,76,44,70,25,31,36,46,57,46,50,52,42,51,50,49,54,55,47,48,45,54,53,50,43,52,26,50,25,28,31,22,55,64,67,66,35,61,67,56,29,50,51,36,51,55,51,45,68,56,48,50,59,41,52,52,48,39,58,60,32,43,37,55,36,23,69,32,27,67,59,22,59,34,62,40,63,75,54,47,64,55,50,52,51,51,51,53,47,52,52,52,58,49,61,64,65,65,71,78,81,71,89,124

pLDDT: mean 77.83, std 22.8, range [26.19, 98.81]

Secondary structure (DSSP, 8-state):
-HHHHHHHHHHHHHHHHHS-HHHHHHHHHHHHHHHHHHHHHHHHHHHHHHHTTSHHHHHHHHHHHHHHHHGGGHHHHHHTTT----S-TTS--HHHHHHHHHHHSS--BHHHHHHHHHHHHHHHHHHHHHHHHHHHHTT-HHHHHHHHHHHHHHHHHHHHHHHTHHHHHH-HHHHT-B----HHHHHHHHHHHHHHHHTT-------/-HHHHHHHHHHHHHHHHHS-HHHHHHHHHHHHHHHHHHHHHHHHHHHHHHHTTSHHHHHHHHHHHHHHHHGGGHHHHHHTTT------GGG--SHHHHHHHHHHSS--BHHHHHHHHHHHHHHHHHHHHHHHHHHHHTT-HHHHHHHHHHHHHHHHHHHHHHHTHHHHHH-HHHHT-B----HHHHHHHHHHHHHHHHTT-------

Radius of gyration: 22.35 Å; Cα contacts (8 Å, |Δi|>4): 483; chains: 2; bounding box: 57×63×62 Å

Foldseek 3Di:
DVVVVVVVVVVVVVVLVVDDVLLNVLLVLLLLLLLLLVCLLQQLCLLLVLVPPDQLSVLSVQSNVLSVVCNVCSQVVCVVVPHDDPLQVVCSDCPLVVLCCVQQVDFHFSLSSLVSSLVSLVVSLVSLVVSLVSCVVVVVVVSVVVSVVSNVRSVVSSVSSVVCSVVCVVVVVNRRHTDPNCVVVSVVRSVVVSVVSVPPPDPPDDD/DVVVVVVVVVVVVVVLVVDDVLLNVLLVLLLLLLLLLVCLLFQLCLLLVLVPPDQLSVLSVQSNVLSVVCNVCSQVVCVVVPHDDPLQVVCSDDDLCVLCCVQQVDFAFSLSSLVSSLVSLVVSLVSLVVSLVSCVVVVVVVSVVVSVVSNVRSVVSSVSSVVCSVVCVVVVVNRRHTDPNCVVVSVVRSVVVSVVSVPPPDPPDDD

Nearest PDB structures (foldseek):
  2gyq-assembly1_B  TM=7.596E-01  e=3.316E-02  Rhodopseudomonas palustris CGA009
  1zs3-assembly1_H  TM=6.558E-01  e=1.777E-02  Lactococcus lactis
  2c41-assembly1_C  TM=5.071E-01  e=3.012E-02  Thermosynechococcus vestitus BP-1
  1zuj-assembly1_B  TM=6.219E-01  e=1.777E-01  Lactococcus lactis
  6z0c-assembly4_D  TM=2.222E-01  e=1.776E+00  Escherichia coli

Sequence (414 aa):
MTTSRVEMQQHDVERARELNPHRALLTSLFHELFQTERSAEIHPPLEAARLGNSAPARALRAVSSHAASVRPELPELARRRGLPVSRTGKRIGDSFSWVRRHFTDGVMESERSYRATLLGIRHGVDLVKLIRSAAEAADDRDLVSWCTEWLSVREPLVEEVCAQLAWFGWHPESAIQHTGKVRGLLDRLLGRADRDGSRSSPALGQVMTTSRVEMQQHDVERARELNPHRALLTSLFHELFQTERSAEIHPPLEAARLGNSAPARALRAVSSHAASVRPELPELARRRGLPVSRTGKRIGDSFSWVRRHFTDGVMESERSYRATLLGIRHGVDLVKLIRSAAEAADDRDLVSWCTEWLSVREPLVEEVCAQLAWFGWHPESAIQHTGKVRGLLDRLLGRADRDGSRSSPALGQV

Organism: NCBI:txid927083